Protein AF-T0M405-F1 (afdb_monomer_lite)

Sequence (440 aa):
MMEAFSRPRRKHGRVAVVSVAGLFALLVAILLIPVSLVGAVITSWIIFCIVLSILWRAQFVSPQKIQNEILAIADVKLTWHEDESGRGWQKDRETIYEGKMDINEYLERKGHNRIIAVMGASRSGKSQLVYKLIQSLSEEKKIIFMFKATDDYTRLGYPTLYIHKAVPNVFISPEAVARAFITAFPISASMQGITASTVRGQVKQIAEKSKNWQDFKKILEDMLKSESESITKGALKFIQNNLPIIYRENVLNYELPNTCVVDFEGSENTEVDMQFFKFYAEFLLNQLSKEVWNKRQNTLFVIDEAHLLTKSGFSIIPEMSALIGAKGSMILASQRIADLRGQALDNCKTQFSFKQSGKENLDEVSAISDLFHQVVAQMLSTYEFTDIGQDRPDQYVIIYRLQNPKPKLYSVKEITINNNDSKGKGSSEEERKEDIDYQK

Secondary structure (DSSP, 8-state):
-GGGEEPPP-PPPHHHHHHHHHHHHHHHHHHHTTT-HHHHHHHHHHHHHHHHHHHHIIIII------SEEEEEEEEEEEEEEETTEEEEEEEEE----EEEPHHHHHHHTTT--EEEEE--TTSSHHHHHHHHHHH-TTSEEEEEE--TTSGGGGSSS-EEETTTS-B-GGG-HHHHHHHHHHHSPPPTTSTT--HHHHHHHHHHHHHT-SSHHHHHHHHHHHHHH---HHHHHHHHHHHHHHHHH--S--B--PPPSSEEEESS-STT----HHHHHHHHHHHHHHHHHHTTTT-TTEEEEETTTHHHHTTS--SHHHHHHHHTTT-EEEEEES-GGGGTTHHHHT-SEEEEE---SHHHHHHHHHH-HHHHHIIIII--TTEEEETT-S-TTT-EEEEEEES---------EEE----TTS-----SS------EEE-

Structure (mmCIF, N/CA/C/O backbone):
data_AF-T0M405-F1
#
_entry.id   AF-T0M405-F1
#
loop_
_atom_site.group_PDB
_atom_site.id
_atom_site.type_symbol
_atom_site.label_atom_id
_atom_site.label_alt_id
_atom_site.label_comp_id
_atom_site.label_asym_id
_atom_site.label_entity_id
_atom_site.label_seq_id
_atom_site.pdbx_PDB_ins_code
_atom_site.Cartn_x
_atom_site.Cartn_y
_atom_site.Cartn_z
_atom_site.occupancy
_atom_site.B_iso_or_equiv
_atom_site.auth_seq_id
_atom_site.auth_comp_id
_atom_site.auth_asym_id
_atom_site.auth_atom_id
_atom_site.pdbx_PDB_model_num
ATOM 1 N N . MET A 1 1 ? 22.327 -10.536 -13.601 1.00 49.16 1 MET A N 1
ATOM 2 C CA . MET A 1 1 ? 21.475 -9.339 -13.805 1.00 49.16 1 MET A CA 1
ATOM 3 C C . MET A 1 1 ? 21.340 -8.977 -15.287 1.00 49.16 1 MET A C 1
ATOM 5 O O . MET A 1 1 ? 20.212 -8.878 -15.746 1.00 49.16 1 MET A O 1
ATOM 9 N N . MET A 1 2 ? 22.438 -8.891 -16.060 1.00 40.75 2 MET A N 1
ATOM 10 C CA . MET A 1 2 ? 22.402 -8.534 -17.497 1.00 40.75 2 MET A CA 1
ATOM 11 C C . MET A 1 2 ? 21.569 -9.454 -18.420 1.00 40.75 2 MET A C 1
ATOM 13 O O . MET A 1 2 ? 21.200 -9.024 -19.508 1.00 40.75 2 MET A O 1
ATOM 17 N N . GLU A 1 3 ? 21.249 -10.683 -18.008 1.00 45.03 3 GLU A N 1
ATOM 18 C CA . GLU A 1 3 ? 20.484 -11.648 -18.819 1.00 45.03 3 GLU A CA 1
ATOM 19 C C . GLU A 1 3 ? 18.961 -11.403 -18.848 1.00 45.03 3 GLU A C 1
ATOM 21 O O . GLU A 1 3 ? 18.311 -11.913 -19.749 1.00 45.03 3 GLU A O 1
ATOM 26 N N . ALA A 1 4 ? 18.396 -10.580 -17.944 1.00 45.31 4 ALA A N 1
ATOM 27 C CA . ALA A 1 4 ? 16.950 -10.243 -17.955 1.00 45.31 4 ALA A CA 1
ATOM 28 C C . ALA A 1 4 ? 16.599 -9.121 -18.941 1.00 45.31 4 ALA A C 1
ATOM 30 O O . ALA A 1 4 ? 15.447 -8.708 -19.056 1.00 45.31 4 ALA A O 1
ATOM 31 N N . PHE A 1 5 ? 17.605 -8.562 -19.611 1.00 49.25 5 PHE A N 1
ATOM 32 C CA . PHE A 1 5 ? 17.414 -7.435 -20.503 1.00 49.25 5 PHE A CA 1
ATOM 33 C C . PHE A 1 5 ? 17.483 -7.924 -21.940 1.00 49.25 5 PHE A C 1
ATOM 35 O O . PHE A 1 5 ? 18.549 -8.294 -22.443 1.00 49.25 5 PHE A O 1
ATOM 42 N N . SER A 1 6 ? 16.355 -7.872 -22.647 1.00 48.09 6 SER A N 1
ATOM 43 C CA . SER A 1 6 ? 16.379 -8.049 -24.095 1.00 48.09 6 SER A CA 1
ATOM 44 C C . SER A 1 6 ? 17.128 -6.860 -24.702 1.00 48.09 6 SER A C 1
ATOM 46 O O . SER A 1 6 ? 16.621 -5.734 -24.696 1.00 48.09 6 SER A O 1
ATOM 48 N N . ARG A 1 7 ? 18.351 -7.085 -25.199 1.00 37.53 7 ARG A N 1
ATOM 49 C CA . ARG A 1 7 ? 19.135 -6.032 -25.855 1.00 37.53 7 ARG A CA 1
ATOM 50 C C . ARG A 1 7 ? 18.407 -5.581 -27.127 1.00 37.53 7 ARG A C 1
ATOM 52 O O . ARG A 1 7 ? 18.193 -6.415 -28.013 1.00 37.53 7 ARG A O 1
ATOM 59 N N . PRO A 1 8 ? 18.062 -4.293 -27.289 1.00 40.50 8 PRO A N 1
ATOM 60 C CA . PRO A 1 8 ? 17.610 -3.806 -28.582 1.00 40.50 8 PRO A CA 1
ATOM 61 C C . PRO A 1 8 ? 18.741 -3.986 -29.603 1.00 40.50 8 PRO A C 1
ATOM 63 O O . PRO A 1 8 ? 19.924 -3.810 -29.294 1.00 40.50 8 PRO A O 1
ATOM 66 N N . ARG A 1 9 ? 18.387 -4.355 -30.840 1.00 43.97 9 ARG A N 1
ATOM 67 C CA . ARG A 1 9 ? 19.353 -4.461 -31.944 1.00 43.97 9 ARG A CA 1
ATOM 68 C C . ARG A 1 9 ? 20.124 -3.139 -32.056 1.00 43.97 9 ARG A C 1
ATOM 70 O O . ARG A 1 9 ? 19.505 -2.080 -32.143 1.00 43.97 9 ARG A O 1
ATOM 77 N N . ARG A 1 10 ? 21.464 -3.199 -32.051 1.00 44.97 10 ARG A N 1
ATOM 78 C CA . ARG A 1 10 ? 22.343 -2.021 -32.183 1.00 44.97 10 ARG A CA 1
ATOM 79 C C . ARG A 1 10 ? 21.906 -1.176 -33.383 1.00 44.97 10 ARG A C 1
ATOM 81 O O . ARG A 1 10 ? 22.031 -1.625 -34.523 1.00 44.97 10 ARG A O 1
ATOM 88 N N . LYS A 1 11 ? 21.445 0.052 -33.136 1.00 49.41 11 LYS A N 1
ATOM 89 C CA . LYS A 1 11 ? 21.196 1.029 -34.202 1.00 49.41 11 LYS A CA 1
ATOM 90 C C . LYS A 1 11 ? 22.531 1.410 -34.833 1.00 49.41 11 LYS A C 1
ATOM 92 O O . LYS A 1 11 ? 23.466 1.779 -34.127 1.00 49.41 11 LYS A O 1
ATOM 97 N N . HIS A 1 12 ? 22.646 1.257 -36.145 1.00 61.47 12 HIS A N 1
ATOM 98 C CA . HIS A 1 12 ? 23.846 1.662 -36.873 1.00 61.47 12 HIS A CA 1
ATOM 99 C C . HIS A 1 12 ? 23.786 3.173 -37.141 1.00 61.47 12 HIS A C 1
ATOM 101 O O . HIS A 1 12 ? 22.707 3.734 -37.339 1.00 61.47 12 HIS A O 1
ATOM 107 N N . GLY A 1 13 ? 24.936 3.853 -37.122 1.00 64.19 13 GLY A N 1
ATOM 108 C CA . GLY A 1 13 ? 24.998 5.288 -37.413 1.00 64.19 13 GLY A CA 1
ATOM 109 C C . GLY A 1 13 ? 24.473 5.607 -38.818 1.00 64.19 13 GLY A C 1
ATOM 110 O O . GLY A 1 13 ? 24.566 4.779 -39.723 1.00 64.19 13 GLY A O 1
ATOM 111 N N . ARG A 1 14 ? 23.948 6.824 -39.028 1.00 72.25 14 ARG A N 1
ATOM 112 C CA . ARG A 1 14 ? 23.395 7.267 -40.330 1.00 72.25 14 ARG A CA 1
ATOM 113 C C . ARG A 1 14 ? 24.375 7.051 -41.488 1.00 72.25 14 ARG A C 1
ATOM 115 O O . ARG A 1 14 ? 23.964 6.620 -42.558 1.00 72.25 14 ARG A O 1
ATOM 122 N N . VAL A 1 15 ? 25.666 7.279 -41.238 1.00 73.88 15 VAL A N 1
ATOM 123 C CA . VAL A 1 15 ? 26.752 7.052 -42.204 1.00 73.88 15 VAL A CA 1
ATOM 124 C C . VAL A 1 15 ? 26.840 5.579 -42.603 1.00 73.88 15 VAL A C 1
ATOM 126 O O . VAL A 1 15 ? 26.885 5.275 -43.785 1.00 73.88 15 VAL A O 1
ATOM 129 N N . ALA A 1 16 ? 26.768 4.655 -41.643 1.00 76.38 16 ALA A N 1
ATOM 130 C CA . ALA A 1 16 ? 26.829 3.223 -41.925 1.00 76.38 16 ALA A CA 1
ATOM 131 C C . ALA A 1 16 ? 25.635 2.749 -42.772 1.00 76.38 16 ALA A C 1
ATOM 133 O O . ALA A 1 16 ? 25.810 1.948 -43.684 1.00 76.38 16 ALA A O 1
ATOM 134 N N . VAL A 1 17 ? 24.433 3.279 -42.522 1.00 80.12 17 VAL A N 1
ATOM 135 C CA . VAL A 1 17 ? 23.232 2.951 -43.311 1.00 80.12 17 VAL A CA 1
ATOM 136 C C . VAL A 1 17 ? 23.362 3.426 -44.762 1.00 80.12 17 VAL A C 1
ATOM 138 O O . VAL A 1 17 ? 23.040 2.676 -45.684 1.00 80.12 17 VAL A O 1
ATOM 141 N N . VAL A 1 18 ? 23.880 4.639 -44.973 1.00 84.06 18 VAL A N 1
ATOM 142 C CA . VAL A 1 18 ? 24.136 5.185 -46.316 1.00 84.06 18 VAL A CA 1
ATOM 143 C C . VAL A 1 18 ? 25.236 4.396 -47.031 1.00 84.06 18 VAL A C 1
ATOM 145 O O . VAL A 1 18 ? 25.067 4.048 -48.198 1.00 84.06 18 VAL A O 1
ATOM 148 N N . SER A 1 19 ? 26.319 4.041 -46.334 1.00 83.62 19 SER A N 1
ATOM 149 C CA . SER A 1 19 ? 27.417 3.249 -46.903 1.00 83.62 19 SER A CA 1
ATOM 150 C C . SER A 1 19 ? 26.969 1.853 -47.339 1.00 83.62 19 SER A C 1
ATOM 152 O O . SER A 1 19 ? 27.353 1.398 -48.413 1.00 83.62 19 SER A O 1
ATOM 154 N N . VAL A 1 20 ? 26.121 1.182 -46.550 1.00 85.44 20 VAL A N 1
ATOM 155 C CA . VAL A 1 20 ? 25.573 -0.135 -46.914 1.00 85.44 20 VAL A CA 1
ATOM 156 C C . VAL A 1 20 ? 24.664 -0.026 -48.139 1.00 85.44 20 VAL A C 1
ATOM 158 O O . VAL A 1 20 ? 24.808 -0.817 -49.067 1.00 85.44 20 VAL A O 1
ATOM 161 N N . ALA A 1 21 ? 23.777 0.974 -48.198 1.00 86.75 21 ALA A N 1
ATOM 162 C CA . ALA A 1 21 ? 22.947 1.203 -49.382 1.00 86.75 21 ALA A CA 1
ATOM 163 C C . ALA A 1 21 ? 23.796 1.498 -50.636 1.00 86.75 21 ALA A C 1
ATOM 165 O O . ALA A 1 21 ? 23.503 0.980 -51.715 1.00 86.75 21 ALA A O 1
ATOM 166 N N . GLY A 1 22 ? 24.878 2.271 -50.489 1.00 86.62 22 GLY A N 1
ATOM 167 C CA . GLY A 1 22 ? 25.833 2.558 -51.562 1.00 86.62 22 GLY A CA 1
ATOM 168 C C . GLY A 1 22 ? 26.571 1.313 -52.066 1.00 86.62 22 GLY A C 1
ATOM 169 O O . GLY A 1 22 ? 26.745 1.153 -53.269 1.00 86.62 22 GLY A O 1
ATOM 170 N N . LEU A 1 23 ? 26.933 0.391 -51.170 1.00 89.44 23 LEU A N 1
ATOM 171 C CA . LEU A 1 23 ? 27.553 -0.894 -51.517 1.00 89.44 23 LEU A CA 1
ATOM 172 C C . LEU A 1 23 ? 26.640 -1.766 -52.391 1.00 89.44 23 LEU A C 1
ATOM 174 O O . LEU A 1 23 ? 27.094 -2.324 -53.390 1.00 89.44 23 LEU A O 1
ATOM 178 N N . PHE A 1 24 ? 25.347 -1.839 -52.058 1.00 86.38 24 PHE A N 1
ATOM 179 C CA . PHE A 1 24 ? 24.357 -2.542 -52.882 1.00 86.38 24 PHE A CA 1
ATOM 180 C C . PHE A 1 24 ? 24.207 -1.903 -54.267 1.00 86.38 24 PHE A C 1
ATOM 182 O O . PHE A 1 24 ? 24.166 -2.610 -55.274 1.00 86.38 24 PHE A O 1
ATOM 189 N N . ALA A 1 25 ? 24.169 -0.572 -54.330 1.00 87.88 25 ALA A N 1
ATOM 190 C CA . ALA A 1 25 ? 24.078 0.162 -55.587 1.00 87.88 25 ALA A CA 1
ATOM 191 C C . ALA A 1 25 ? 25.309 -0.065 -56.482 1.00 87.88 25 ALA A C 1
ATOM 193 O O . ALA A 1 25 ? 25.169 -0.277 -57.689 1.00 87.88 25 ALA A O 1
ATOM 194 N N . LEU A 1 26 ? 26.507 -0.071 -55.888 1.00 88.38 26 LEU A N 1
ATOM 195 C CA . LEU A 1 26 ? 27.774 -0.302 -56.581 1.00 88.38 26 LEU A CA 1
ATOM 196 C C . LEU A 1 26 ? 27.855 -1.722 -57.161 1.00 88.38 26 LEU A C 1
ATOM 198 O O . LEU A 1 26 ? 28.232 -1.888 -58.318 1.00 88.38 26 LEU A O 1
ATOM 202 N N . LEU A 1 27 ? 27.439 -2.735 -56.394 1.00 89.25 27 LEU A N 1
ATOM 203 C CA . LEU A 1 27 ? 27.365 -4.125 -56.860 1.00 89.25 27 LEU A CA 1
ATOM 204 C C . LEU A 1 27 ? 26.481 -4.266 -58.104 1.00 89.25 27 LEU A C 1
ATOM 206 O O . LEU A 1 27 ? 26.865 -4.924 -59.069 1.00 89.25 27 LEU A O 1
ATOM 210 N N . VAL A 1 28 ? 25.320 -3.610 -58.111 1.00 85.56 28 VAL A N 1
ATOM 211 C CA . VAL A 1 28 ? 24.400 -3.659 -59.255 1.00 85.56 28 VAL A CA 1
ATOM 212 C C . VAL A 1 28 ? 24.945 -2.883 -60.454 1.00 85.56 28 VAL A C 1
ATOM 214 O O . VAL A 1 28 ? 24.816 -3.345 -61.586 1.00 85.56 28 VAL A O 1
ATOM 217 N N . ALA A 1 29 ? 25.611 -1.749 -60.228 1.00 84.38 29 ALA A N 1
ATOM 218 C CA . ALA A 1 29 ? 26.269 -1.011 -61.303 1.00 84.38 29 ALA A CA 1
ATOM 219 C C . ALA A 1 29 ? 27.337 -1.873 -61.995 1.00 84.38 29 ALA A C 1
ATOM 221 O O . ALA A 1 29 ? 27.320 -1.990 -63.217 1.00 84.38 29 ALA A O 1
ATOM 222 N N . ILE A 1 30 ? 28.205 -2.543 -61.227 1.00 88.31 30 ILE A N 1
ATOM 223 C CA . ILE A 1 30 ? 29.269 -3.415 -61.758 1.00 88.31 30 ILE A CA 1
ATOM 224 C C . ILE A 1 30 ? 28.695 -4.535 -62.637 1.00 88.31 30 ILE A C 1
ATOM 226 O O . ILE A 1 30 ? 29.243 -4.822 -63.699 1.00 88.31 30 ILE A O 1
ATOM 230 N N . LEU A 1 31 ? 27.570 -5.129 -62.233 1.00 86.69 31 LEU A N 1
ATOM 231 C CA . LEU A 1 31 ? 26.915 -6.202 -62.986 1.00 86.69 31 LEU A CA 1
ATOM 232 C C . LEU A 1 31 ? 26.251 -5.724 -64.287 1.00 86.69 31 LEU A C 1
ATOM 234 O O . LEU A 1 31 ? 26.144 -6.500 -65.233 1.00 86.69 31 LEU A O 1
ATOM 238 N N . LEU A 1 32 ? 25.800 -4.467 -64.346 1.00 85.31 32 LEU A N 1
ATOM 239 C CA . LEU A 1 32 ? 25.033 -3.927 -65.476 1.00 85.31 32 LEU A CA 1
ATOM 240 C C . LEU A 1 32 ? 25.869 -3.104 -66.467 1.00 85.31 32 LEU A C 1
ATOM 242 O O . LEU A 1 32 ? 25.433 -2.915 -67.604 1.00 85.31 32 LEU A O 1
ATOM 246 N N . ILE A 1 33 ? 27.069 -2.652 -66.080 1.00 84.12 33 ILE A N 1
ATOM 247 C CA . ILE A 1 33 ? 28.012 -1.933 -66.960 1.00 84.12 33 ILE A CA 1
ATOM 248 C C . ILE A 1 33 ? 28.264 -2.662 -68.296 1.00 84.12 33 ILE A C 1
ATOM 250 O O . ILE A 1 33 ? 28.244 -1.982 -69.323 1.00 84.12 33 ILE A O 1
ATOM 254 N N . PRO A 1 34 ? 28.442 -4.001 -68.343 1.00 84.56 34 PRO A N 1
ATOM 255 C CA . PRO A 1 34 ? 28.659 -4.722 -69.602 1.00 84.56 34 PRO A CA 1
ATOM 256 C C . PRO A 1 34 ? 27.462 -4.688 -70.563 1.00 84.56 34 PRO A C 1
ATOM 258 O O . PRO A 1 34 ? 27.628 -4.952 -71.749 1.00 84.56 34 PRO A O 1
ATOM 261 N N . VAL A 1 35 ? 26.259 -4.396 -70.058 1.00 83.81 35 VAL A N 1
ATOM 262 C CA . VAL A 1 35 ? 25.008 -4.404 -70.832 1.00 83.81 35 VAL A CA 1
ATOM 263 C C . VAL A 1 35 ? 24.657 -2.998 -71.313 1.00 83.81 35 VAL A C 1
ATOM 265 O O . VAL A 1 35 ? 24.308 -2.798 -72.474 1.00 83.81 35 VAL A O 1
ATOM 268 N N . SER A 1 36 ? 24.723 -2.008 -70.422 1.00 87.94 36 SER A N 1
ATOM 269 C CA . SER A 1 36 ? 24.457 -0.608 -70.750 1.00 87.94 36 SER A CA 1
ATOM 270 C C . SER A 1 36 ? 24.978 0.300 -69.647 1.00 87.94 36 SER A C 1
ATOM 272 O O . SER A 1 36 ? 24.526 0.214 -68.507 1.00 87.94 36 SER A O 1
ATOM 274 N N . LEU A 1 37 ? 25.859 1.239 -69.997 1.00 82.31 37 LEU A N 1
ATOM 275 C CA . LEU A 1 37 ? 26.374 2.228 -69.049 1.00 82.31 37 LEU A CA 1
ATOM 276 C C . LEU A 1 37 ? 25.242 3.096 -68.467 1.00 82.31 37 LEU A C 1
ATOM 278 O O . LEU A 1 37 ? 25.159 3.292 -67.258 1.00 82.31 37 LEU A O 1
ATOM 282 N N . VAL A 1 38 ? 24.334 3.577 -69.323 1.00 84.25 38 VAL A N 1
ATOM 283 C CA . VAL A 1 38 ? 23.208 4.434 -68.909 1.00 84.25 38 VAL A CA 1
ATOM 284 C C . VAL A 1 38 ? 22.194 3.634 -68.088 1.00 84.25 38 VAL A C 1
ATOM 286 O O . VAL A 1 38 ? 21.742 4.098 -67.040 1.00 84.25 38 VAL A O 1
ATOM 289 N N . GLY A 1 39 ? 21.886 2.404 -68.514 1.00 81.31 39 GLY A N 1
ATOM 290 C CA . GLY A 1 39 ? 21.001 1.503 -67.775 1.00 81.31 39 GLY A CA 1
ATOM 291 C C . GLY A 1 39 ? 21.557 1.132 -66.398 1.00 81.31 39 GLY A C 1
ATOM 292 O O . GLY A 1 39 ? 20.804 1.111 -65.422 1.00 81.31 39 GLY A O 1
ATOM 293 N N . ALA A 1 40 ? 22.870 0.913 -66.291 1.00 84.75 40 ALA A N 1
ATOM 294 C CA . ALA A 1 40 ? 23.546 0.612 -65.033 1.00 84.75 40 ALA A CA 1
ATOM 295 C C . ALA A 1 40 ? 23.430 1.763 -64.027 1.00 84.75 40 ALA A C 1
ATOM 297 O O . A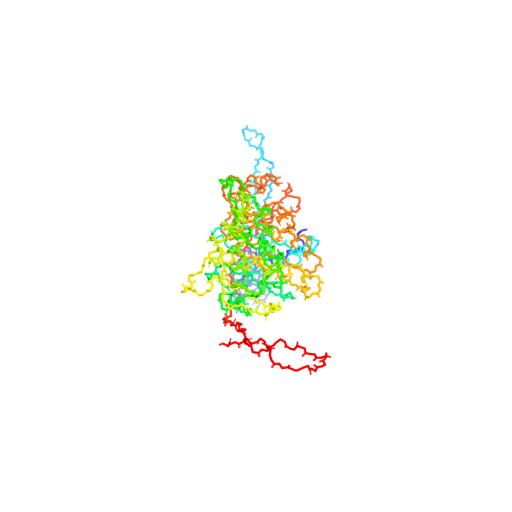LA A 1 40 ? 23.099 1.521 -62.867 1.00 84.75 40 ALA A O 1
ATOM 298 N N . VAL A 1 41 ? 23.633 3.010 -64.467 1.00 83.94 41 VAL A N 1
ATOM 299 C CA . VAL A 1 41 ? 23.537 4.197 -63.599 1.00 83.94 41 VAL A CA 1
ATOM 300 C C . VAL A 1 41 ? 22.109 4.399 -63.089 1.00 83.94 41 VAL A C 1
ATOM 302 O O . VAL A 1 41 ? 21.906 4.555 -61.885 1.00 83.94 41 VAL A O 1
ATOM 305 N N . ILE A 1 42 ? 21.109 4.341 -63.976 1.00 85.88 42 ILE A N 1
ATOM 306 C CA . ILE A 1 42 ? 19.700 4.541 -63.597 1.00 85.88 42 ILE A CA 1
ATOM 307 C C . ILE A 1 42 ? 19.238 3.439 -62.635 1.00 85.88 42 ILE A C 1
ATOM 309 O O . ILE A 1 42 ? 18.654 3.726 -61.590 1.00 85.88 42 ILE A O 1
ATOM 313 N N . THR A 1 43 ? 19.539 2.178 -62.950 1.00 86.44 43 THR A N 1
ATOM 314 C CA . THR A 1 43 ? 19.105 1.031 -62.137 1.00 86.44 43 THR A CA 1
ATOM 315 C C . THR A 1 43 ? 19.808 1.009 -60.778 1.00 86.44 43 THR A C 1
ATOM 317 O O . THR A 1 43 ? 19.167 0.766 -59.756 1.00 86.44 43 THR A O 1
ATOM 320 N N . SER A 1 44 ? 21.106 1.333 -60.740 1.00 86.62 44 SER A N 1
ATOM 321 C CA . SER A 1 44 ? 21.880 1.473 -59.501 1.00 86.62 44 SER A CA 1
ATOM 322 C C . SER A 1 44 ? 21.313 2.570 -58.595 1.00 86.62 44 SER A C 1
ATOM 324 O O . SER A 1 44 ? 21.141 2.345 -57.397 1.00 86.62 44 SER A O 1
ATOM 326 N N . TRP A 1 45 ? 20.927 3.720 -59.161 1.00 87.50 45 TRP A N 1
ATOM 327 C CA . TRP A 1 45 ? 20.316 4.813 -58.403 1.00 87.50 45 TRP A CA 1
ATOM 328 C C . TRP A 1 45 ? 18.943 4.441 -57.828 1.00 87.50 45 TRP A C 1
ATOM 330 O O . TRP A 1 45 ? 18.661 4.709 -56.660 1.00 87.50 45 TRP A O 1
ATOM 340 N N . ILE A 1 46 ? 18.102 3.757 -58.609 1.00 89.25 46 ILE A N 1
ATOM 341 C CA . ILE A 1 46 ? 16.797 3.270 -58.137 1.00 89.25 46 ILE A CA 1
ATOM 342 C C . ILE A 1 46 ? 16.981 2.291 -56.969 1.00 89.25 46 ILE A C 1
ATOM 344 O O . ILE A 1 46 ? 16.319 2.421 -55.938 1.00 89.25 46 ILE A O 1
ATOM 348 N N . ILE A 1 47 ? 17.913 1.343 -57.094 1.00 89.69 47 ILE A N 1
ATOM 349 C CA . ILE A 1 47 ? 18.195 0.358 -56.042 1.00 89.69 47 ILE A CA 1
ATOM 350 C C . ILE A 1 47 ? 18.784 1.028 -54.804 1.00 89.69 47 ILE A C 1
ATOM 352 O O . ILE A 1 47 ? 18.365 0.699 -53.695 1.00 89.69 47 ILE A O 1
ATOM 356 N N . PHE A 1 48 ? 19.676 2.008 -54.972 1.00 91.38 48 PHE A N 1
ATOM 357 C CA . PHE A 1 48 ? 20.171 2.827 -53.870 1.00 91.38 48 PHE A CA 1
ATOM 358 C C . PHE A 1 48 ? 19.013 3.457 -53.091 1.00 91.38 48 PHE A C 1
ATOM 360 O O . PHE A 1 48 ? 18.929 3.283 -51.878 1.00 91.38 48 PHE A O 1
ATOM 367 N N . CYS A 1 49 ? 18.082 4.129 -53.775 1.00 90.31 49 CYS A N 1
ATOM 368 C CA . CYS A 1 49 ? 16.935 4.768 -53.134 1.00 90.31 49 CYS A CA 1
ATOM 369 C C . CYS A 1 49 ? 16.013 3.760 -52.428 1.00 90.31 49 CYS A C 1
ATOM 371 O O . CYS A 1 49 ? 15.548 4.037 -51.320 1.00 90.31 49 CYS A O 1
ATOM 373 N N . ILE A 1 50 ? 15.764 2.590 -53.026 1.00 88.81 50 ILE A N 1
ATOM 374 C CA . ILE A 1 50 ? 14.923 1.540 -52.432 1.00 88.81 50 ILE A CA 1
ATOM 375 C C . ILE A 1 50 ? 15.591 0.952 -51.184 1.00 88.81 50 ILE A C 1
ATOM 377 O O . ILE A 1 50 ? 14.977 0.924 -50.117 1.00 88.81 50 ILE A O 1
ATOM 381 N N . VAL A 1 51 ? 16.850 0.520 -51.289 1.00 87.88 51 VAL A N 1
ATOM 382 C CA . VAL A 1 51 ? 17.602 -0.074 -50.174 1.00 87.88 51 VAL A CA 1
ATOM 383 C C . VAL A 1 51 ? 17.796 0.949 -49.062 1.00 87.88 51 VAL A C 1
ATOM 385 O O . VAL A 1 51 ? 17.564 0.628 -47.896 1.00 87.88 51 VAL A O 1
ATOM 388 N N . LEU A 1 52 ? 18.133 2.196 -49.404 1.00 88.88 52 LEU A N 1
ATOM 389 C CA . LEU A 1 52 ? 18.230 3.279 -48.435 1.00 88.88 52 LEU A CA 1
ATOM 390 C C . LEU A 1 52 ? 16.888 3.500 -47.740 1.00 88.88 52 LEU A C 1
ATOM 392 O O . LEU A 1 52 ? 16.863 3.549 -46.521 1.00 88.88 52 LEU A O 1
ATOM 396 N N . SER A 1 53 ? 15.772 3.566 -48.468 1.00 83.75 53 SER A N 1
ATOM 397 C CA . SER A 1 53 ? 14.438 3.742 -47.877 1.00 83.75 53 SER A CA 1
ATOM 398 C C . SER A 1 53 ? 14.064 2.595 -46.930 1.00 83.75 53 SER A C 1
ATOM 400 O O . SER A 1 53 ? 13.582 2.845 -45.824 1.00 83.75 53 SER A O 1
ATOM 402 N N . ILE A 1 54 ? 14.341 1.341 -47.305 1.00 83.06 54 ILE A N 1
ATOM 403 C CA . ILE A 1 54 ? 14.071 0.161 -46.469 1.00 83.06 54 ILE A CA 1
ATOM 404 C C . ILE A 1 54 ? 14.945 0.171 -45.212 1.00 83.06 54 ILE A C 1
ATOM 406 O O . ILE A 1 54 ? 14.420 0.054 -44.103 1.00 83.06 54 ILE A O 1
ATOM 410 N N . LEU A 1 55 ? 16.262 0.349 -45.357 1.00 81.62 55 LEU A N 1
ATOM 411 C CA . LEU A 1 55 ? 17.195 0.380 -44.228 1.00 81.62 55 LEU A CA 1
ATOM 412 C C . LEU A 1 55 ? 16.930 1.580 -43.320 1.00 81.62 55 LEU A C 1
ATOM 414 O O . LEU A 1 55 ? 16.950 1.445 -42.098 1.00 81.62 55 LEU A O 1
ATOM 418 N N . TRP A 1 56 ? 16.621 2.739 -43.901 1.00 80.31 56 TRP A N 1
ATOM 419 C CA . TRP A 1 56 ? 16.263 3.941 -43.162 1.00 80.31 56 TRP A CA 1
ATOM 420 C C . TRP A 1 56 ? 14.962 3.741 -42.399 1.00 80.31 56 TRP A C 1
ATOM 422 O O . TRP A 1 56 ? 14.874 4.097 -41.225 1.00 80.31 56 TRP A O 1
ATOM 432 N N . ARG A 1 57 ? 13.959 3.104 -43.016 1.00 72.38 57 ARG A N 1
ATOM 433 C CA . ARG A 1 57 ? 12.715 2.779 -42.322 1.00 72.38 57 ARG A CA 1
ATOM 434 C C . ARG A 1 57 ? 12.922 1.778 -41.191 1.00 72.38 57 ARG A C 1
ATOM 436 O O . ARG A 1 57 ? 12.413 2.006 -40.097 1.00 72.38 57 ARG A O 1
ATOM 443 N N . ALA A 1 58 ? 13.709 0.733 -41.421 1.00 67.75 58 ALA A N 1
ATOM 444 C CA . ALA A 1 58 ? 14.014 -0.287 -40.423 1.00 67.75 58 ALA A CA 1
ATOM 445 C C . ALA A 1 58 ? 14.846 0.249 -39.242 1.00 67.75 58 ALA A C 1
ATOM 447 O O . ALA A 1 58 ? 14.625 -0.162 -38.108 1.00 67.75 58 ALA A O 1
ATOM 448 N N . GLN A 1 59 ? 15.790 1.164 -39.489 1.00 66.75 59 GLN A N 1
ATOM 449 C CA . GLN A 1 59 ? 16.691 1.705 -38.460 1.00 66.75 59 GLN A CA 1
ATOM 450 C C . GLN A 1 59 ? 16.139 2.959 -37.765 1.00 66.75 59 GLN A C 1
ATOM 452 O O . GLN A 1 59 ? 16.392 3.164 -36.575 1.00 66.75 59 GLN A O 1
ATOM 457 N N . PHE A 1 60 ? 15.394 3.803 -38.489 1.00 64.50 60 PHE A N 1
ATOM 458 C CA . PHE A 1 60 ? 15.008 5.143 -38.027 1.00 64.50 60 PHE A CA 1
ATOM 459 C C . PHE A 1 60 ? 13.499 5.423 -38.032 1.00 64.50 60 PHE A C 1
ATOM 461 O O . PHE A 1 60 ? 13.070 6.288 -37.272 1.00 64.50 60 PHE A O 1
ATOM 468 N N . VAL A 1 61 ? 12.683 4.731 -38.843 1.00 58.19 61 VAL A N 1
ATOM 469 C CA . 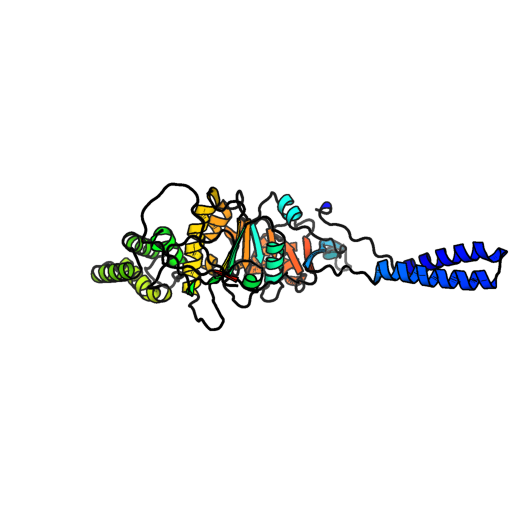VAL A 1 61 ? 11.234 5.034 -38.975 1.00 58.19 61 VAL A CA 1
ATOM 470 C C . VAL A 1 61 ? 10.339 4.040 -38.232 1.00 58.19 61 VAL A C 1
ATOM 472 O O . VAL A 1 61 ? 9.185 4.360 -37.964 1.00 58.19 61 VAL A O 1
ATOM 475 N N . SER A 1 62 ? 10.851 2.886 -37.799 1.00 46.59 62 SER A N 1
ATOM 476 C CA . SER A 1 62 ? 10.153 2.042 -36.827 1.00 46.59 62 SER A CA 1
ATOM 477 C C . SER A 1 62 ? 10.818 2.124 -35.457 1.00 46.59 62 SER A C 1
ATOM 479 O O . SER A 1 62 ? 11.638 1.280 -35.097 1.00 46.59 62 SER A O 1
ATOM 481 N N . PRO A 1 63 ? 10.433 3.084 -34.606 1.00 50.19 63 PRO A N 1
ATOM 482 C CA . PRO A 1 63 ? 10.162 2.673 -33.258 1.00 50.19 63 PRO A CA 1
ATOM 483 C C . PRO A 1 63 ? 8.859 1.867 -33.355 1.00 50.19 63 PRO A C 1
ATOM 485 O O . PRO A 1 63 ? 7.788 2.435 -33.577 1.00 50.19 63 PRO A O 1
ATOM 488 N N . GLN A 1 64 ? 8.887 0.565 -33.068 1.00 48.19 64 GLN A N 1
ATOM 489 C CA . GLN A 1 64 ? 7.877 0.130 -32.106 1.00 48.19 64 GLN A CA 1
ATOM 490 C C . GLN A 1 64 ? 8.026 1.141 -30.972 1.00 48.19 64 GLN A C 1
ATOM 492 O O . GLN A 1 64 ? 9.064 1.159 -30.313 1.00 48.19 64 GLN A O 1
ATOM 497 N N . LYS A 1 65 ? 7.127 2.132 -30.886 1.00 56.53 65 LYS A N 1
ATOM 498 C CA . LYS A 1 65 ? 7.168 3.101 -29.796 1.00 56.53 65 LYS A CA 1
ATOM 499 C C . LYS A 1 65 ? 6.967 2.232 -28.576 1.00 56.53 65 LYS A C 1
ATOM 501 O O . LYS A 1 65 ? 5.838 1.823 -28.330 1.00 56.53 65 LYS A O 1
ATOM 506 N N . ILE A 1 66 ? 8.062 1.881 -27.908 1.00 61.19 66 ILE A N 1
ATOM 507 C CA . ILE A 1 66 ? 8.021 1.135 -26.670 1.00 61.19 66 ILE A CA 1
ATOM 508 C C . ILE A 1 66 ? 7.150 1.996 -25.754 1.00 61.19 66 ILE A C 1
ATOM 510 O O . ILE A 1 66 ? 7.464 3.158 -25.470 1.00 61.19 66 ILE A O 1
ATOM 514 N N . GLN A 1 67 ? 5.955 1.487 -25.486 1.00 72.38 67 GLN A N 1
ATOM 515 C CA . GLN A 1 67 ? 4.891 2.176 -24.779 1.00 72.38 67 GLN A CA 1
ATOM 516 C C . GLN A 1 67 ? 4.558 1.333 -23.574 1.00 72.38 67 GLN A C 1
ATOM 518 O O . GLN A 1 67 ? 4.344 0.130 -23.706 1.00 72.38 67 GLN A O 1
ATOM 523 N N . ASN A 1 68 ? 4.491 1.992 -22.423 1.00 81.06 68 ASN A N 1
ATOM 524 C CA . ASN A 1 68 ? 4.160 1.356 -21.165 1.00 81.06 68 ASN A CA 1
ATOM 525 C C . ASN A 1 68 ? 5.097 0.179 -20.830 1.00 81.06 68 ASN A C 1
ATOM 527 O O . ASN A 1 68 ? 4.635 -0.892 -20.442 1.00 81.06 68 ASN A O 1
ATOM 531 N N . GLU A 1 69 ? 6.410 0.360 -21.002 1.00 86.31 69 GLU A N 1
ATOM 532 C CA . GLU A 1 69 ? 7.428 -0.621 -20.602 1.00 86.31 69 GLU A CA 1
ATOM 533 C C . GLU A 1 69 ? 8.446 0.005 -19.654 1.00 86.31 69 GLU A C 1
ATOM 535 O O . GLU A 1 69 ? 8.746 1.199 -19.742 1.00 86.31 69 GLU A O 1
ATOM 540 N N . ILE A 1 70 ? 8.982 -0.826 -18.763 1.00 90.31 70 ILE A N 1
ATOM 541 C CA . ILE A 1 70 ? 10.078 -0.452 -17.875 1.00 90.31 70 ILE A CA 1
ATOM 542 C C . ILE A 1 70 ? 11.385 -0.733 -18.615 1.00 90.31 70 ILE A C 1
ATOM 544 O O . ILE A 1 70 ? 11.619 -1.854 -19.071 1.00 90.31 70 ILE A O 1
ATOM 548 N N . LEU A 1 71 ? 12.219 0.291 -18.758 1.00 89.12 71 LEU A N 1
ATOM 549 C CA . LEU A 1 71 ? 13.514 0.208 -19.425 1.00 89.12 71 LEU A CA 1
ATOM 550 C C . LEU A 1 71 ? 14.623 0.487 -18.416 1.00 89.12 71 LEU A C 1
ATOM 552 O O . LEU A 1 71 ? 14.560 1.501 -17.728 1.00 89.12 71 LEU A O 1
ATOM 556 N N . ALA A 1 72 ? 15.645 -0.361 -18.358 1.00 88.69 72 ALA A N 1
ATOM 557 C CA . ALA A 1 72 ? 16.932 0.002 -17.776 1.00 88.69 72 ALA A CA 1
ATOM 558 C C . ALA A 1 72 ? 17.648 0.954 -18.744 1.00 88.69 72 ALA A C 1
ATOM 560 O O . ALA A 1 72 ? 17.747 0.659 -19.938 1.00 88.69 72 ALA A O 1
ATOM 561 N N . ILE A 1 73 ? 18.085 2.112 -18.247 1.00 86.06 73 ILE A N 1
ATOM 562 C CA . ILE A 1 73 ? 18.610 3.208 -19.080 1.00 86.06 73 ILE A CA 1
ATOM 563 C C . ILE A 1 73 ? 20.024 3.658 -18.703 1.00 86.06 73 ILE A C 1
ATOM 565 O O . ILE A 1 73 ? 20.652 4.390 -19.466 1.00 86.06 73 ILE A O 1
ATOM 569 N N . ALA A 1 74 ? 20.508 3.299 -17.516 1.00 84.75 74 ALA A N 1
ATOM 570 C CA . ALA A 1 74 ? 21.860 3.610 -17.076 1.00 84.75 74 ALA A CA 1
ATOM 571 C C . ALA A 1 74 ? 22.278 2.689 -15.930 1.00 84.75 74 ALA A C 1
ATOM 573 O O . ALA A 1 74 ? 21.440 2.340 -15.099 1.00 84.75 74 ALA A O 1
ATOM 574 N N . ASP A 1 75 ? 23.576 2.411 -15.856 1.00 85.38 75 ASP A N 1
ATOM 575 C CA . ASP A 1 75 ? 24.213 1.932 -14.635 1.00 85.38 75 ASP A CA 1
ATOM 576 C C . ASP A 1 75 ? 25.007 3.096 -14.051 1.00 85.38 75 ASP A C 1
ATOM 578 O O . ASP A 1 75 ? 25.718 3.819 -14.753 1.00 85.38 75 ASP A O 1
ATOM 582 N N . VAL A 1 76 ? 24.886 3.282 -12.748 1.00 84.69 76 VAL A N 1
ATOM 583 C CA . VAL A 1 76 ? 25.678 4.248 -11.999 1.00 84.69 76 VAL A CA 1
ATOM 584 C C . VAL A 1 76 ? 26.703 3.473 -11.200 1.00 84.69 76 VAL A C 1
ATOM 586 O O . VAL A 1 76 ? 26.346 2.525 -10.502 1.00 84.69 76 VAL A O 1
ATOM 589 N N . LYS A 1 77 ? 27.969 3.871 -11.302 1.00 82.50 77 LYS A N 1
ATOM 590 C CA . LYS A 1 77 ? 29.072 3.273 -10.549 1.00 82.50 77 LYS A CA 1
ATOM 591 C C . LYS A 1 77 ? 29.900 4.358 -9.882 1.00 82.50 77 LYS A C 1
ATOM 593 O O . LYS A 1 77 ? 29.932 5.505 -10.328 1.00 82.50 77 LYS A O 1
ATOM 598 N N . LEU A 1 78 ? 30.574 3.974 -8.807 1.00 69.44 78 LEU A N 1
ATOM 599 C CA . LEU A 1 78 ? 31.651 4.770 -8.239 1.00 69.44 78 LEU A CA 1
ATOM 600 C C . LEU A 1 78 ? 32.932 4.408 -8.985 1.00 69.44 78 LEU A C 1
ATOM 602 O O . LEU A 1 78 ? 33.415 3.280 -8.887 1.00 69.44 78 LEU A O 1
ATOM 606 N N . THR A 1 79 ? 33.459 5.352 -9.751 1.00 65.38 79 THR A N 1
ATOM 607 C CA . THR A 1 79 ? 34.667 5.178 -10.553 1.00 65.38 79 THR A CA 1
ATOM 608 C C . THR A 1 79 ? 35.780 6.043 -9.982 1.00 65.38 79 THR A C 1
ATOM 610 O O . THR A 1 79 ? 35.609 7.200 -9.600 1.00 65.38 79 THR A O 1
ATOM 613 N N . TRP A 1 80 ? 36.960 5.453 -9.856 1.00 56.00 80 TRP A N 1
ATOM 614 C CA . TRP A 1 80 ? 38.136 6.184 -9.411 1.00 56.00 80 TRP A CA 1
ATOM 615 C C . TRP A 1 80 ? 38.664 7.032 -10.560 1.00 56.00 80 TRP A C 1
ATOM 617 O O . TRP A 1 80 ? 38.973 6.485 -11.618 1.00 56.00 80 TRP A O 1
ATOM 627 N N . HIS A 1 81 ? 38.800 8.336 -10.336 1.00 57.88 81 HIS A N 1
ATOM 628 C CA . HIS A 1 81 ? 39.479 9.232 -11.266 1.00 57.88 81 HIS A CA 1
ATOM 629 C C . HIS A 1 81 ? 40.561 10.002 -10.509 1.00 57.88 81 HIS A C 1
ATOM 631 O O . HIS A 1 81 ? 40.327 10.541 -9.428 1.00 57.88 81 HIS A O 1
ATOM 637 N N . GLU A 1 82 ? 41.775 10.010 -11.052 1.00 50.28 82 GLU A N 1
ATOM 638 C CA . GLU A 1 82 ? 42.835 10.910 -10.598 1.00 50.28 82 GLU A CA 1
ATOM 639 C C . GLU A 1 82 ? 42.687 12.228 -11.355 1.00 50.28 82 GLU A C 1
ATOM 641 O O . GLU A 1 82 ? 42.804 12.244 -12.580 1.00 50.28 82 GLU A O 1
ATOM 646 N N . ASP A 1 83 ? 42.409 13.319 -10.639 1.00 58.06 83 ASP A N 1
ATOM 647 C CA . ASP A 1 83 ? 42.452 14.667 -11.203 1.00 58.06 83 ASP A CA 1
ATOM 648 C C . ASP A 1 83 ? 43.726 15.414 -10.765 1.00 58.06 83 ASP A C 1
ATOM 650 O O . ASP A 1 83 ? 44.491 14.954 -9.911 1.00 58.06 83 ASP A O 1
ATOM 654 N N . GLU A 1 84 ? 43.977 16.578 -11.376 1.00 53.34 84 GLU A N 1
ATOM 655 C CA . GLU A 1 84 ? 45.167 17.409 -11.124 1.00 53.34 84 GLU A CA 1
ATOM 656 C C . GLU A 1 84 ? 45.265 17.929 -9.672 1.00 53.34 84 GLU A C 1
ATOM 658 O O . GLU A 1 84 ? 46.322 18.414 -9.265 1.00 53.34 84 GLU A O 1
ATOM 663 N N . SER A 1 85 ? 44.198 17.816 -8.871 1.00 54.44 85 SER A N 1
ATOM 664 C CA . SER A 1 85 ? 44.141 18.247 -7.468 1.00 54.44 85 SER A CA 1
ATOM 665 C C . SER A 1 85 ? 44.333 17.110 -6.454 1.00 54.44 85 SER A C 1
ATOM 667 O O . SER A 1 85 ? 44.449 17.365 -5.251 1.00 54.44 85 SER A O 1
ATOM 669 N N . GLY A 1 86 ? 44.441 15.864 -6.926 1.00 50.50 86 GLY A N 1
ATOM 670 C CA . GLY A 1 86 ? 44.688 14.673 -6.120 1.00 50.50 86 GLY A CA 1
ATOM 671 C C . GLY A 1 86 ? 43.695 13.542 -6.393 1.00 50.50 86 GLY A C 1
ATOM 672 O O . GLY A 1 86 ? 42.815 13.617 -7.244 1.00 50.50 86 GLY A O 1
ATOM 673 N N . ARG A 1 87 ? 43.850 12.436 -5.655 1.00 44.03 87 ARG A N 1
ATOM 674 C CA . ARG A 1 87 ? 42.991 11.247 -5.783 1.00 44.03 87 ARG A CA 1
ATOM 675 C C . ARG A 1 87 ? 41.585 11.529 -5.244 1.00 44.03 87 ARG A C 1
ATOM 677 O O . ARG A 1 87 ? 41.446 11.831 -4.059 1.00 44.03 87 ARG A O 1
ATOM 684 N N . GLY A 1 88 ? 40.558 11.349 -6.076 1.00 50.12 88 GLY A N 1
ATOM 685 C CA . GLY A 1 88 ? 39.156 11.532 -5.701 1.00 50.12 88 GLY A CA 1
ATOM 686 C C . GLY A 1 88 ? 38.231 10.460 -6.284 1.00 50.12 88 GLY A C 1
ATOM 687 O O . GLY A 1 88 ? 38.531 9.802 -7.277 1.00 50.12 88 GLY A O 1
ATOM 688 N N . TRP A 1 89 ? 37.079 10.260 -5.648 1.00 47.19 89 TRP A N 1
ATOM 689 C CA . TRP A 1 89 ? 36.001 9.464 -6.234 1.00 47.19 89 TRP A CA 1
ATOM 690 C C . TRP A 1 89 ? 35.195 10.343 -7.188 1.00 47.19 89 TRP A C 1
ATOM 692 O O . TRP A 1 89 ? 34.608 11.335 -6.746 1.00 47.19 89 TRP A O 1
ATOM 702 N N . GLN A 1 90 ? 35.094 9.955 -8.457 1.00 54.84 90 GLN A N 1
ATOM 703 C CA . GLN A 1 90 ? 34.174 10.580 -9.404 1.00 54.84 90 GLN A CA 1
ATOM 704 C C . GLN A 1 90 ? 33.036 9.597 -9.710 1.00 54.84 90 GLN A C 1
ATOM 706 O O . GLN A 1 90 ? 33.180 8.379 -9.651 1.00 54.84 90 GLN A O 1
ATOM 711 N N . LYS A 1 91 ? 31.831 10.120 -9.905 1.00 61.09 91 LYS A N 1
ATOM 712 C CA . LYS A 1 91 ? 30.634 9.290 -10.066 1.00 61.09 91 LYS A CA 1
ATOM 713 C C . LYS A 1 91 ? 30.209 9.347 -11.514 1.00 61.09 91 LYS A C 1
ATOM 715 O O . LYS A 1 91 ? 29.741 10.395 -11.959 1.00 61.09 91 LYS A O 1
ATOM 720 N N . ASP A 1 92 ? 30.324 8.229 -12.214 1.00 61.53 92 ASP A N 1
ATOM 721 C CA . ASP A 1 92 ? 29.953 8.168 -13.619 1.00 61.53 92 ASP A CA 1
ATOM 722 C C . ASP A 1 92 ? 28.582 7.517 -13.785 1.00 61.53 92 ASP A C 1
ATOM 724 O O . ASP A 1 92 ? 28.322 6.386 -13.362 1.00 61.53 92 ASP A O 1
ATOM 728 N N . ARG A 1 93 ? 27.679 8.258 -14.433 1.00 68.25 93 ARG A N 1
ATOM 729 C CA . ARG A 1 93 ? 26.451 7.707 -15.005 1.00 68.25 93 ARG A CA 1
ATOM 730 C C . ARG A 1 93 ? 26.797 7.153 -16.383 1.00 68.25 93 ARG A C 1
ATOM 732 O O . ARG A 1 93 ? 26.748 7.876 -17.380 1.00 68.25 93 ARG A O 1
ATOM 739 N N . GLU A 1 94 ? 27.119 5.868 -16.450 1.00 63.81 94 GLU A N 1
ATOM 740 C CA . GLU A 1 94 ? 27.323 5.189 -17.723 1.00 63.81 94 GLU A CA 1
ATOM 741 C C . GLU A 1 94 ? 25.957 4.854 -18.330 1.00 63.81 94 GLU A C 1
ATOM 743 O O . GLU A 1 94 ? 25.195 4.020 -17.838 1.00 63.81 94 GLU A O 1
ATOM 748 N N . THR A 1 95 ? 25.605 5.546 -19.416 1.00 59.09 95 THR A N 1
ATOM 749 C CA . THR A 1 95 ? 24.355 5.271 -20.135 1.00 59.09 95 THR A CA 1
ATOM 750 C C . THR A 1 95 ? 24.490 3.940 -20.863 1.00 59.09 95 THR A C 1
ATOM 752 O O . THR A 1 95 ? 25.075 3.854 -21.944 1.00 59.09 95 THR A O 1
ATOM 755 N N . ILE A 1 96 ? 23.942 2.890 -20.261 1.00 57.19 96 ILE A N 1
ATOM 756 C CA . ILE A 1 96 ? 23.812 1.579 -20.879 1.00 57.19 96 ILE A CA 1
ATOM 757 C C . ILE A 1 96 ? 22.484 1.580 -21.626 1.00 57.19 96 ILE A C 1
ATOM 759 O O . ILE A 1 96 ? 21.436 1.821 -21.048 1.00 57.19 96 ILE A O 1
ATOM 763 N N . TYR A 1 97 ? 22.551 1.386 -22.936 1.00 56.97 97 TYR A N 1
ATOM 764 C CA . TYR A 1 97 ? 21.439 1.187 -23.869 1.00 56.97 97 TYR A CA 1
ATOM 765 C C . TYR A 1 97 ? 20.111 0.684 -23.252 1.00 56.97 97 TYR A C 1
ATOM 767 O O . TYR A 1 97 ? 20.120 -0.234 -22.442 1.00 56.97 97 TYR A O 1
ATOM 775 N N . GLU A 1 98 ? 18.976 1.209 -23.740 1.00 64.69 98 GLU A N 1
ATOM 776 C CA . GLU A 1 98 ? 17.598 0.879 -23.319 1.00 64.69 98 GLU A CA 1
ATOM 777 C C . GLU A 1 98 ? 17.298 -0.638 -23.316 1.00 64.69 98 GLU A C 1
ATOM 779 O O . GLU A 1 98 ? 16.875 -1.203 -24.325 1.00 64.69 98 GLU A O 1
ATOM 784 N N . GLY A 1 99 ? 17.499 -1.317 -22.186 1.00 74.00 99 GLY A N 1
ATOM 785 C CA . GLY A 1 99 ? 17.159 -2.729 -22.009 1.00 74.00 99 GLY A CA 1
ATOM 786 C C . GLY A 1 99 ? 15.760 -2.872 -21.423 1.00 74.00 99 GLY A C 1
ATOM 787 O O . GLY A 1 99 ? 15.504 -2.361 -20.335 1.00 74.00 99 GLY A O 1
ATOM 788 N N . LYS A 1 100 ? 14.841 -3.567 -22.104 1.00 84.00 100 LYS A N 1
ATOM 789 C CA . LYS A 1 100 ? 13.517 -3.846 -21.524 1.00 84.00 100 LYS A CA 1
ATOM 790 C C . LYS A 1 100 ? 13.676 -4.756 -20.307 1.00 84.00 100 LYS A C 1
ATOM 792 O O . LYS A 1 100 ? 14.300 -5.806 -20.415 1.00 84.00 100 LYS A O 1
ATOM 797 N N . MET A 1 101 ? 13.102 -4.338 -19.185 1.00 85.88 101 MET A N 1
ATOM 798 C CA . MET A 1 101 ? 13.004 -5.118 -17.957 1.00 85.88 101 MET A CA 1
ATOM 799 C C . MET A 1 101 ? 11.671 -5.867 -17.951 1.00 85.88 101 MET A C 1
ATOM 801 O O . MET A 1 101 ? 10.607 -5.243 -17.992 1.00 85.88 101 MET A O 1
ATOM 805 N N . ASP A 1 102 ? 11.721 -7.195 -17.875 1.00 87.00 102 ASP A N 1
ATOM 806 C CA . ASP A 1 102 ? 10.550 -7.997 -17.529 1.00 87.00 102 ASP A CA 1
ATOM 807 C C . ASP A 1 102 ? 10.372 -8.006 -16.004 1.00 87.00 102 ASP A C 1
ATOM 809 O O . ASP A 1 102 ? 11.275 -8.395 -15.261 1.00 87.00 102 ASP A O 1
ATOM 813 N N . ILE A 1 103 ? 9.220 -7.531 -15.522 1.00 87.44 103 ILE A N 1
ATOM 814 C CA . ILE A 1 103 ? 8.968 -7.428 -14.082 1.00 87.44 103 ILE A CA 1
ATOM 815 C C . ILE A 1 103 ? 8.806 -8.798 -13.422 1.00 87.44 103 ILE A C 1
ATOM 817 O O . ILE A 1 103 ? 9.247 -8.963 -12.289 1.00 87.44 103 ILE A O 1
ATOM 821 N N . ASN A 1 104 ? 8.215 -9.782 -14.105 1.00 86.00 104 ASN A N 1
ATOM 822 C CA . ASN A 1 104 ? 8.023 -11.110 -13.531 1.00 86.00 104 ASN A CA 1
ATOM 823 C C . ASN A 1 104 ? 9.381 -11.784 -13.352 1.00 86.00 104 ASN A C 1
ATOM 825 O O . ASN A 1 104 ? 9.708 -12.205 -12.245 1.00 86.00 104 ASN A O 1
ATOM 829 N N . GLU A 1 105 ? 10.215 -11.763 -14.394 1.00 87.25 105 GLU A N 1
ATOM 830 C CA . GLU A 1 105 ? 11.577 -12.302 -14.321 1.00 87.25 105 GLU A CA 1
ATOM 831 C C . GLU A 1 105 ? 12.416 -11.584 -13.249 1.00 87.25 105 GLU A C 1
ATOM 833 O O . GLU A 1 105 ? 13.179 -12.210 -12.507 1.00 87.25 105 GLU A O 1
ATOM 838 N N . TYR A 1 106 ? 12.259 -10.261 -13.125 1.00 88.38 106 TYR A N 1
ATOM 839 C CA . TYR A 1 106 ? 12.946 -9.485 -12.097 1.00 88.38 106 TYR A CA 1
ATOM 840 C C . TYR A 1 106 ? 12.556 -9.923 -10.679 1.00 88.38 106 TYR A C 1
ATOM 842 O O . TYR A 1 106 ? 13.431 -10.161 -9.849 1.00 88.38 106 TYR A O 1
ATOM 850 N N . LEU A 1 107 ? 11.257 -10.069 -10.403 1.00 86.94 107 LEU A N 1
ATOM 851 C CA . LEU A 1 107 ? 10.752 -10.476 -9.088 1.00 86.94 107 LEU A CA 1
ATOM 852 C C . LEU A 1 107 ? 11.122 -11.927 -8.743 1.00 86.94 107 LEU A C 1
ATOM 854 O O . LEU A 1 107 ? 11.446 -12.221 -7.591 1.00 86.94 107 LEU A O 1
ATOM 858 N N . GLU A 1 108 ? 11.118 -12.835 -9.722 1.00 84.94 108 GLU A N 1
ATOM 859 C CA . GLU A 1 108 ? 11.544 -14.228 -9.531 1.00 84.94 108 GLU A CA 1
ATOM 860 C C . GLU A 1 108 ? 13.000 -14.310 -9.068 1.00 84.94 108 GLU A C 1
ATOM 862 O O . GLU A 1 108 ? 13.308 -14.986 -8.083 1.00 84.94 108 GLU A O 1
ATOM 867 N N . ARG A 1 109 ? 13.889 -13.527 -9.691 1.00 83.62 109 ARG A N 1
ATOM 868 C CA . ARG A 1 109 ? 15.309 -13.458 -9.314 1.00 83.62 109 ARG A CA 1
ATOM 869 C C . ARG A 1 109 ? 15.540 -12.934 -7.899 1.00 83.62 109 ARG A C 1
ATOM 871 O O . ARG A 1 109 ? 16.533 -13.306 -7.282 1.00 83.62 109 ARG A O 1
ATOM 878 N N . LYS A 1 110 ? 14.616 -12.139 -7.350 1.00 83.94 110 LYS A N 1
ATOM 879 C CA . LYS A 1 110 ? 14.655 -11.681 -5.947 1.00 83.94 110 LYS A CA 1
ATOM 880 C C . LYS A 1 110 ? 14.074 -12.706 -4.959 1.00 83.94 110 LYS A C 1
ATOM 882 O O . LYS A 1 110 ? 13.744 -12.382 -3.812 1.00 83.94 110 LYS A O 1
ATOM 887 N N . GLY A 1 111 ? 13.974 -13.969 -5.375 1.00 75.00 111 GLY A N 1
ATOM 888 C CA . GLY A 1 111 ? 13.547 -15.090 -4.542 1.00 75.00 111 GLY A CA 1
ATOM 889 C C . GLY A 1 111 ? 12.040 -15.112 -4.314 1.00 75.00 111 GLY A C 1
ATOM 890 O O . GLY A 1 111 ? 11.610 -15.383 -3.196 1.00 75.00 111 GLY A O 1
ATOM 891 N N . HIS A 1 112 ? 11.263 -14.765 -5.345 1.00 70.12 112 HIS A N 1
ATOM 892 C CA . HIS A 1 112 ? 9.794 -14.769 -5.352 1.00 70.12 112 HIS A CA 1
ATOM 893 C C . HIS A 1 112 ? 9.113 -13.920 -4.260 1.00 70.12 112 HIS A C 1
ATOM 895 O O . HIS A 1 112 ? 7.911 -14.059 -4.047 1.00 70.12 112 HIS A O 1
ATOM 901 N N . ASN A 1 113 ? 9.826 -13.007 -3.586 1.00 69.94 113 ASN A N 1
ATOM 902 C CA . ASN A 1 113 ? 9.173 -12.021 -2.725 1.00 69.94 113 ASN A CA 1
ATOM 903 C C . ASN A 1 113 ? 8.471 -10.994 -3.625 1.00 69.94 113 ASN A C 1
ATOM 905 O O . ASN A 1 113 ? 9.118 -10.190 -4.299 1.00 69.94 113 ASN A O 1
ATOM 909 N N . ARG A 1 114 ? 7.138 -11.045 -3.630 1.00 82.19 114 ARG A N 1
ATOM 910 C CA . ARG A 1 114 ? 6.269 -10.167 -4.424 1.00 82.19 114 ARG A CA 1
ATOM 911 C C . ARG A 1 114 ? 5.669 -9.031 -3.593 1.00 82.19 114 ARG A C 1
ATOM 913 O O . ARG A 1 114 ? 4.563 -8.571 -3.868 1.00 82.19 114 ARG A O 1
ATOM 920 N N . ILE A 1 115 ? 6.392 -8.595 -2.565 1.00 91.12 115 ILE A N 1
ATOM 921 C CA . ILE A 1 115 ? 6.074 -7.415 -1.766 1.00 91.12 115 ILE A CA 1
ATOM 922 C C . ILE A 1 115 ? 6.940 -6.273 -2.293 1.00 91.12 115 ILE A C 1
ATOM 924 O O . ILE A 1 115 ? 8.172 -6.299 -2.209 1.00 91.12 115 ILE A O 1
ATOM 928 N N . ILE A 1 116 ? 6.276 -5.298 -2.901 1.00 93.94 116 ILE A N 1
ATOM 929 C CA . ILE A 1 116 ? 6.895 -4.221 -3.662 1.00 93.94 116 ILE A CA 1
ATOM 930 C C . ILE A 1 116 ? 6.531 -2.897 -2.999 1.00 93.94 116 ILE A C 1
ATOM 932 O O . ILE A 1 116 ? 5.359 -2.529 -2.938 1.00 93.94 116 ILE A O 1
ATOM 936 N N . ALA A 1 117 ? 7.532 -2.145 -2.557 1.00 95.12 117 ALA A N 1
ATOM 937 C CA . ALA A 1 117 ? 7.349 -0.753 -2.173 1.00 95.12 117 ALA A CA 1
ATOM 938 C C . ALA A 1 117 ? 7.580 0.148 -3.392 1.00 95.12 117 ALA A C 1
ATOM 940 O O . ALA A 1 117 ? 8.567 -0.013 -4.110 1.00 95.12 117 ALA A O 1
ATOM 941 N N . VAL A 1 118 ? 6.689 1.114 -3.619 1.00 95.62 118 VAL A N 1
ATOM 942 C CA . VAL A 1 118 ? 6.858 2.156 -4.638 1.00 95.62 118 VAL A CA 1
ATOM 943 C C . VAL A 1 118 ? 6.790 3.525 -3.975 1.00 95.62 118 VAL A C 1
ATOM 945 O O . VAL A 1 118 ? 5.764 3.933 -3.432 1.00 95.62 118 VAL A O 1
ATOM 948 N N . MET A 1 119 ? 7.898 4.256 -4.015 1.00 94.31 119 MET A N 1
ATOM 949 C CA . MET A 1 119 ? 8.096 5.473 -3.233 1.00 94.31 119 MET A CA 1
ATOM 950 C C . MET A 1 119 ? 8.535 6.617 -4.135 1.00 94.31 119 MET A C 1
ATOM 952 O O . MET A 1 119 ? 9.402 6.460 -4.989 1.00 94.31 119 MET A O 1
ATOM 956 N N . GLY A 1 120 ? 7.950 7.797 -3.959 1.00 90.75 120 GLY A N 1
ATOM 957 C CA . GLY A 1 120 ? 8.277 8.940 -4.806 1.00 90.75 120 GLY A CA 1
ATOM 958 C C . GLY A 1 120 ? 7.410 10.152 -4.536 1.00 90.75 120 GLY A C 1
ATOM 959 O O . GLY A 1 120 ? 6.206 10.008 -4.299 1.00 90.75 120 GLY A O 1
ATOM 960 N N . ALA A 1 121 ? 8.011 11.338 -4.640 1.00 85.12 121 ALA A N 1
ATOM 961 C CA . ALA A 1 121 ? 7.299 12.605 -4.528 1.00 85.12 121 ALA A CA 1
ATOM 962 C C . ALA A 1 121 ? 6.098 12.690 -5.492 1.00 85.12 121 ALA A C 1
ATOM 964 O O . ALA A 1 121 ? 6.011 11.975 -6.494 1.00 85.12 121 ALA A O 1
ATOM 965 N N . SER A 1 122 ? 5.157 13.589 -5.196 1.00 82.44 122 SER A N 1
ATOM 966 C CA . SER A 1 122 ? 4.011 13.829 -6.077 1.00 82.44 122 SER A CA 1
ATOM 967 C C . SER A 1 122 ? 4.466 14.146 -7.510 1.00 82.44 122 SER A C 1
ATOM 969 O O . SER A 1 122 ? 5.463 14.839 -7.714 1.00 82.44 122 SER A O 1
ATOM 971 N N . ARG A 1 123 ? 3.732 13.630 -8.505 1.00 81.00 123 ARG A N 1
ATOM 972 C CA . ARG A 1 123 ? 4.014 13.783 -9.949 1.00 81.00 123 ARG A CA 1
ATOM 973 C C . ARG A 1 123 ? 5.335 13.165 -10.441 1.00 81.00 123 ARG A C 1
ATOM 975 O O . ARG A 1 123 ? 5.745 13.441 -11.564 1.00 81.00 123 ARG A O 1
ATOM 982 N N . SER A 1 124 ? 5.982 12.292 -9.663 1.00 86.50 124 SER A N 1
ATOM 983 C CA . SER A 1 124 ? 7.205 11.592 -10.095 1.00 86.50 124 SER A CA 1
ATOM 984 C C . SER A 1 124 ? 6.975 10.515 -11.163 1.00 86.50 124 SER A C 1
ATOM 986 O O . SER A 1 124 ? 7.922 10.127 -11.843 1.00 86.50 124 SER A O 1
ATOM 988 N N . GLY A 1 125 ? 5.737 10.023 -11.294 1.00 88.00 125 GLY A N 1
ATOM 989 C CA . GLY A 1 125 ? 5.391 8.852 -12.106 1.00 88.00 125 GLY A CA 1
ATOM 990 C C . GLY A 1 125 ? 4.986 7.609 -11.309 1.00 88.00 125 GLY A C 1
ATOM 991 O O . GLY A 1 125 ? 4.711 6.580 -11.921 1.00 88.00 125 GLY A O 1
ATOM 992 N N . LYS A 1 126 ? 4.900 7.696 -9.972 1.00 91.81 126 LYS A N 1
ATOM 993 C CA . LYS A 1 126 ? 4.529 6.580 -9.083 1.00 91.81 126 LYS A CA 1
ATOM 994 C C . LYS A 1 126 ? 3.245 5.856 -9.497 1.00 91.81 126 LYS A C 1
ATOM 996 O O . LYS A 1 126 ? 3.319 4.659 -9.752 1.00 91.81 126 LYS A O 1
ATOM 1001 N N . SER A 1 127 ? 2.110 6.555 -9.615 1.00 91.94 127 SER A N 1
ATOM 1002 C CA . SER A 1 127 ? 0.828 5.914 -9.961 1.00 91.94 127 SER A CA 1
ATOM 1003 C C . SER A 1 127 ? 0.921 5.174 -11.300 1.00 91.94 127 SER A C 1
ATOM 1005 O O . SER A 1 127 ? 0.455 4.050 -11.426 1.00 91.94 127 SER A O 1
ATOM 1007 N N . GLN A 1 128 ? 1.637 5.740 -12.280 1.00 91.81 128 GLN A N 1
ATOM 1008 C CA . GLN A 1 128 ? 1.849 5.101 -13.583 1.00 91.81 128 GLN A CA 1
ATOM 1009 C C . GLN A 1 128 ? 2.669 3.808 -13.479 1.00 91.81 128 GLN A C 1
ATOM 1011 O O . GLN A 1 128 ? 2.344 2.820 -14.141 1.00 91.81 128 GLN A O 1
ATOM 1016 N N . LEU A 1 129 ? 3.708 3.785 -12.635 1.00 94.06 129 LEU A N 1
ATOM 1017 C CA . LEU A 1 129 ? 4.453 2.557 -12.359 1.00 94.06 129 LEU A CA 1
ATOM 1018 C C . LEU A 1 129 ? 3.568 1.533 -11.648 1.00 94.06 129 LEU A C 1
ATOM 1020 O O . LEU A 1 129 ? 3.550 0.379 -12.061 1.00 94.06 129 LEU A O 1
ATOM 1024 N N . VAL A 1 130 ? 2.782 1.946 -10.651 1.00 95.31 130 VAL A N 1
ATOM 1025 C CA . VAL A 1 130 ? 1.836 1.058 -9.961 1.00 95.31 130 VAL A CA 1
ATOM 1026 C C . VAL A 1 130 ? 0.835 0.450 -10.951 1.00 95.31 130 VAL A C 1
ATOM 1028 O O . VAL A 1 130 ? 0.662 -0.767 -10.957 1.00 95.31 130 VAL A O 1
ATOM 1031 N N . TYR A 1 131 ? 0.254 1.236 -11.865 1.00 94.81 131 TYR A N 1
ATOM 1032 C CA . TYR A 1 131 ? -0.637 0.718 -12.913 1.00 94.81 131 TYR A CA 1
ATOM 1033 C C . TYR A 1 131 ? 0.060 -0.316 -13.798 1.00 94.81 131 TYR A C 1
ATOM 1035 O O . TYR A 1 131 ? -0.503 -1.377 -14.073 1.00 94.81 131 TYR A O 1
ATOM 1043 N N . LYS A 1 132 ? 1.303 -0.044 -14.215 1.00 92.88 132 LYS A N 1
ATOM 1044 C CA . LYS A 1 132 ? 2.106 -0.997 -14.989 1.00 92.88 132 LYS A CA 1
ATOM 1045 C C . LYS A 1 132 ? 2.351 -2.288 -14.207 1.00 92.88 132 LYS A C 1
ATOM 1047 O O . LYS A 1 132 ? 2.206 -3.361 -14.791 1.00 92.88 132 LYS A O 1
ATOM 1052 N N . LEU A 1 133 ? 2.688 -2.212 -12.920 1.00 94.19 133 LEU A N 1
ATOM 1053 C CA . LEU A 1 133 ? 2.900 -3.388 -12.069 1.00 94.19 133 LEU A CA 1
ATOM 1054 C C . LEU A 1 133 ? 1.616 -4.221 -11.951 1.00 94.19 133 LEU A C 1
ATOM 1056 O O . LEU A 1 133 ? 1.645 -5.423 -12.206 1.00 94.19 133 LEU A O 1
ATOM 1060 N N . ILE A 1 134 ? 0.477 -3.576 -11.673 1.00 94.44 134 ILE A N 1
ATOM 1061 C CA . ILE A 1 134 ? -0.837 -4.233 -11.597 1.00 94.44 134 ILE A CA 1
ATOM 1062 C C . ILE A 1 134 ? -1.159 -4.970 -12.900 1.00 94.44 134 ILE A C 1
ATOM 1064 O O . ILE A 1 134 ? -1.573 -6.125 -12.860 1.00 94.44 134 ILE A O 1
ATOM 1068 N N . GLN A 1 135 ? -0.957 -4.313 -14.047 1.00 91.31 135 GLN A N 1
ATOM 1069 C CA . GLN A 1 135 ? -1.258 -4.873 -15.370 1.00 91.31 135 GLN A CA 1
ATOM 1070 C C . GLN A 1 135 ? -0.282 -5.970 -15.807 1.00 91.31 135 GLN A C 1
ATOM 1072 O O . GLN A 1 135 ? -0.640 -6.796 -16.641 1.00 91.31 135 GLN A O 1
ATOM 1077 N N . SER A 1 136 ? 0.944 -5.971 -15.280 1.00 89.62 136 SER A N 1
ATOM 1078 C CA . SER A 1 136 ? 1.961 -6.971 -15.628 1.00 89.62 136 SER A CA 1
ATOM 1079 C C . SER A 1 136 ? 1.829 -8.258 -14.807 1.00 89.62 136 SER A C 1
ATOM 1081 O O . SER A 1 136 ? 2.258 -9.316 -15.257 1.00 89.62 136 SER A O 1
ATOM 1083 N N . LEU A 1 137 ? 1.206 -8.181 -13.628 1.00 89.25 137 LEU A N 1
ATOM 1084 C CA . LEU A 1 137 ? 0.890 -9.322 -12.767 1.00 89.25 137 LEU A CA 1
ATOM 1085 C C . LEU A 1 137 ? -0.515 -9.877 -13.088 1.00 89.25 137 LEU A C 1
ATOM 1087 O O . LEU A 1 137 ? -1.348 -9.987 -12.191 1.00 89.25 137 LEU A O 1
ATOM 1091 N N . SER A 1 138 ? -0.812 -10.173 -14.358 1.00 85.44 138 SER A N 1
ATOM 1092 C CA . SER A 1 138 ? -2.172 -10.508 -14.836 1.00 85.44 138 SER A CA 1
ATOM 1093 C C . SER A 1 138 ? -2.796 -11.750 -14.198 1.00 85.44 138 SER A C 1
ATOM 1095 O O . SER A 1 138 ? -4.014 -11.819 -14.075 1.00 85.44 138 SER A O 1
ATOM 1097 N N . GLU A 1 139 ? -1.970 -12.708 -13.779 1.00 87.81 139 GLU A N 1
ATOM 1098 C CA . GLU A 1 139 ? -2.425 -14.004 -13.258 1.00 87.81 139 GLU A CA 1
ATOM 1099 C C . GLU A 1 139 ? -2.916 -13.950 -11.804 1.00 87.81 139 GLU A C 1
ATOM 1101 O O . GLU A 1 139 ? -3.470 -14.926 -11.299 1.00 87.81 139 GLU A O 1
ATOM 1106 N N . GLU A 1 140 ? -2.697 -12.840 -11.093 1.00 91.00 140 GLU A N 1
ATOM 1107 C CA . GLU A 1 140 ? -3.099 -12.715 -9.689 1.00 91.00 140 GLU A CA 1
ATOM 1108 C C . GLU A 1 140 ? -4.427 -11.962 -9.568 1.00 91.00 140 GLU A C 1
ATOM 1110 O O . GLU A 1 140 ? -4.645 -10.929 -10.208 1.00 91.00 140 GLU A O 1
ATOM 1115 N N . LYS A 1 141 ? -5.281 -12.428 -8.658 1.00 94.31 141 LYS A N 1
ATOM 1116 C CA . LYS A 1 141 ? -6.494 -11.718 -8.224 1.00 94.31 141 LYS A CA 1
ATOM 1117 C C . LYS A 1 141 ? -6.123 -10.339 -7.664 1.00 94.31 141 LYS A C 1
ATOM 1119 O O . LYS A 1 141 ? -5.086 -10.231 -7.016 1.00 94.31 141 LYS A O 1
ATOM 1124 N N . LYS A 1 142 ? -6.925 -9.286 -7.875 1.00 95.06 142 LYS A N 1
ATOM 1125 C CA . LYS A 1 142 ? -6.555 -7.906 -7.476 1.00 95.06 142 LYS A CA 1
ATOM 1126 C C . LYS A 1 142 ? -7.507 -7.301 -6.456 1.00 95.06 142 LYS A C 1
ATOM 1128 O O . LYS A 1 142 ? -8.664 -7.067 -6.779 1.00 95.06 142 LYS A O 1
ATOM 1133 N N . ILE A 1 143 ? -7.010 -6.965 -5.271 1.00 96.88 143 ILE A N 1
ATOM 1134 C CA . ILE A 1 143 ? -7.742 -6.138 -4.305 1.00 96.88 143 ILE A CA 1
ATOM 1135 C C . ILE A 1 143 ? -6.979 -4.825 -4.144 1.00 96.88 143 ILE A C 1
ATOM 1137 O O . ILE A 1 143 ? -5.857 -4.809 -3.639 1.00 96.88 143 ILE A O 1
ATOM 1141 N N . ILE A 1 144 ? -7.569 -3.730 -4.618 1.00 97.12 144 ILE A N 1
ATOM 1142 C CA . ILE A 1 144 ? -6.910 -2.423 -4.708 1.00 97.12 144 ILE A CA 1
ATOM 1143 C C . ILE A 1 144 ? -7.590 -1.452 -3.748 1.00 97.12 144 ILE A C 1
ATOM 1145 O O . ILE A 1 144 ? -8.749 -1.119 -3.943 1.00 97.12 144 ILE A O 1
ATOM 1149 N N . PHE A 1 145 ? -6.875 -0.981 -2.734 1.00 96.56 145 PHE A N 1
ATOM 1150 C CA . PHE A 1 145 ? -7.332 0.043 -1.800 1.00 96.56 145 PHE A CA 1
ATOM 1151 C C . PHE A 1 145 ? -6.966 1.419 -2.357 1.00 96.56 145 PHE A C 1
ATOM 1153 O O . PHE A 1 145 ? -5.783 1.750 -2.470 1.00 96.56 145 PHE A O 1
ATOM 1160 N N . MET A 1 146 ? -7.984 2.206 -2.712 1.00 92.44 146 MET A N 1
ATOM 1161 C CA . MET A 1 146 ? -7.835 3.528 -3.317 1.00 92.44 146 MET A CA 1
ATOM 1162 C C . MET A 1 146 ? -8.334 4.623 -2.370 1.00 92.44 146 MET A C 1
ATOM 1164 O O . MET A 1 146 ? -9.495 4.629 -1.968 1.00 92.44 146 MET A O 1
ATOM 1168 N N . PHE A 1 147 ? -7.458 5.582 -2.067 1.00 89.12 147 PHE A N 1
ATOM 1169 C CA . PHE A 1 147 ? -7.749 6.732 -1.196 1.00 89.12 147 PHE A CA 1
ATOM 1170 C C . PHE A 1 147 ? -7.789 8.069 -1.950 1.00 89.12 147 PHE A C 1
ATOM 1172 O O . PHE A 1 147 ? -7.846 9.118 -1.314 1.00 89.12 147 PHE A O 1
ATOM 1179 N N . LYS A 1 148 ? -7.672 8.022 -3.283 1.00 86.19 148 LYS A N 1
ATOM 1180 C CA . LYS A 1 148 ? -7.617 9.178 -4.178 1.00 86.19 148 LYS A CA 1
ATOM 1181 C C . LYS A 1 148 ? -8.435 8.923 -5.445 1.00 86.19 148 LYS A C 1
ATOM 1183 O O . LYS A 1 148 ? -8.023 8.144 -6.294 1.00 86.19 148 LYS A O 1
ATOM 1188 N N . ALA A 1 149 ? -9.543 9.627 -5.610 1.00 78.88 149 ALA A N 1
ATOM 1189 C CA . ALA A 1 149 ? -10.461 9.591 -6.741 1.00 78.88 149 ALA A CA 1
ATOM 1190 C C . ALA A 1 149 ? -9.837 10.159 -8.022 1.00 78.88 149 ALA A C 1
ATOM 1192 O O . ALA A 1 149 ? -10.284 9.856 -9.124 1.00 78.88 149 ALA A O 1
ATOM 1193 N N . THR A 1 150 ? -8.777 10.965 -7.888 1.00 80.19 150 THR A N 1
ATOM 1194 C CA . THR A 1 150 ? -7.999 11.472 -9.032 1.00 80.19 150 THR A CA 1
ATOM 1195 C C . THR A 1 150 ? -7.104 10.406 -9.673 1.00 80.19 150 THR A C 1
ATOM 1197 O O . THR A 1 150 ? -6.587 10.635 -10.767 1.00 80.19 150 THR A O 1
ATOM 1200 N N . ASP A 1 151 ? -6.919 9.251 -9.026 1.00 85.19 151 ASP A N 1
ATOM 1201 C CA . ASP A 1 151 ? -6.213 8.112 -9.602 1.00 85.19 151 ASP A CA 1
ATOM 1202 C C . ASP A 1 151 ? -7.164 7.225 -10.435 1.00 85.19 151 ASP A C 1
ATOM 1204 O O . ASP A 1 151 ? -8.333 7.017 -10.121 1.00 85.19 151 ASP A O 1
ATOM 1208 N N . ASP A 1 152 ? -6.647 6.644 -11.517 1.00 89.56 152 ASP A N 1
ATOM 1209 C CA . ASP A 1 152 ? -7.409 5.878 -12.512 1.00 89.56 152 ASP A CA 1
ATOM 1210 C C . ASP A 1 152 ? -7.623 4.398 -12.109 1.00 89.56 152 ASP A C 1
ATOM 1212 O O . ASP A 1 152 ? -7.916 3.563 -12.970 1.00 89.56 152 ASP A O 1
ATOM 1216 N N . TYR A 1 153 ? -7.485 4.019 -10.828 1.00 93.31 153 TYR A N 1
ATOM 1217 C CA . TYR A 1 153 ? -7.603 2.608 -10.408 1.00 93.31 153 TYR A CA 1
ATOM 1218 C C . TYR A 1 153 ? -8.960 1.994 -10.780 1.00 93.31 153 TYR A C 1
ATOM 1220 O O . TYR A 1 153 ? -9.010 0.861 -11.263 1.00 93.31 153 TYR A O 1
ATOM 1228 N N . THR A 1 154 ? -10.046 2.761 -10.645 1.00 92.62 154 THR A N 1
ATOM 1229 C CA . THR A 1 154 ? -11.418 2.365 -11.027 1.00 92.62 154 THR A CA 1
ATOM 1230 C C . THR A 1 154 ? -11.576 2.096 -12.527 1.00 92.62 154 THR A C 1
ATOM 1232 O O . THR A 1 154 ? -12.507 1.417 -12.956 1.00 92.62 154 THR A O 1
ATOM 1235 N N . ARG A 1 155 ? -10.640 2.592 -13.343 1.00 92.75 155 ARG A N 1
ATOM 1236 C CA . ARG A 1 155 ? -10.603 2.428 -14.798 1.00 92.75 155 ARG A CA 1
ATOM 1237 C C . ARG A 1 155 ? -9.601 1.369 -15.241 1.00 92.75 155 ARG A C 1
ATOM 1239 O O . ARG A 1 155 ? -9.429 1.174 -16.438 1.00 92.75 155 ARG A O 1
ATOM 1246 N N . LEU A 1 156 ? -8.974 0.621 -14.331 1.00 93.31 156 LEU A N 1
ATOM 1247 C CA . LEU A 1 156 ? -8.065 -0.480 -14.689 1.00 93.31 156 LEU A CA 1
ATOM 1248 C C . LEU A 1 156 ? -8.786 -1.772 -15.115 1.00 93.31 156 LEU A C 1
ATOM 1250 O O . LEU A 1 156 ? -8.122 -2.753 -15.443 1.00 93.31 156 LEU A O 1
ATOM 1254 N N . GLY A 1 157 ? -10.124 -1.765 -15.166 1.00 91.88 157 GLY A N 1
ATOM 1255 C CA . GLY A 1 157 ? -10.943 -2.897 -15.618 1.00 91.88 157 GLY A CA 1
ATOM 1256 C C . GLY A 1 157 ? -11.435 -3.810 -14.493 1.00 91.88 157 GLY A C 1
ATOM 1257 O O . GLY A 1 157 ? -12.035 -4.848 -14.774 1.00 91.88 157 GLY A O 1
ATOM 1258 N N . TYR A 1 158 ? -11.211 -3.417 -13.238 1.00 94.44 158 TYR A N 1
ATOM 1259 C CA . TYR A 1 158 ? -11.694 -4.118 -12.051 1.00 94.44 158 TYR A CA 1
ATOM 1260 C C . TYR A 1 158 ? -12.965 -3.451 -11.515 1.00 94.44 158 TYR A C 1
ATOM 1262 O O . TYR A 1 158 ? -13.077 -2.228 -11.589 1.00 94.44 158 TYR A O 1
ATOM 1270 N N . PRO A 1 159 ? -13.923 -4.228 -10.988 1.00 95.00 159 PRO A N 1
ATOM 1271 C CA . PRO A 1 159 ? -15.162 -3.677 -10.457 1.00 95.00 159 PRO A CA 1
ATOM 1272 C C . PRO A 1 159 ? -14.909 -2.919 -9.142 1.00 95.00 159 PRO A C 1
ATOM 1274 O O . PRO A 1 159 ? -14.103 -3.349 -8.317 1.00 95.00 159 PRO A O 1
ATOM 1277 N N . THR A 1 160 ? -15.584 -1.791 -8.951 1.00 95.00 160 THR A N 1
ATOM 1278 C CA . THR A 1 160 ? -15.357 -0.844 -7.853 1.00 95.00 160 THR A CA 1
ATOM 1279 C C . THR A 1 160 ? -16.445 -0.963 -6.796 1.00 95.00 160 THR A C 1
ATOM 1281 O O . THR A 1 160 ? -17.627 -0.837 -7.103 1.00 95.00 160 THR A O 1
ATOM 1284 N N . LEU A 1 161 ? -16.045 -1.155 -5.542 1.00 94.12 161 LEU A N 1
ATOM 1285 C CA . LEU A 1 161 ? -16.904 -1.078 -4.371 1.00 94.12 161 LEU A CA 1
ATOM 1286 C C . LEU A 1 161 ? -16.680 0.261 -3.667 1.00 94.12 161 LEU A C 1
ATOM 1288 O O . LEU A 1 161 ? -15.594 0.518 -3.147 1.00 94.12 161 LEU A O 1
ATOM 1292 N N . TYR A 1 162 ? -17.726 1.077 -3.597 1.00 91.88 162 TYR A N 1
ATOM 1293 C CA . TYR A 1 162 ? -17.710 2.335 -2.859 1.00 91.88 162 TYR A CA 1
ATOM 1294 C C . TYR A 1 162 ? -18.051 2.101 -1.385 1.00 91.88 162 TYR A C 1
ATOM 1296 O O . TYR A 1 162 ? -19.205 1.839 -1.036 1.00 91.88 162 TYR A O 1
ATOM 1304 N N . ILE A 1 163 ? -17.065 2.239 -0.498 1.00 91.69 163 ILE A N 1
ATOM 1305 C CA . ILE A 1 163 ? -17.236 1.922 0.930 1.00 91.69 163 ILE A CA 1
ATOM 1306 C C . ILE A 1 163 ? -18.279 2.809 1.611 1.00 91.69 163 ILE A C 1
ATOM 1308 O O . ILE A 1 163 ? -19.008 2.341 2.482 1.00 91.69 163 ILE A O 1
ATOM 1312 N N . HIS A 1 164 ? -18.420 4.066 1.187 1.00 87.81 164 HIS A N 1
ATOM 1313 C CA . HIS A 1 164 ? -19.446 4.958 1.731 1.00 87.81 164 HIS A CA 1
ATOM 1314 C C . HIS A 1 164 ? -20.885 4.496 1.420 1.00 87.81 164 HIS A C 1
ATOM 1316 O O . HIS A 1 164 ? -21.795 4.844 2.171 1.00 87.81 164 HIS A O 1
ATOM 1322 N N . LYS A 1 165 ? -21.099 3.700 0.357 1.00 88.12 165 LYS A N 1
ATOM 1323 C CA . LYS A 1 165 ? -22.404 3.104 0.002 1.00 88.12 165 LYS A CA 1
ATOM 1324 C C . LYS A 1 165 ? -22.610 1.722 0.622 1.00 88.12 165 LYS A C 1
ATOM 1326 O O . LYS A 1 165 ? -23.744 1.329 0.874 1.00 88.12 165 LYS A O 1
ATOM 1331 N N . ALA A 1 166 ? -21.525 0.989 0.856 1.00 90.12 166 ALA A N 1
ATOM 1332 C CA . ALA A 1 166 ? -21.547 -0.389 1.329 1.00 90.12 166 ALA A CA 1
ATOM 1333 C C . ALA A 1 166 ? -20.639 -0.560 2.552 1.00 90.12 166 ALA A C 1
ATOM 1335 O O . ALA A 1 166 ? -19.571 -1.158 2.484 1.00 90.12 166 ALA A O 1
ATOM 1336 N N . VAL A 1 167 ? -21.059 -0.002 3.686 1.00 92.00 167 VAL A N 1
ATOM 1337 C CA . VAL A 1 167 ? -20.268 -0.018 4.922 1.00 92.00 167 VAL A CA 1
ATOM 1338 C C . VAL A 1 167 ? -20.275 -1.431 5.520 1.00 92.00 167 VAL A C 1
ATOM 1340 O O . VAL A 1 167 ? -21.359 -1.950 5.794 1.00 92.00 167 VAL A O 1
ATOM 1343 N N . PRO A 1 168 ? -19.119 -2.075 5.760 1.00 94.31 168 PRO A N 1
ATOM 1344 C CA . PRO A 1 168 ? -19.085 -3.438 6.283 1.00 94.31 168 PRO A CA 1
ATOM 1345 C C . PRO A 1 168 ? -19.515 -3.497 7.752 1.00 94.31 168 PRO A C 1
ATOM 1347 O O . PRO A 1 168 ? -19.252 -2.585 8.541 1.00 94.31 168 PRO A O 1
ATOM 1350 N N . ASN A 1 169 ? -20.134 -4.609 8.147 1.00 95.06 169 ASN A N 1
ATOM 1351 C CA . ASN A 1 169 ? -20.419 -4.901 9.544 1.00 95.06 169 ASN A CA 1
ATOM 1352 C C . ASN A 1 169 ? -19.124 -5.182 10.306 1.00 95.06 169 ASN A C 1
ATOM 1354 O O . ASN A 1 169 ? -18.549 -6.264 10.218 1.00 95.06 169 ASN A O 1
ATOM 1358 N N . VAL A 1 170 ? -18.693 -4.208 11.102 1.00 95.44 170 VAL A N 1
ATOM 1359 C CA . VAL A 1 170 ? -17.435 -4.300 11.844 1.00 95.44 170 VAL A CA 1
ATOM 1360 C C . VAL A 1 170 ? -17.517 -5.199 13.083 1.00 95.44 170 VAL A C 1
ATOM 1362 O O . VAL A 1 170 ? -16.507 -5.738 13.536 1.00 95.44 170 VAL A O 1
ATOM 1365 N N . PHE A 1 171 ? -18.723 -5.437 13.604 1.00 95.06 171 PHE A N 1
ATOM 1366 C CA . PHE A 1 171 ? -18.946 -6.187 14.847 1.00 95.06 171 PHE A CA 1
ATOM 1367 C C . PHE A 1 171 ? -18.693 -7.692 14.712 1.00 95.06 171 PHE A C 1
ATOM 1369 O O . PHE A 1 171 ? -18.599 -8.390 15.717 1.00 95.06 171 PHE A O 1
ATOM 1376 N N . ILE A 1 172 ? -18.484 -8.192 13.489 1.00 93.38 172 ILE A N 1
ATOM 1377 C CA . ILE A 1 172 ? -18.041 -9.573 13.241 1.00 93.38 172 ILE A CA 1
ATOM 1378 C C . ILE A 1 172 ? -16.644 -9.859 13.816 1.00 93.38 172 ILE A C 1
ATOM 1380 O O . ILE A 1 172 ? -16.273 -11.015 13.998 1.00 93.38 172 ILE A O 1
ATOM 1384 N N . SER A 1 173 ? -15.846 -8.819 14.087 1.00 95.25 173 SER A N 1
ATOM 1385 C CA . SER A 1 173 ? -14.481 -8.969 14.589 1.00 95.25 173 SER A CA 1
ATOM 1386 C C . SER A 1 173 ? -14.103 -7.812 15.524 1.00 95.25 173 SER A C 1
ATOM 1388 O O . SER A 1 173 ? -13.407 -6.885 15.092 1.00 95.25 173 SER A O 1
ATOM 1390 N N . PRO A 1 174 ? -14.467 -7.886 16.822 1.00 96.00 174 PRO A N 1
ATOM 1391 C CA . PRO A 1 174 ? -14.166 -6.852 17.821 1.00 96.00 174 PRO A CA 1
ATOM 1392 C C . PRO A 1 174 ? -12.685 -6.458 17.896 1.00 96.00 174 PRO A C 1
ATOM 1394 O O . PRO A 1 174 ? -12.350 -5.285 18.039 1.00 96.00 174 PRO A O 1
ATOM 1397 N N . GLU A 1 175 ? -11.779 -7.424 17.717 1.00 95.12 175 GLU A N 1
ATOM 1398 C CA . GLU A 1 175 ? -10.334 -7.172 17.666 1.00 95.12 175 GLU A CA 1
ATOM 1399 C C . GLU A 1 175 ? -9.937 -6.265 16.489 1.00 95.12 175 GLU A C 1
ATOM 1401 O O . GLU A 1 175 ? -9.105 -5.369 16.629 1.00 95.12 175 GLU A O 1
ATOM 1406 N N . ALA A 1 176 ? -10.562 -6.472 15.326 1.00 95.56 176 ALA A N 1
ATOM 1407 C CA . ALA A 1 176 ? -10.298 -5.661 14.141 1.00 95.56 176 ALA A CA 1
ATOM 1408 C C . ALA A 1 176 ? -10.873 -4.252 14.293 1.00 95.56 176 ALA A C 1
ATOM 1410 O O . ALA A 1 176 ? -10.205 -3.300 13.906 1.00 95.56 176 ALA A O 1
ATOM 1411 N N . VAL A 1 177 ? -12.050 -4.110 14.917 1.00 96.62 177 VAL A N 1
ATOM 1412 C CA . VAL A 1 177 ? -12.631 -2.800 15.270 1.00 96.62 177 VAL A CA 1
ATOM 1413 C C . VAL A 1 177 ? -11.685 -2.014 16.167 1.00 96.62 177 VAL A C 1
ATOM 1415 O O . VAL A 1 177 ? -11.404 -0.847 15.907 1.00 96.62 177 VAL A O 1
ATOM 1418 N N . ALA A 1 178 ? -11.158 -2.660 17.206 1.00 96.25 178 ALA A N 1
ATOM 1419 C CA . ALA A 1 178 ? -10.265 -2.022 18.160 1.00 96.25 178 ALA A CA 1
ATOM 1420 C C . ALA A 1 178 ? -8.954 -1.554 17.516 1.00 96.25 178 ALA A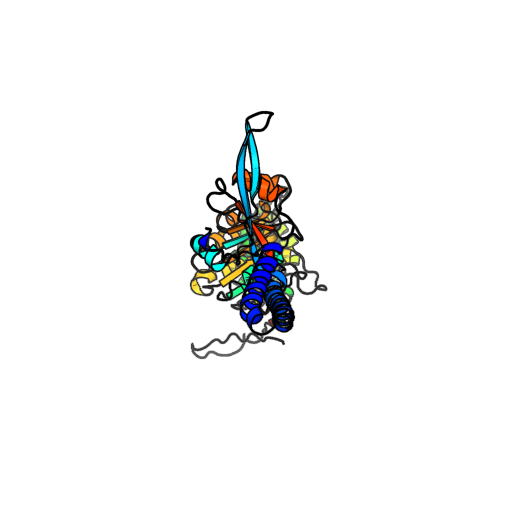 C 1
ATOM 1422 O O . ALA A 1 178 ? -8.514 -0.435 17.783 1.00 96.25 178 ALA A O 1
ATOM 1423 N N . ARG A 1 179 ? -8.352 -2.373 16.638 1.00 95.56 179 ARG A N 1
ATOM 1424 C CA . ARG A 1 179 ? -7.168 -1.977 15.857 1.00 95.56 179 ARG A CA 1
ATOM 1425 C C . ARG A 1 179 ? -7.486 -0.845 14.878 1.00 95.56 179 ARG A C 1
ATOM 1427 O O . ARG A 1 179 ? -6.775 0.153 14.853 1.00 95.56 179 ARG A O 1
ATOM 1434 N N . ALA A 1 180 ? -8.574 -0.968 14.121 1.00 97.00 180 ALA A N 1
ATOM 1435 C CA . ALA A 1 180 ? -9.019 0.057 13.183 1.00 97.00 180 ALA A CA 1
ATOM 1436 C C . ALA A 1 180 ? -9.226 1.416 13.863 1.00 97.00 180 ALA A C 1
ATOM 1438 O O . ALA A 1 180 ? -8.821 2.447 13.325 1.00 97.00 180 ALA A O 1
ATOM 1439 N N . PHE A 1 181 ? -9.789 1.417 15.074 1.00 96.88 181 PHE A N 1
ATOM 1440 C CA . PHE A 1 181 ? -10.030 2.632 15.844 1.00 96.88 181 PHE A CA 1
ATOM 1441 C C . PHE A 1 181 ? -8.735 3.374 16.187 1.00 96.88 181 PHE A C 1
ATOM 1443 O O . PHE A 1 181 ? -8.616 4.560 15.892 1.00 96.88 181 PHE A O 1
ATOM 1450 N N . ILE A 1 182 ? -7.741 2.688 16.759 1.00 94.81 182 ILE A N 1
ATOM 1451 C CA . ILE A 1 182 ? -6.464 3.322 17.135 1.00 94.81 182 ILE A CA 1
ATOM 1452 C C . ILE A 1 182 ? -5.599 3.696 15.922 1.00 94.81 182 ILE A C 1
ATOM 1454 O O . ILE A 1 182 ? -4.789 4.616 16.013 1.00 94.81 182 ILE A O 1
ATOM 1458 N N . THR A 1 183 ? -5.790 3.031 14.778 1.00 94.12 183 THR A N 1
ATOM 1459 C CA . THR A 1 183 ? -5.148 3.410 13.511 1.00 94.12 183 THR A CA 1
ATOM 1460 C C . THR A 1 183 ? -5.754 4.690 12.933 1.00 94.12 183 THR A C 1
ATOM 1462 O O . THR A 1 183 ? -5.022 5.559 12.455 1.00 94.12 183 THR A O 1
ATOM 1465 N N . ALA A 1 184 ? -7.081 4.835 12.988 1.00 94.75 184 ALA A N 1
ATOM 1466 C CA . ALA A 1 184 ? -7.784 6.021 12.500 1.00 94.75 184 ALA A CA 1
ATOM 1467 C C . ALA A 1 184 ? -7.624 7.235 13.426 1.00 94.75 184 ALA A C 1
ATOM 1469 O O . ALA A 1 184 ? -7.473 8.362 12.947 1.00 94.75 184 ALA A O 1
ATOM 1470 N N . PHE A 1 185 ? -7.613 6.994 14.739 1.00 93.44 185 PHE A N 1
ATOM 1471 C CA . PHE A 1 185 ? -7.540 8.007 15.790 1.00 93.44 185 PHE A CA 1
ATOM 1472 C C . PHE A 1 185 ? -6.288 7.796 16.655 1.00 93.44 185 PHE A C 1
ATOM 1474 O O . PHE A 1 185 ? -6.395 7.349 17.802 1.00 93.44 185 PHE A O 1
ATOM 1481 N N . PRO A 1 186 ? -5.088 8.089 16.120 1.00 87.44 186 PRO A N 1
ATOM 1482 C CA . PRO A 1 186 ? -3.850 7.919 16.865 1.00 87.44 186 PRO A CA 1
ATOM 1483 C C . PRO A 1 186 ? -3.823 8.859 18.074 1.00 87.44 186 PRO A C 1
ATOM 1485 O O . PRO A 1 186 ? -4.144 10.044 17.975 1.00 87.44 186 PRO A O 1
ATOM 1488 N N . ILE A 1 187 ? -3.416 8.323 19.222 1.00 85.38 187 ILE A N 1
ATOM 1489 C CA . ILE A 1 187 ? -3.316 9.088 20.466 1.00 85.38 187 ILE A CA 1
ATOM 1490 C C . ILE A 1 187 ? -2.041 9.924 20.424 1.00 85.38 187 ILE A C 1
ATOM 1492 O O . ILE A 1 187 ? -0.943 9.386 20.276 1.00 85.38 187 ILE A O 1
ATOM 1496 N N . SER A 1 188 ? -2.178 11.244 20.540 1.00 74.81 188 SER A N 1
ATOM 1497 C CA . SER A 1 188 ? -1.029 12.146 20.539 1.00 74.81 188 SER A CA 1
ATOM 1498 C C . SER A 1 188 ? -0.260 12.064 21.858 1.00 74.81 188 SER A C 1
ATOM 1500 O O . SER A 1 188 ? -0.841 11.879 22.926 1.00 74.81 188 SER A O 1
ATOM 1502 N N . ALA A 1 189 ? 1.052 12.306 21.809 1.00 67.06 189 ALA A N 1
ATOM 1503 C CA . ALA A 1 189 ? 1.902 12.372 23.004 1.00 67.06 189 ALA A CA 1
ATOM 1504 C C . ALA A 1 189 ? 1.465 13.459 24.014 1.00 67.06 189 ALA A C 1
ATOM 1506 O O . ALA A 1 189 ? 1.849 13.420 25.179 1.00 67.06 189 ALA A O 1
ATOM 1507 N N . SER A 1 190 ? 0.651 14.425 23.576 1.00 63.88 190 SER A N 1
ATOM 1508 C CA . SER A 1 190 ? 0.069 15.479 24.412 1.00 63.88 190 SER A CA 1
ATOM 1509 C C . SER A 1 190 ? -1.162 15.043 25.217 1.00 63.88 190 SER A C 1
ATOM 1511 O O . SER A 1 190 ? -1.574 15.769 26.121 1.00 63.88 190 SER A O 1
ATOM 1513 N N . MET A 1 191 ? -1.758 13.881 24.928 1.00 70.69 191 MET A N 1
ATOM 1514 C CA . MET A 1 191 ? -2.891 13.344 25.687 1.00 70.69 191 MET A CA 1
ATOM 1515 C C . MET A 1 191 ? -2.397 12.678 26.975 1.00 70.69 191 MET A C 1
ATOM 1517 O O . MET A 1 191 ? -2.201 11.466 27.042 1.00 70.69 191 MET A O 1
ATOM 1521 N N . GLN A 1 192 ? -2.168 13.489 28.012 1.00 62.91 192 GLN A N 1
ATOM 1522 C CA . GLN A 1 192 ? -1.719 13.000 29.316 1.00 62.91 192 GLN A CA 1
ATOM 1523 C C . GLN A 1 192 ? -2.705 11.978 29.904 1.00 62.91 192 GLN A C 1
ATOM 1525 O O . GLN A 1 192 ? -3.904 12.228 30.004 1.00 62.91 192 GLN A O 1
ATOM 1530 N N . GLY A 1 193 ? -2.176 10.825 30.319 1.00 68.81 193 GLY A N 1
ATOM 1531 C CA . GLY A 1 193 ? -2.916 9.789 31.042 1.00 68.81 193 GLY A CA 1
ATOM 1532 C C . GLY A 1 193 ? -3.730 8.819 30.180 1.00 68.81 193 GLY A C 1
ATOM 1533 O O . GLY A 1 193 ? -4.153 7.798 30.707 1.00 68.81 193 GLY A O 1
ATOM 1534 N N . ILE A 1 194 ? -3.918 9.066 28.877 1.00 81.62 194 ILE A N 1
ATOM 1535 C CA . ILE A 1 194 ? -4.611 8.132 27.975 1.00 81.62 194 ILE A CA 1
ATOM 1536 C C . ILE A 1 194 ? -3.571 7.352 27.169 1.00 81.62 194 ILE A C 1
ATOM 1538 O O . ILE A 1 194 ? -2.733 7.936 26.489 1.00 81.62 194 ILE A O 1
ATOM 1542 N N . THR A 1 195 ? -3.637 6.021 27.213 1.00 83.25 195 THR A N 1
ATOM 1543 C CA . THR A 1 195 ? -2.758 5.147 26.426 1.00 83.25 195 THR A CA 1
ATOM 1544 C C . THR A 1 195 ? -3.527 4.460 25.300 1.00 83.25 195 THR A C 1
ATOM 1546 O O . THR A 1 195 ? -4.728 4.187 25.404 1.00 83.25 195 THR A O 1
ATOM 1549 N N . ALA A 1 196 ? -2.821 4.138 24.210 1.00 85.31 196 ALA A N 1
ATOM 1550 C CA . ALA A 1 196 ? -3.410 3.426 23.074 1.00 85.31 196 ALA A CA 1
ATOM 1551 C C . ALA A 1 196 ? -3.904 2.030 23.470 1.00 85.31 196 ALA A C 1
ATOM 1553 O O . ALA A 1 196 ? -4.927 1.571 22.966 1.00 85.31 196 ALA A O 1
ATOM 1554 N N . SER A 1 197 ? -3.220 1.379 24.416 1.00 88.19 197 SER A N 1
ATOM 1555 C CA . SER A 1 197 ? -3.637 0.090 24.969 1.00 88.19 197 SER A CA 1
ATOM 1556 C C . SER A 1 197 ? -4.968 0.189 25.713 1.00 88.19 197 SER A C 1
ATOM 1558 O O . SER A 1 197 ? -5.837 -0.651 25.479 1.00 88.19 197 SER A O 1
ATOM 1560 N N . THR A 1 198 ? -5.169 1.223 26.538 1.00 91.31 198 THR A N 1
ATOM 1561 C CA . THR A 1 198 ? -6.436 1.425 27.253 1.00 91.31 198 THR A CA 1
ATOM 1562 C C . THR A 1 198 ? -7.575 1.707 26.279 1.00 91.31 198 THR A C 1
ATOM 1564 O O . THR A 1 198 ? -8.600 1.033 26.347 1.00 91.31 198 THR A O 1
ATOM 1567 N N . VAL A 1 199 ? -7.402 2.627 25.320 1.00 94.31 199 VAL A N 1
ATOM 1568 C CA . VAL A 1 199 ? -8.444 2.915 24.312 1.00 94.31 199 VAL A CA 1
ATOM 1569 C C . VAL A 1 199 ? -8.784 1.667 23.499 1.00 94.31 199 VAL A C 1
ATOM 1571 O O . VAL A 1 199 ? -9.958 1.326 23.378 1.00 94.31 199 VAL A O 1
ATOM 1574 N N . ARG A 1 200 ? -7.777 0.938 23.000 1.00 94.00 200 ARG A N 1
ATOM 1575 C CA . ARG A 1 200 ? -7.984 -0.321 22.268 1.00 94.00 200 ARG A CA 1
ATOM 1576 C C . ARG A 1 200 ? -8.768 -1.335 23.102 1.00 94.00 200 ARG A C 1
ATOM 1578 O O . ARG A 1 200 ? -9.706 -1.939 22.588 1.00 94.00 200 ARG A O 1
ATOM 1585 N N . GLY A 1 201 ? -8.400 -1.512 24.372 1.00 95.38 201 GLY A N 1
ATOM 1586 C CA . GLY A 1 201 ? -9.078 -2.425 25.292 1.00 95.38 201 GLY A CA 1
ATOM 1587 C C . GLY A 1 201 ? -10.553 -2.073 25.481 1.00 95.38 201 GLY A C 1
ATOM 1588 O O . GLY A 1 201 ? -11.409 -2.945 25.353 1.00 95.38 201 GLY A O 1
ATOM 1589 N N . GLN A 1 202 ? -10.856 -0.789 25.689 1.00 96.81 202 GLN A N 1
ATOM 1590 C CA . GLN A 1 202 ? -12.230 -0.305 25.849 1.00 96.81 202 GLN A CA 1
ATOM 1591 C C . GLN A 1 202 ? -13.053 -0.470 24.564 1.00 96.81 202 GLN A C 1
ATOM 1593 O O . GLN A 1 202 ? -14.155 -1.010 24.609 1.00 96.81 202 GLN A O 1
ATOM 1598 N N . VAL A 1 203 ? -12.512 -0.091 23.397 1.00 97.50 203 VAL A N 1
ATOM 1599 C CA . VAL A 1 203 ? -13.204 -0.288 22.108 1.00 97.50 203 VAL A CA 1
ATOM 1600 C C . VAL A 1 203 ? -13.516 -1.764 21.880 1.00 97.50 203 VAL A C 1
ATOM 1602 O O . VAL A 1 203 ? -14.641 -2.094 21.510 1.00 97.50 203 VAL A O 1
ATOM 1605 N N . LYS A 1 204 ? -12.552 -2.656 22.137 1.00 97.88 204 LYS A N 1
ATOM 1606 C CA . LYS A 1 204 ? -12.750 -4.104 22.015 1.00 97.88 204 LYS A CA 1
ATOM 1607 C C . LYS A 1 204 ? -13.864 -4.595 22.939 1.00 97.88 204 LYS A C 1
ATOM 1609 O O . LYS A 1 204 ? -14.784 -5.253 22.468 1.00 97.88 204 LYS A O 1
ATOM 1614 N N . GLN A 1 205 ? -13.808 -4.238 24.222 1.00 97.31 205 GLN A N 1
ATOM 1615 C CA . GLN A 1 205 ? -14.782 -4.669 25.227 1.00 97.31 205 GLN A CA 1
ATOM 1616 C C . GLN A 1 205 ? -16.210 -4.218 24.888 1.00 97.31 205 GLN A C 1
ATOM 1618 O O . GLN A 1 205 ? -17.167 -4.970 25.085 1.00 97.31 205 GLN A O 1
ATOM 1623 N N . ILE A 1 206 ? -16.368 -2.990 24.389 1.00 97.94 206 ILE A N 1
ATOM 1624 C CA . ILE A 1 206 ? -17.671 -2.472 23.960 1.00 97.94 206 ILE A CA 1
ATOM 1625 C C . ILE A 1 206 ? -18.123 -3.211 22.694 1.00 97.94 206 ILE A C 1
ATOM 1627 O O . ILE A 1 206 ? -19.261 -3.679 22.631 1.00 97.94 206 ILE A O 1
ATOM 1631 N N . ALA A 1 207 ? -17.234 -3.378 21.708 1.00 97.38 207 ALA A N 1
ATOM 1632 C CA . ALA A 1 207 ? -17.538 -4.063 20.453 1.00 97.38 207 ALA A CA 1
ATOM 1633 C C . ALA A 1 207 ? -17.942 -5.534 20.658 1.00 97.38 207 ALA A C 1
ATOM 1635 O O . ALA A 1 207 ? -18.872 -5.988 20.004 1.00 97.38 207 ALA A O 1
ATOM 1636 N N . GLU A 1 208 ? -17.326 -6.257 21.599 1.00 97.62 208 GLU A N 1
ATOM 1637 C CA . GLU A 1 208 ? -17.688 -7.644 21.952 1.00 97.62 208 GLU A CA 1
ATOM 1638 C C . GLU A 1 208 ? -19.139 -7.791 22.433 1.00 97.62 208 GLU A C 1
ATOM 1640 O O . GLU A 1 208 ? -19.747 -8.848 22.274 1.00 97.62 208 GLU A O 1
ATOM 1645 N N . LYS A 1 209 ? -19.703 -6.731 23.017 1.00 97.06 209 LYS A N 1
ATOM 1646 C CA . LYS A 1 209 ? -21.078 -6.699 23.536 1.00 97.06 209 LYS A CA 1
ATOM 1647 C C . LYS A 1 209 ? -22.074 -6.063 22.563 1.00 97.06 209 LYS A C 1
ATOM 1649 O O . LYS A 1 209 ? -23.265 -6.020 22.863 1.00 97.06 209 LYS A O 1
ATOM 1654 N N . SER A 1 210 ? -21.600 -5.553 21.429 1.00 96.62 210 SER A N 1
ATOM 1655 C CA . SER A 1 210 ? -22.391 -4.760 20.486 1.00 96.62 210 SER A CA 1
ATOM 1656 C C . SER A 1 210 ? -22.733 -5.570 19.243 1.00 96.62 210 SER A C 1
ATOM 1658 O O . SER A 1 210 ? -21.866 -6.233 18.683 1.00 96.62 210 SER A O 1
ATOM 1660 N N . LYS A 1 211 ? -23.980 -5.487 18.763 1.00 93.44 211 LYS A N 1
ATOM 1661 C CA . LYS A 1 211 ? -24.365 -6.082 17.467 1.00 93.44 211 LYS A CA 1
ATOM 1662 C C . LYS A 1 211 ? -24.351 -5.066 16.328 1.00 93.44 211 LYS A C 1
ATOM 1664 O O . LYS A 1 211 ? -24.320 -5.447 15.163 1.00 93.44 211 LYS A O 1
ATOM 1669 N N . ASN A 1 212 ? -24.419 -3.785 16.667 1.00 95.06 212 ASN A N 1
ATOM 1670 C CA . ASN A 1 212 ? -24.441 -2.659 15.746 1.00 95.06 212 ASN A CA 1
ATOM 1671 C C . ASN A 1 212 ? -23.898 -1.400 16.452 1.00 95.06 212 ASN A C 1
ATOM 1673 O O . ASN A 1 212 ? -23.587 -1.408 17.647 1.00 95.06 212 ASN A O 1
ATOM 1677 N N . TRP A 1 213 ? -23.800 -0.294 15.714 1.00 96.19 213 TRP A N 1
ATOM 1678 C CA . TRP A 1 213 ? -23.276 0.961 16.249 1.00 96.19 213 TRP A CA 1
ATOM 1679 C C . TRP A 1 213 ? -24.189 1.634 17.286 1.00 96.19 213 TRP A C 1
ATOM 1681 O O . TRP A 1 213 ? -23.687 2.372 18.135 1.00 96.19 213 TRP A O 1
ATOM 1691 N N . GLN A 1 214 ? -25.503 1.381 17.259 1.00 95.94 214 GLN A N 1
ATOM 1692 C CA . GLN A 1 214 ? -26.433 1.897 18.271 1.00 95.94 214 GLN A CA 1
ATOM 1693 C C . GLN A 1 214 ? -26.185 1.227 19.629 1.00 95.94 214 GLN A C 1
ATOM 1695 O O . GLN A 1 214 ? -26.084 1.924 20.640 1.00 95.94 214 GLN A O 1
ATOM 1700 N N . ASP A 1 215 ? -26.000 -0.097 19.643 1.00 96.62 215 ASP A N 1
ATOM 1701 C CA . ASP A 1 215 ? -25.604 -0.848 20.839 1.00 96.62 215 ASP A CA 1
ATOM 1702 C C . ASP A 1 215 ? -24.261 -0.339 21.373 1.00 96.62 215 ASP A C 1
ATOM 1704 O O . ASP A 1 215 ? -24.141 -0.042 22.562 1.00 96.62 215 ASP A O 1
ATOM 1708 N N . PHE A 1 216 ? -23.277 -0.159 20.482 1.00 97.94 216 PHE A N 1
ATOM 1709 C CA . PHE A 1 216 ? -21.955 0.357 20.842 1.00 97.94 216 PHE A CA 1
ATOM 1710 C C . PHE A 1 216 ? -22.050 1.723 21.521 1.00 97.94 216 PHE A C 1
ATOM 1712 O O . PHE A 1 216 ? -21.475 1.933 22.590 1.00 97.94 216 PHE A O 1
ATOM 1719 N N . LYS A 1 217 ? -22.814 2.648 20.927 1.00 97.69 217 LYS A N 1
ATOM 1720 C CA . LYS A 1 217 ? -23.035 3.989 21.475 1.00 97.69 217 LYS A CA 1
ATOM 1721 C C . LYS A 1 217 ? -23.697 3.929 22.852 1.00 97.69 217 LYS A C 1
ATOM 1723 O O . LYS A 1 217 ? -23.239 4.600 23.772 1.00 97.69 217 LYS A O 1
ATOM 1728 N N . LYS A 1 218 ? -24.738 3.109 23.009 1.00 97.56 218 LYS A N 1
ATOM 1729 C CA . LYS A 1 218 ? -25.457 2.967 24.279 1.00 97.56 218 LYS A CA 1
ATOM 1730 C C . LYS A 1 218 ? -24.552 2.423 25.387 1.00 97.56 218 LYS A C 1
ATOM 1732 O O . LYS A 1 218 ? -24.488 3.005 26.464 1.00 97.56 218 LYS A O 1
ATOM 1737 N N . ILE A 1 219 ? -23.816 1.347 25.112 1.00 97.81 219 ILE A N 1
ATOM 1738 C CA . ILE A 1 219 ? -22.899 0.735 26.083 1.00 97.81 219 ILE A CA 1
ATOM 1739 C C . ILE A 1 219 ? -21.792 1.721 26.473 1.00 97.81 219 ILE A C 1
ATOM 1741 O O . ILE A 1 219 ? -21.462 1.837 27.651 1.00 97.81 219 ILE A O 1
ATOM 1745 N N . LEU A 1 220 ? -21.253 2.467 25.505 1.00 97.75 220 LEU A N 1
ATOM 1746 C CA . LEU A 1 220 ? -20.270 3.518 25.756 1.00 97.75 220 LEU A CA 1
ATOM 1747 C C . LEU A 1 220 ? -20.814 4.606 26.698 1.00 97.75 220 LEU A C 1
ATOM 1749 O O . LEU A 1 220 ? -20.127 5.003 27.640 1.00 97.75 220 LEU A O 1
ATOM 1753 N N . GLU A 1 221 ? -22.040 5.079 26.465 1.00 97.12 221 GLU A N 1
ATOM 1754 C CA . GLU A 1 221 ? -22.699 6.081 27.311 1.00 97.12 221 GLU A CA 1
ATOM 1755 C C . GLU A 1 221 ? -22.969 5.564 28.730 1.00 97.12 221 GLU A C 1
ATOM 1757 O O . GLU A 1 221 ? -22.785 6.306 29.698 1.00 97.12 221 GLU A O 1
ATOM 1762 N N . ASP A 1 222 ? -23.370 4.300 28.869 1.00 96.62 222 ASP A N 1
ATOM 1763 C CA . ASP A 1 222 ? -23.601 3.668 30.169 1.00 96.62 222 ASP A CA 1
ATOM 1764 C C . ASP A 1 222 ? -22.286 3.511 30.950 1.00 96.62 222 ASP A C 1
ATOM 1766 O O . ASP A 1 222 ? -22.213 3.916 32.113 1.00 96.62 222 ASP A O 1
ATOM 1770 N N . MET A 1 223 ? -21.216 3.040 30.294 1.00 96.06 223 MET A N 1
ATOM 1771 C CA . MET A 1 223 ? -19.882 2.943 30.900 1.00 96.06 223 MET A CA 1
ATOM 1772 C C . MET A 1 223 ? -19.352 4.316 31.331 1.00 96.06 223 MET A C 1
ATOM 1774 O O . MET A 1 223 ? -18.814 4.448 32.426 1.00 96.06 223 MET A O 1
ATOM 1778 N N . LEU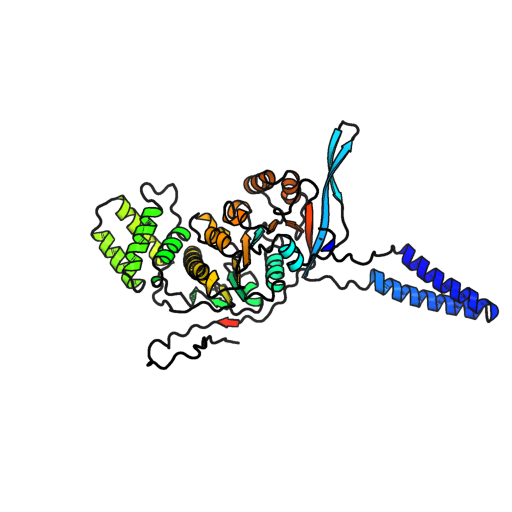 A 1 224 ? -19.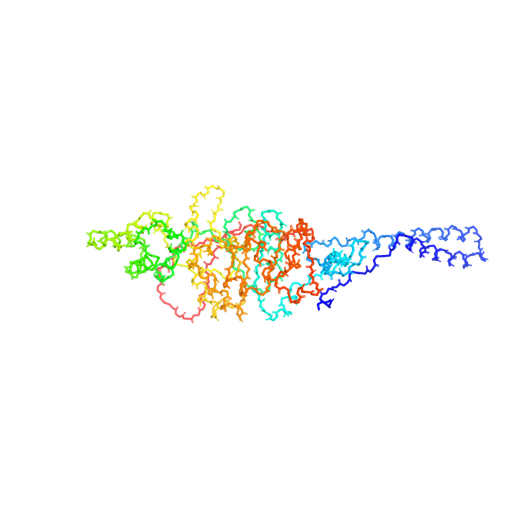559 5.366 30.530 1.00 94.62 224 LEU A N 1
ATOM 1779 C CA . LEU A 1 224 ? -19.158 6.739 30.871 1.00 94.62 224 LEU A CA 1
ATOM 1780 C C . LEU A 1 224 ? -19.834 7.287 32.132 1.00 94.62 224 LEU A C 1
ATOM 1782 O O . LEU A 1 224 ? -19.211 8.055 32.875 1.00 94.62 224 LEU A O 1
ATOM 1786 N N . LYS A 1 225 ? -21.103 6.928 32.359 1.00 94.12 225 LYS A N 1
ATOM 1787 C CA . LYS A 1 225 ? -21.868 7.353 33.539 1.00 94.12 225 LYS A CA 1
ATOM 1788 C C . LYS A 1 225 ? -21.389 6.646 34.803 1.00 94.12 225 LYS A C 1
ATOM 1790 O O . LYS A 1 225 ? -21.305 7.292 35.844 1.00 94.12 225 LYS A O 1
ATOM 1795 N N . SER A 1 226 ? -21.074 5.354 34.711 1.00 91.88 226 SER A N 1
ATOM 1796 C CA . SER A 1 226 ? -20.629 4.553 35.857 1.00 91.88 226 SER A CA 1
ATOM 1797 C C . SER A 1 226 ? -19.133 4.665 36.156 1.00 91.88 226 SER A C 1
ATOM 1799 O O . SER A 1 226 ? -18.725 4.363 37.273 1.00 91.88 226 SER A O 1
ATOM 1801 N N . GLU A 1 227 ? -18.309 5.078 35.187 1.00 93.88 227 GLU A N 1
ATOM 1802 C CA . GLU A 1 227 ? -16.855 5.095 35.351 1.00 93.88 227 GLU A CA 1
ATOM 1803 C C . GLU A 1 227 ? -16.375 6.243 36.250 1.00 93.88 227 GLU A C 1
ATOM 1805 O O . GLU A 1 227 ? -16.702 7.428 36.060 1.00 93.88 227 GLU A O 1
ATOM 1810 N N . SER A 1 228 ? -15.541 5.871 37.218 1.00 87.25 228 SER A N 1
ATOM 1811 C CA . SER A 1 228 ? -14.953 6.760 38.220 1.00 87.25 228 SER A CA 1
ATOM 1812 C C . SER A 1 228 ? -13.452 6.954 38.008 1.00 87.25 228 SER A C 1
ATOM 1814 O O . SER A 1 228 ? -12.927 8.021 38.329 1.00 87.25 228 SER A O 1
ATOM 1816 N N . GLU A 1 229 ? -12.767 5.978 37.405 1.00 89.00 229 GLU A N 1
ATOM 1817 C CA . GLU A 1 229 ? -11.333 6.034 37.156 1.00 89.00 229 GLU A CA 1
ATOM 1818 C C . GLU A 1 229 ? -11.006 7.066 36.067 1.00 89.00 229 GLU A C 1
ATOM 1820 O O . GLU A 1 229 ? -11.485 6.982 34.936 1.00 89.00 229 GLU A O 1
ATOM 1825 N N . SER A 1 230 ? -10.152 8.043 36.391 1.00 85.81 230 SER A N 1
ATOM 1826 C CA . SER A 1 230 ? -9.826 9.172 35.505 1.00 85.81 230 SER A CA 1
ATOM 1827 C C . SER A 1 230 ? -9.292 8.735 34.133 1.00 85.81 230 SER A C 1
ATOM 1829 O O . SER A 1 230 ? -9.722 9.261 33.104 1.00 85.81 230 SER A O 1
ATOM 1831 N N . ILE A 1 231 ? -8.403 7.735 34.106 1.00 86.19 231 ILE A N 1
ATOM 1832 C CA . ILE A 1 231 ? -7.766 7.231 32.880 1.00 86.19 231 ILE A CA 1
ATOM 1833 C C . ILE A 1 231 ? -8.796 6.545 31.980 1.00 86.19 231 ILE A C 1
ATOM 1835 O O . ILE A 1 231 ? -8.956 6.919 30.816 1.00 86.19 231 ILE A O 1
ATOM 1839 N N . THR A 1 232 ? -9.536 5.580 32.528 1.00 89.75 232 THR A N 1
ATOM 1840 C CA . THR A 1 232 ? -10.571 4.839 31.798 1.00 89.75 232 THR A CA 1
ATOM 1841 C C . THR A 1 232 ? -11.682 5.772 31.323 1.00 89.75 232 THR A C 1
ATOM 1843 O O . THR A 1 232 ? -12.066 5.741 30.153 1.00 89.75 232 THR A O 1
ATOM 1846 N N . LYS A 1 233 ? -12.120 6.712 32.167 1.00 91.56 233 LYS A N 1
ATOM 1847 C CA . LYS A 1 233 ? -13.090 7.747 31.789 1.00 91.56 233 LYS A CA 1
ATOM 1848 C C . LYS A 1 233 ? -12.572 8.649 30.669 1.00 91.56 233 LYS A C 1
ATOM 1850 O O . LYS A 1 233 ? -13.338 9.009 29.775 1.00 91.56 233 LYS A O 1
ATOM 1855 N N . GLY A 1 234 ? -11.288 9.007 30.691 1.00 91.31 234 GLY A N 1
ATOM 1856 C CA . GLY A 1 234 ? -10.623 9.753 29.622 1.00 91.31 234 GLY A CA 1
ATOM 1857 C C . GLY A 1 234 ? -10.630 8.993 28.294 1.00 91.31 234 GLY A C 1
ATOM 1858 O O . GLY A 1 234 ? -11.020 9.555 27.271 1.00 91.31 234 GLY A O 1
ATOM 1859 N N . ALA A 1 235 ? -10.289 7.702 28.319 1.00 92.69 235 ALA A N 1
ATOM 1860 C CA . ALA A 1 235 ? -10.340 6.830 27.147 1.00 92.69 235 ALA A CA 1
ATOM 1861 C C . ALA A 1 235 ? -11.764 6.711 26.577 1.00 92.69 235 ALA A C 1
ATOM 1863 O O . ALA A 1 235 ? -11.959 6.871 25.374 1.00 92.69 235 ALA A O 1
ATOM 1864 N N . LEU A 1 236 ? -12.775 6.507 27.427 1.00 95.25 236 LEU A N 1
ATOM 1865 C CA . LEU A 1 236 ? -14.172 6.438 26.990 1.00 95.25 236 LEU A CA 1
ATOM 1866 C C . LEU A 1 236 ? -14.658 7.768 26.388 1.00 95.25 236 LEU A C 1
ATOM 1868 O O . LEU A 1 236 ? -15.324 7.762 25.354 1.00 95.25 236 LEU A O 1
ATOM 1872 N N . LYS A 1 237 ? -14.278 8.919 26.963 1.00 94.31 237 LYS A N 1
ATOM 1873 C CA . LYS A 1 237 ? -14.575 10.240 26.374 1.00 94.31 237 LYS A CA 1
ATOM 1874 C C . LYS A 1 237 ? -13.913 10.419 25.011 1.00 94.31 237 LYS A C 1
ATOM 1876 O O . LYS A 1 237 ? -14.537 10.932 24.088 1.00 94.31 237 LYS A O 1
ATOM 1881 N N . PHE A 1 238 ? -12.663 9.980 24.869 1.00 94.50 238 PHE A N 1
ATOM 1882 C CA . PHE A 1 238 ? -11.969 10.001 23.584 1.00 94.50 238 PHE A CA 1
ATOM 1883 C C . PHE A 1 238 ? -12.708 9.158 22.537 1.00 94.50 238 PHE A C 1
ATOM 1885 O O . PHE A 1 238 ? -12.900 9.616 21.411 1.00 94.50 238 PHE A O 1
ATOM 1892 N N . ILE A 1 239 ? -13.188 7.969 22.913 1.00 96.50 239 ILE A N 1
ATOM 1893 C CA . ILE A 1 239 ? -13.999 7.125 22.027 1.00 96.50 239 ILE A CA 1
ATOM 1894 C C . ILE A 1 239 ? -15.299 7.843 21.645 1.00 96.50 239 ILE A C 1
ATOM 1896 O O . ILE A 1 239 ? -15.620 7.934 20.463 1.00 96.50 239 ILE A O 1
ATOM 1900 N N . GLN A 1 240 ? -16.011 8.413 22.622 1.00 96.75 240 GLN A N 1
ATOM 1901 C CA . GLN A 1 240 ? -17.277 9.119 22.404 1.00 96.75 240 GLN A CA 1
ATOM 1902 C C . GLN A 1 240 ? -17.133 10.300 21.441 1.00 96.75 240 GLN A C 1
ATOM 1904 O O . GLN A 1 240 ? -17.971 10.464 20.558 1.00 96.75 240 GLN A O 1
ATOM 1909 N N . ASN A 1 241 ? -16.065 11.087 21.574 1.00 95.00 241 ASN A N 1
ATOM 1910 C CA . ASN A 1 241 ? -15.834 12.264 20.736 1.00 95.00 241 ASN A CA 1
ATOM 1911 C C . ASN A 1 241 ? -15.541 11.907 19.271 1.00 95.00 241 ASN A C 1
ATOM 1913 O O . ASN A 1 241 ? -15.890 12.674 18.379 1.00 95.00 241 ASN A O 1
ATOM 1917 N N . ASN A 1 242 ? -14.908 10.758 19.020 1.00 95.69 242 ASN A N 1
ATOM 1918 C CA . ASN A 1 242 ? -14.521 10.330 17.671 1.00 95.69 242 ASN A CA 1
ATOM 1919 C C . ASN A 1 242 ? -15.545 9.387 17.014 1.00 95.69 242 ASN A C 1
ATOM 1921 O O . ASN A 1 242 ? -15.531 9.214 15.796 1.00 95.69 242 ASN A O 1
ATOM 1925 N N . LEU A 1 243 ? -16.460 8.796 17.792 1.00 96.00 243 LEU A N 1
ATOM 1926 C CA . LEU A 1 243 ? -17.490 7.880 17.297 1.00 96.00 243 LEU A CA 1
ATOM 1927 C C . LEU A 1 243 ? -18.329 8.445 16.129 1.00 96.00 243 LEU A C 1
ATOM 1929 O O . LEU A 1 243 ? -18.544 7.691 15.179 1.00 96.00 243 LEU A O 1
ATOM 1933 N N . PRO A 1 244 ? -18.771 9.725 16.121 1.00 94.81 244 PRO A N 1
ATOM 1934 C CA . PRO A 1 244 ? -19.594 10.263 15.032 1.00 94.81 244 PRO A CA 1
ATOM 1935 C C . PRO A 1 244 ? -18.955 10.152 13.642 1.00 94.81 244 PRO A C 1
ATOM 1937 O O . PRO A 1 244 ? -19.667 9.987 12.657 1.00 94.81 244 PRO A O 1
ATOM 1940 N N . ILE A 1 245 ? -17.622 10.184 13.564 1.00 93.75 245 ILE A N 1
ATOM 1941 C CA . ILE A 1 245 ? -16.884 10.131 12.297 1.00 93.75 245 ILE A CA 1
ATOM 1942 C C . ILE A 1 245 ? -17.057 8.758 11.622 1.00 93.75 245 ILE A C 1
ATOM 1944 O O . ILE A 1 245 ? -17.300 8.670 10.416 1.00 93.75 245 ILE A O 1
ATOM 1948 N N . ILE A 1 246 ? -16.994 7.677 12.406 1.00 94.31 246 ILE A N 1
ATOM 1949 C CA . ILE A 1 246 ? -17.043 6.287 11.912 1.00 94.31 246 ILE A CA 1
ATOM 1950 C C . ILE A 1 246 ? -18.435 5.646 11.988 1.00 94.31 246 ILE A C 1
ATOM 1952 O O . ILE A 1 246 ? -18.680 4.642 11.316 1.00 94.31 246 ILE A O 1
ATOM 1956 N N . TYR A 1 247 ? -19.341 6.214 12.786 1.00 93.94 247 TYR A N 1
ATOM 1957 C CA . TYR A 1 247 ? -20.688 5.699 13.017 1.00 93.94 247 TYR A CA 1
ATOM 1958 C C . TYR A 1 247 ? -21.511 5.674 11.727 1.00 93.94 247 TYR A C 1
ATOM 1960 O O . TYR A 1 247 ? -21.633 6.689 11.040 1.00 93.94 247 TYR A O 1
ATOM 1968 N N . ARG A 1 248 ? -22.134 4.535 11.418 1.00 90.88 248 ARG A N 1
ATOM 1969 C CA . ARG A 1 248 ? -23.084 4.391 10.304 1.00 90.88 248 ARG A CA 1
ATOM 1970 C C . ARG A 1 248 ? -24.247 3.512 10.748 1.00 90.88 248 ARG A C 1
ATOM 1972 O O . ARG A 1 248 ? -24.024 2.463 11.336 1.00 90.88 248 ARG A O 1
ATOM 1979 N N . GLU A 1 249 ? -25.483 3.937 10.496 1.00 86.50 249 GLU A N 1
ATOM 1980 C CA . GLU A 1 249 ? -26.664 3.177 10.945 1.00 86.50 249 GLU A CA 1
ATOM 1981 C C . GLU A 1 249 ? -26.793 1.845 10.213 1.00 86.50 249 GLU A C 1
ATOM 1983 O O . GLU A 1 249 ? -27.007 0.803 10.829 1.00 86.50 249 GLU A O 1
ATOM 1988 N N . ASN A 1 250 ? -26.603 1.890 8.898 1.00 85.00 250 ASN A N 1
ATOM 1989 C CA . ASN A 1 250 ? -26.698 0.727 8.039 1.00 85.00 250 ASN A CA 1
ATOM 1990 C C . ASN A 1 250 ? -25.300 0.159 7.815 1.00 85.00 250 ASN A C 1
ATOM 1992 O O . ASN A 1 250 ? -24.473 0.770 7.138 1.00 85.00 250 ASN A O 1
ATOM 1996 N N . VAL A 1 251 ? -25.058 -1.015 8.389 1.00 90.44 251 VAL A N 1
ATOM 1997 C CA . VAL A 1 251 ? -23.883 -1.840 8.106 1.00 90.44 251 VAL A CA 1
ATOM 1998 C C . VAL A 1 251 ? -24.322 -3.120 7.407 1.00 90.44 251 VAL A C 1
ATOM 2000 O O . VAL A 1 251 ? -25.400 -3.649 7.680 1.00 90.44 251 VAL A O 1
ATOM 2003 N N . LEU A 1 252 ? -23.490 -3.615 6.501 1.00 91.25 252 LEU A N 1
ATOM 2004 C CA . LEU A 1 252 ? -23.799 -4.736 5.624 1.00 91.25 252 LEU A CA 1
ATOM 2005 C C . LEU A 1 252 ? -22.907 -5.932 5.951 1.00 91.25 252 LEU A C 1
ATOM 2007 O O . LEU A 1 252 ? -21.702 -5.794 6.159 1.00 91.25 252 LEU A O 1
ATOM 2011 N N . ASN A 1 253 ? -23.497 -7.124 5.957 1.00 90.38 253 ASN A N 1
ATOM 2012 C CA . ASN A 1 253 ? -22.741 -8.369 6.022 1.00 90.38 253 ASN A CA 1
ATOM 2013 C C . ASN A 1 253 ? -22.421 -8.812 4.598 1.00 90.38 253 ASN A C 1
ATOM 2015 O O . ASN A 1 253 ? -23.297 -9.313 3.900 1.00 90.38 253 ASN A O 1
ATOM 2019 N N . TYR A 1 254 ? -21.177 -8.624 4.178 1.00 90.12 254 TYR A N 1
ATOM 2020 C CA . TYR A 1 254 ? -20.697 -9.096 2.889 1.00 90.12 254 TYR A CA 1
ATOM 2021 C C . TYR A 1 254 ? -19.230 -9.489 2.983 1.00 90.12 254 TYR A C 1
ATOM 2023 O O . TYR A 1 254 ? -18.493 -9.038 3.862 1.00 90.12 254 TYR A O 1
ATOM 2031 N N . GLU A 1 255 ? -18.807 -10.319 2.042 1.00 88.06 255 GLU A N 1
ATOM 2032 C CA . GLU A 1 255 ? -17.405 -10.641 1.838 1.00 88.06 255 GLU A CA 1
ATOM 2033 C C . GLU A 1 255 ? -16.888 -9.846 0.640 1.00 88.06 255 GLU A C 1
ATOM 2035 O O . GLU A 1 255 ? -17.598 -9.662 -0.349 1.00 88.06 255 GLU A O 1
ATOM 2040 N N . LEU A 1 256 ? -15.650 -9.351 0.715 1.00 91.62 256 LEU A N 1
ATOM 2041 C CA . LEU A 1 256 ? -15.068 -8.645 -0.424 1.00 91.62 256 LEU A CA 1
ATOM 2042 C C . LEU A 1 256 ? -14.926 -9.595 -1.626 1.00 91.62 256 LEU A C 1
ATOM 2044 O O . LEU A 1 256 ? -14.463 -10.726 -1.447 1.00 91.62 256 LEU A O 1
ATOM 2048 N N . PRO A 1 257 ? -15.230 -9.160 -2.857 1.00 91.25 257 PRO A N 1
ATOM 2049 C CA . PRO A 1 257 ? -14.992 -9.979 -4.038 1.00 91.25 257 PRO A CA 1
ATOM 2050 C C . PRO A 1 257 ? -13.509 -10.321 -4.200 1.00 91.25 257 PRO A C 1
ATOM 2052 O O . PRO A 1 257 ? -12.624 -9.590 -3.752 1.00 91.25 257 PRO A O 1
ATOM 2055 N N . ASN A 1 258 ? -13.215 -11.425 -4.890 1.00 89.81 258 ASN A N 1
ATOM 2056 C CA . ASN A 1 258 ? -11.834 -11.830 -5.186 1.00 89.81 258 ASN A CA 1
ATOM 2057 C C . ASN A 1 258 ? -11.063 -10.803 -6.012 1.00 89.81 258 ASN A C 1
ATOM 2059 O O . ASN A 1 258 ? -9.836 -10.799 -5.998 1.00 89.81 258 ASN A O 1
ATOM 2063 N N . THR A 1 259 ? -11.753 -9.962 -6.774 1.00 94.12 259 THR A N 1
ATOM 2064 C CA . THR A 1 259 ? -11.116 -8.901 -7.539 1.00 94.12 259 THR A CA 1
ATOM 2065 C C . THR A 1 259 ? -11.984 -7.660 -7.520 1.00 94.12 259 THR A C 1
ATOM 2067 O O . THR A 1 259 ? -13.120 -7.703 -7.985 1.00 94.12 259 THR A O 1
ATOM 2070 N N . CYS A 1 260 ? -11.461 -6.576 -6.953 1.00 96.19 260 CYS A N 1
ATOM 2071 C CA . CYS A 1 260 ? -12.154 -5.301 -6.861 1.00 96.19 260 CYS A CA 1
ATOM 2072 C C . CYS A 1 260 ? -11.203 -4.130 -6.571 1.00 96.19 260 CYS A C 1
ATOM 2074 O O . CYS A 1 260 ? -10.099 -4.300 -6.044 1.00 96.19 260 CYS A O 1
ATOM 2076 N N . VAL A 1 261 ? -11.674 -2.927 -6.889 1.00 96.69 261 VAL A N 1
ATOM 2077 C CA . VAL A 1 261 ? -11.177 -1.676 -6.312 1.00 96.69 261 VAL A CA 1
ATOM 2078 C C . VAL A 1 261 ? -12.071 -1.335 -5.130 1.00 96.69 261 VAL A C 1
ATOM 2080 O O . VAL A 1 261 ? -13.284 -1.246 -5.275 1.00 96.69 261 VAL A O 1
ATOM 2083 N N . VAL A 1 262 ? -11.480 -1.158 -3.960 1.00 95.69 262 VAL A N 1
ATOM 2084 C CA . VAL A 1 262 ? -12.140 -0.643 -2.768 1.00 95.69 262 VAL A CA 1
ATOM 2085 C C . VAL A 1 262 ? -11.890 0.859 -2.734 1.00 95.69 262 VAL A C 1
ATOM 2087 O O . VAL A 1 262 ? -10.782 1.307 -2.432 1.00 95.69 262 VAL A O 1
ATOM 2090 N N . ASP A 1 263 ? -12.915 1.618 -3.107 1.00 92.94 263 ASP A N 1
ATOM 2091 C CA . ASP A 1 263 ? -12.877 3.073 -3.173 1.00 92.94 263 ASP A CA 1
ATOM 2092 C C . ASP A 1 263 ? -13.376 3.665 -1.855 1.00 92.94 263 ASP A C 1
ATOM 2094 O O . ASP A 1 263 ? -14.536 3.479 -1.458 1.00 92.94 263 ASP A O 1
ATOM 2098 N N . PHE A 1 264 ? -12.469 4.357 -1.169 1.00 88.88 264 PHE A N 1
ATOM 2099 C CA . PHE A 1 264 ? -12.781 5.051 0.067 1.00 88.88 264 PHE A CA 1
ATOM 2100 C C . PHE A 1 264 ? -13.292 6.468 -0.194 1.00 88.88 264 PHE A C 1
ATOM 2102 O O . PHE A 1 264 ? -14.313 6.815 0.388 1.00 88.88 264 PHE A O 1
ATOM 2109 N N . GLU A 1 265 ? -12.663 7.245 -1.083 1.00 81.69 265 GLU A N 1
ATOM 2110 C CA . GLU A 1 265 ? -12.999 8.664 -1.295 1.00 81.69 265 GLU A CA 1
ATOM 2111 C C . GLU A 1 265 ? -14.398 8.858 -1.896 1.00 81.69 265 GLU A C 1
ATOM 2113 O O . GLU A 1 265 ? -15.119 9.771 -1.503 1.00 81.69 265 GLU A O 1
ATOM 2118 N N . GLY A 1 266 ? -14.836 7.946 -2.768 1.00 69.00 266 GLY A N 1
ATOM 2119 C CA . GLY A 1 266 ? -16.113 8.065 -3.464 1.00 69.00 266 GLY A CA 1
ATOM 2120 C C . GLY A 1 266 ? -16.037 8.959 -4.702 1.00 69.00 266 GLY A C 1
ATOM 2121 O O . GLY A 1 266 ? -15.009 9.045 -5.366 1.00 69.00 266 GLY A O 1
ATOM 2122 N N . SER A 1 267 ? -17.158 9.588 -5.066 1.00 58.47 267 SER A N 1
ATOM 2123 C CA . SER A 1 267 ? -17.182 10.581 -6.151 1.00 58.47 267 SER A CA 1
ATOM 2124 C C . SER A 1 267 ? -16.804 11.969 -5.625 1.00 58.47 267 SER A C 1
ATOM 2126 O O . SER A 1 267 ? -16.972 12.231 -4.436 1.00 58.47 267 SER A O 1
ATOM 2128 N N . GLU A 1 268 ? -16.383 12.882 -6.511 1.00 55.22 268 GLU A N 1
ATOM 2129 C CA . GLU A 1 268 ? -15.971 14.267 -6.180 1.00 55.22 268 GLU A CA 1
ATOM 2130 C C . GLU A 1 268 ? -16.977 15.056 -5.310 1.00 55.22 268 GLU A C 1
ATOM 2132 O O . GLU A 1 268 ? -16.615 16.059 -4.707 1.00 55.22 268 GLU A O 1
ATOM 2137 N N . ASN A 1 269 ? -18.231 14.599 -5.215 1.00 54.47 269 ASN A N 1
ATOM 2138 C CA . ASN A 1 269 ? -19.308 15.248 -4.465 1.00 54.47 269 ASN A CA 1
ATOM 2139 C C . ASN A 1 269 ? -19.578 14.629 -3.080 1.00 54.47 269 ASN A C 1
ATOM 2141 O O . ASN A 1 269 ? -20.562 14.996 -2.438 1.00 54.47 269 ASN A O 1
ATOM 2145 N N . THR A 1 270 ? -18.767 13.668 -2.627 1.00 59.72 270 THR A N 1
ATOM 2146 C CA . THR A 1 270 ? -18.970 12.981 -1.343 1.00 59.72 270 THR A CA 1
ATOM 2147 C C . THR A 1 270 ? -17.840 13.343 -0.383 1.00 59.72 270 THR A C 1
ATOM 2149 O O . THR A 1 270 ? -16.790 12.712 -0.382 1.00 59.72 270 THR A O 1
ATOM 2152 N N . GLU A 1 271 ? -18.035 14.365 0.451 1.00 58.97 271 GLU A N 1
ATOM 2153 C CA . GLU A 1 271 ? -17.083 14.656 1.528 1.00 58.97 271 GLU A CA 1
ATOM 2154 C C . GLU A 1 271 ? -17.236 13.609 2.633 1.00 58.97 271 GLU A C 1
ATOM 2156 O O . GLU A 1 271 ? -18.239 13.563 3.348 1.00 58.97 271 GLU A O 1
ATOM 2161 N N . VAL A 1 272 ? -16.240 12.740 2.770 1.00 70.81 272 VAL A N 1
ATOM 2162 C CA . VAL A 1 272 ? -16.159 11.794 3.879 1.00 70.81 272 VAL A CA 1
ATOM 2163 C C . VAL A 1 272 ? -14.811 11.975 4.569 1.00 70.81 272 VAL A C 1
ATOM 2165 O O . VAL A 1 272 ? -13.773 12.114 3.924 1.00 70.81 272 VAL A O 1
ATOM 2168 N N . ASP A 1 273 ? -14.833 12.005 5.901 1.00 84.69 273 ASP A N 1
ATOM 2169 C CA . ASP A 1 273 ? -13.640 12.243 6.709 1.00 84.69 273 ASP A CA 1
ATOM 2170 C C . ASP A 1 273 ? -12.534 11.217 6.438 1.00 84.69 273 ASP A C 1
ATOM 2172 O O . ASP A 1 273 ? -12.751 10.004 6.414 1.00 84.69 273 ASP A O 1
ATOM 2176 N N . MET A 1 274 ? -11.292 11.691 6.366 1.00 87.62 274 MET A N 1
ATOM 2177 C CA . MET A 1 274 ? -10.112 10.839 6.188 1.00 87.62 274 MET A CA 1
ATOM 2178 C C . MET A 1 274 ? -10.016 9.738 7.262 1.00 87.62 274 MET A C 1
ATOM 2180 O O . MET A 1 274 ? -9.571 8.623 6.996 1.00 87.62 274 MET A O 1
ATOM 2184 N N . GLN A 1 275 ? -10.436 10.027 8.494 1.00 92.00 275 GLN A N 1
ATOM 2185 C CA . GLN A 1 275 ? -10.444 9.061 9.591 1.00 92.00 275 GLN A CA 1
ATOM 2186 C C . GLN A 1 275 ? -11.474 7.947 9.370 1.00 92.00 275 GLN A C 1
ATOM 2188 O O . GLN A 1 275 ? -11.201 6.803 9.733 1.00 92.00 275 GLN A O 1
ATOM 2193 N N . PHE A 1 276 ? -12.607 8.236 8.720 1.00 92.56 276 PHE A N 1
ATOM 2194 C CA . PHE A 1 276 ? -13.549 7.203 8.294 1.00 92.56 276 PHE A CA 1
ATOM 2195 C C . PHE A 1 276 ? -12.870 6.245 7.305 1.00 92.56 276 PHE A C 1
ATOM 2197 O O . PHE A 1 276 ? -12.914 5.031 7.508 1.00 92.56 276 PHE A O 1
ATOM 2204 N N . PHE A 1 277 ? -12.158 6.768 6.300 1.00 91.50 277 PHE A N 1
ATOM 2205 C CA . PHE A 1 277 ? -11.430 5.931 5.337 1.00 91.50 277 PHE A CA 1
ATOM 2206 C C . PHE A 1 277 ? -10.385 5.057 6.012 1.00 91.50 277 PHE A C 1
ATOM 2208 O O . PHE A 1 277 ? -10.349 3.850 5.786 1.00 91.50 277 PHE A O 1
ATOM 2215 N N . LYS A 1 278 ? -9.569 5.648 6.890 1.00 94.12 278 LYS A N 1
ATOM 2216 C CA . LYS A 1 278 ? -8.539 4.916 7.633 1.00 94.12 278 LYS A CA 1
ATOM 2217 C C . LYS A 1 278 ? -9.132 3.790 8.471 1.00 94.12 278 LYS A C 1
ATOM 2219 O O . LYS A 1 278 ? -8.592 2.687 8.467 1.00 94.12 278 LYS A O 1
ATOM 2224 N N . PHE A 1 279 ? -10.242 4.057 9.157 1.00 96.06 279 PHE A N 1
ATOM 2225 C CA . PHE A 1 279 ? -10.913 3.076 10.002 1.00 96.06 279 PHE A CA 1
ATOM 2226 C C . PHE A 1 279 ? -11.400 1.874 9.185 1.00 96.06 279 PHE A C 1
ATOM 2228 O O . PHE A 1 279 ? -11.029 0.735 9.474 1.00 96.06 279 PHE A O 1
ATOM 2235 N N . TYR A 1 280 ? -12.190 2.108 8.135 1.00 95.75 280 TYR A N 1
ATOM 2236 C CA . TYR A 1 280 ? -12.755 1.011 7.349 1.00 95.75 280 TYR A CA 1
ATOM 2237 C C . TYR A 1 280 ? -11.701 0.294 6.496 1.00 95.75 280 TYR A C 1
ATOM 2239 O O . TYR A 1 280 ? -11.780 -0.925 6.345 1.00 95.75 280 TYR A O 1
ATOM 2247 N N . ALA A 1 281 ? -10.676 0.997 6.006 1.00 96.06 281 ALA A N 1
ATOM 2248 C CA . ALA A 1 281 ? -9.560 0.369 5.304 1.00 96.06 281 ALA A CA 1
ATOM 2249 C C . ALA A 1 281 ? -8.774 -0.576 6.216 1.00 96.06 281 ALA A C 1
ATOM 2251 O O . ALA A 1 281 ? -8.551 -1.732 5.860 1.00 96.06 281 ALA A O 1
ATOM 2252 N N . GLU A 1 282 ? -8.405 -0.117 7.412 1.00 96.50 282 GLU A N 1
ATOM 2253 C CA . GLU A 1 282 ? -7.689 -0.934 8.390 1.00 96.50 282 GLU A CA 1
ATOM 2254 C C . GLU A 1 282 ? -8.526 -2.139 8.846 1.00 96.50 282 GLU A C 1
ATOM 2256 O O . GLU A 1 282 ? -8.008 -3.252 8.948 1.00 96.50 282 GLU A O 1
ATOM 2261 N N . PHE A 1 283 ? -9.832 -1.948 9.067 1.00 96.69 283 PHE A N 1
ATOM 2262 C CA . PHE A 1 283 ? -10.740 -3.044 9.403 1.00 96.69 283 PHE A CA 1
ATOM 2263 C C . PHE A 1 283 ? -10.757 -4.123 8.308 1.00 96.69 283 PHE A C 1
ATOM 2265 O O . PHE A 1 283 ? -10.577 -5.307 8.609 1.00 96.69 283 PHE A O 1
ATOM 2272 N N . LEU A 1 284 ? -10.933 -3.720 7.044 1.00 96.31 284 LEU A N 1
ATOM 2273 C CA . LEU A 1 284 ? -10.969 -4.638 5.905 1.00 96.31 284 LEU A CA 1
ATOM 2274 C C . LEU A 1 284 ? -9.626 -5.345 5.705 1.00 96.31 284 LEU A C 1
ATOM 2276 O O . LEU A 1 284 ? -9.608 -6.561 5.536 1.00 96.31 284 LEU A O 1
ATOM 2280 N N . LEU A 1 285 ? -8.501 -4.630 5.792 1.00 95.38 285 LEU A N 1
ATOM 2281 C CA . LEU A 1 285 ? -7.168 -5.237 5.709 1.00 95.38 285 LEU A CA 1
ATOM 2282 C C . LEU A 1 285 ? -6.940 -6.276 6.815 1.00 95.38 285 LEU A C 1
ATOM 2284 O O . LEU A 1 285 ? -6.335 -7.313 6.559 1.00 95.38 285 LEU A O 1
ATOM 2288 N N . ASN A 1 286 ? -7.460 -6.045 8.023 1.00 94.19 286 ASN A N 1
ATOM 2289 C CA . ASN A 1 286 ? -7.378 -7.006 9.125 1.00 94.19 286 ASN A CA 1
ATOM 2290 C C . ASN A 1 286 ? -8.223 -8.267 8.876 1.00 94.19 286 ASN A C 1
ATOM 2292 O O . ASN A 1 286 ? -7.798 -9.367 9.222 1.00 94.19 286 ASN A O 1
ATOM 2296 N N . GLN A 1 287 ? -9.395 -8.144 8.245 1.00 92.31 287 GLN A N 1
ATOM 2297 C CA . GLN A 1 287 ? -10.144 -9.330 7.810 1.00 92.31 287 GLN A CA 1
ATOM 2298 C C . GLN A 1 287 ? -9.381 -10.084 6.717 1.00 92.31 287 GLN A C 1
ATOM 2300 O O . GLN A 1 287 ? -9.131 -11.282 6.838 1.00 92.31 287 GLN A O 1
ATOM 2305 N N . LEU A 1 288 ? -8.935 -9.365 5.686 1.00 92.38 288 LEU A N 1
ATOM 2306 C CA . LEU A 1 288 ? -8.252 -9.951 4.537 1.00 92.38 288 LEU A CA 1
ATOM 2307 C C . LEU A 1 288 ? -6.940 -10.636 4.924 1.00 92.38 288 LEU A C 1
ATOM 2309 O O . LEU A 1 288 ? -6.652 -11.704 4.390 1.00 92.38 288 LEU A O 1
ATOM 2313 N N . SER A 1 289 ? -6.171 -10.084 5.867 1.00 90.12 289 SER A N 1
ATOM 2314 C CA . SER A 1 289 ? -4.903 -10.676 6.316 1.00 90.12 289 SER A CA 1
ATOM 2315 C C . SER A 1 289 ? -5.083 -12.085 6.895 1.00 90.12 289 SER A C 1
ATOM 2317 O O . SER A 1 289 ? -4.232 -12.949 6.683 1.00 90.12 289 SER A O 1
ATOM 2319 N N . LYS A 1 290 ? -6.220 -12.355 7.548 1.00 88.50 290 LYS A N 1
ATOM 2320 C CA . LYS A 1 290 ? -6.582 -13.686 8.063 1.00 88.50 290 LYS A CA 1
ATOM 2321 C C . LYS A 1 290 ? -7.013 -14.644 6.950 1.00 88.50 290 LYS A C 1
ATOM 2323 O O . LYS A 1 290 ? -6.858 -15.855 7.084 1.00 88.50 290 LYS A O 1
ATOM 2328 N N . GLU A 1 291 ? -7.523 -14.117 5.839 1.00 89.25 291 GLU A N 1
ATOM 2329 C CA . GLU A 1 291 ? -7.999 -14.900 4.695 1.00 89.25 291 GLU A CA 1
ATOM 2330 C C . GLU A 1 291 ? -6.893 -15.281 3.693 1.00 89.25 291 GLU A C 1
ATOM 2332 O O . GLU A 1 291 ? -7.095 -16.211 2.903 1.00 89.25 291 GLU A O 1
ATOM 2337 N N . VAL A 1 292 ? -5.735 -14.601 3.717 1.00 84.50 292 VAL A N 1
ATOM 2338 C CA . VAL A 1 292 ? -4.608 -14.795 2.772 1.00 84.50 292 VAL A CA 1
ATOM 2339 C C . VAL A 1 292 ? -4.215 -16.265 2.613 1.00 84.50 292 VAL A C 1
ATOM 2341 O O . VAL A 1 292 ? -3.989 -16.731 1.496 1.00 84.50 292 VAL A O 1
ATOM 2344 N N . TRP A 1 293 ? -4.173 -17.016 3.712 1.00 79.00 293 TRP A N 1
ATOM 2345 C CA . TRP A 1 293 ? -3.682 -18.395 3.713 1.00 79.00 293 TRP A CA 1
ATOM 2346 C C . TRP A 1 293 ? -4.668 -19.406 3.124 1.00 79.00 293 TRP A C 1
ATOM 2348 O O . TRP A 1 293 ? -4.244 -20.361 2.470 1.00 79.00 293 TRP A O 1
ATOM 2358 N N . ASN A 1 294 ? -5.969 -19.187 3.316 1.00 82.94 294 ASN A N 1
ATOM 2359 C CA . ASN A 1 294 ? -6.989 -20.207 3.054 1.00 82.94 294 ASN A CA 1
ATOM 2360 C C . ASN A 1 294 ? -7.889 -19.861 1.865 1.00 82.94 294 ASN A C 1
ATOM 2362 O O . ASN A 1 294 ? -8.231 -20.739 1.081 1.00 82.94 294 ASN A O 1
ATOM 2366 N N . LYS A 1 295 ? -8.261 -18.586 1.715 1.00 86.31 295 LYS A N 1
ATOM 2367 C CA . LYS A 1 295 ? -9.283 -18.142 0.754 1.00 86.31 295 LYS A CA 1
ATOM 2368 C C . LYS A 1 295 ? -8.717 -17.236 -0.339 1.00 86.31 295 LYS A C 1
ATOM 2370 O O . LYS A 1 295 ? -9.161 -17.291 -1.485 1.00 86.31 295 LYS A O 1
ATOM 2375 N N . ARG A 1 296 ? -7.711 -16.418 -0.009 1.00 84.50 296 ARG A N 1
ATOM 2376 C CA . ARG A 1 296 ? -7.154 -15.379 -0.898 1.00 84.50 296 ARG A CA 1
ATOM 2377 C C . ARG A 1 296 ? -5.766 -15.719 -1.438 1.00 84.50 296 ARG A C 1
ATOM 2379 O O . ARG A 1 296 ? -4.968 -14.819 -1.691 1.00 84.50 296 ARG A O 1
ATOM 2386 N N . GLN A 1 297 ? -5.483 -17.000 -1.664 1.00 87.12 297 GLN A N 1
ATOM 2387 C CA . GLN A 1 297 ? -4.240 -17.404 -2.323 1.00 87.12 297 GLN A CA 1
ATOM 2388 C C . GLN A 1 297 ? -4.135 -16.774 -3.723 1.00 87.12 297 GLN A C 1
ATOM 2390 O O . GLN A 1 297 ? -5.144 -16.609 -4.415 1.00 87.12 297 GLN A O 1
ATOM 2395 N N . ASN A 1 298 ? -2.909 -16.438 -4.126 1.00 89.94 298 ASN A N 1
ATOM 2396 C CA . ASN A 1 298 ? -2.580 -15.779 -5.389 1.00 89.94 298 ASN A CA 1
ATOM 2397 C C . ASN A 1 298 ? -3.323 -14.438 -5.592 1.00 89.94 298 ASN A C 1
ATOM 2399 O O . ASN A 1 298 ? -3.832 -14.145 -6.676 1.00 89.94 298 ASN A O 1
ATOM 2403 N N . THR A 1 299 ? -3.421 -13.640 -4.523 1.00 93.25 299 THR A N 1
ATOM 2404 C CA . THR A 1 299 ? -4.012 -12.291 -4.551 1.00 93.25 299 THR A CA 1
ATOM 2405 C C . THR A 1 299 ? -2.932 -11.227 -4.389 1.00 93.25 299 THR A C 1
ATOM 2407 O O . THR A 1 299 ? -2.096 -11.321 -3.490 1.00 93.25 299 THR A O 1
ATOM 2410 N N . LEU A 1 300 ? -2.987 -10.201 -5.238 1.00 94.31 300 LEU A N 1
ATOM 2411 C CA . LEU A 1 300 ? -2.258 -8.949 -5.103 1.00 94.31 300 LEU A CA 1
ATOM 2412 C C . LEU A 1 300 ? -3.099 -7.944 -4.326 1.00 94.31 300 LEU A C 1
ATOM 2414 O O . LEU A 1 300 ? -4.154 -7.514 -4.802 1.00 94.31 300 LEU A O 1
ATOM 2418 N N . PHE A 1 301 ? -2.583 -7.515 -3.182 1.00 95.69 301 PHE A N 1
ATOM 2419 C CA . PHE A 1 301 ? -3.126 -6.378 -2.450 1.00 95.69 301 PHE A CA 1
ATOM 2420 C C . PHE A 1 301 ? -2.360 -5.123 -2.841 1.00 95.69 301 PHE A C 1
ATOM 2422 O O . PHE A 1 301 ? -1.145 -5.055 -2.676 1.00 95.69 301 PHE A O 1
ATOM 2429 N N . VAL A 1 302 ? -3.055 -4.125 -3.367 1.00 96.44 302 VAL A N 1
ATOM 2430 C CA . VAL A 1 302 ? -2.461 -2.822 -3.673 1.00 96.44 302 VAL A CA 1
ATOM 2431 C C . VAL A 1 302 ? -2.983 -1.829 -2.657 1.00 96.44 302 VAL A C 1
ATOM 2433 O O . VAL A 1 302 ? -4.192 -1.669 -2.537 1.00 96.44 302 VAL A O 1
ATOM 2436 N N . ILE A 1 303 ? -2.086 -1.172 -1.934 1.00 95.31 303 ILE A N 1
ATOM 2437 C CA . ILE A 1 303 ? -2.430 -0.135 -0.966 1.00 95.31 303 ILE A CA 1
ATOM 2438 C C . ILE A 1 303 ? -1.752 1.147 -1.431 1.00 95.31 303 ILE A C 1
ATOM 2440 O O . ILE A 1 303 ? -0.547 1.330 -1.224 1.00 95.31 303 ILE A O 1
ATOM 2444 N N . ASP A 1 304 ? -2.518 2.009 -2.103 1.00 90.50 304 ASP A N 1
ATOM 2445 C CA . ASP A 1 304 ? -2.028 3.346 -2.423 1.00 90.50 304 ASP A CA 1
ATOM 2446 C C . ASP A 1 304 ? -2.102 4.255 -1.202 1.00 90.50 304 ASP A C 1
ATOM 2448 O O . ASP A 1 304 ? -2.886 4.030 -0.285 1.00 90.50 304 ASP A O 1
ATOM 2452 N N . GLU A 1 305 ? -1.232 5.256 -1.166 1.00 89.69 305 GLU A N 1
ATOM 2453 C CA . GLU A 1 305 ? -1.046 6.152 -0.032 1.00 89.69 305 GLU A CA 1
ATOM 2454 C C . GLU A 1 305 ? -1.000 5.411 1.315 1.00 89.69 305 GLU A C 1
ATOM 2456 O O . GLU A 1 305 ? -1.549 5.860 2.321 1.00 89.69 305 GLU A O 1
ATOM 2461 N N . ALA A 1 306 ? -0.278 4.285 1.353 1.00 90.69 306 ALA A N 1
ATOM 2462 C CA . ALA A 1 306 ? -0.175 3.396 2.512 1.00 90.69 306 ALA A CA 1
ATOM 2463 C C . ALA A 1 306 ? 0.281 4.120 3.796 1.00 90.69 306 ALA A C 1
ATOM 2465 O O . ALA A 1 306 ? -0.074 3.714 4.905 1.00 90.69 306 ALA A O 1
ATOM 2466 N N . HIS A 1 307 ? 0.976 5.254 3.650 1.00 88.25 307 HIS A N 1
ATOM 2467 C CA . HIS A 1 307 ? 1.330 6.158 4.744 1.00 88.25 307 HIS A CA 1
ATOM 2468 C C . HIS A 1 307 ? 0.139 6.635 5.590 1.00 88.25 307 HIS A C 1
ATOM 2470 O O . HIS A 1 307 ? 0.314 7.001 6.754 1.00 88.25 307 HIS A O 1
ATOM 2476 N N . LEU A 1 308 ? -1.070 6.668 5.021 1.00 89.06 308 LEU A N 1
ATOM 2477 C CA . LEU A 1 308 ? -2.291 7.038 5.731 1.00 89.06 308 LEU A CA 1
ATOM 2478 C C . LEU A 1 308 ? -2.591 6.073 6.883 1.00 89.06 308 LEU A C 1
ATOM 2480 O O . LEU A 1 308 ? -3.135 6.512 7.900 1.00 89.06 308 LEU A O 1
ATOM 2484 N N . LEU A 1 309 ? -2.202 4.804 6.734 1.00 90.25 309 LEU A N 1
ATOM 2485 C CA . LEU A 1 309 ? -2.420 3.737 7.707 1.00 90.25 309 LEU A CA 1
ATOM 2486 C C . LEU A 1 309 ? -1.172 3.482 8.562 1.00 90.25 309 LEU A C 1
ATOM 2488 O O . LEU A 1 309 ? -1.278 3.368 9.784 1.00 90.25 309 LEU A O 1
ATOM 2492 N N . THR A 1 310 ? 0.022 3.456 7.958 1.00 86.31 310 THR A N 1
ATOM 2493 C CA . THR A 1 310 ? 1.265 3.075 8.657 1.00 86.31 310 THR A CA 1
ATOM 2494 C C . THR A 1 310 ? 1.745 4.107 9.679 1.00 86.31 310 THR A C 1
ATOM 2496 O O . THR A 1 310 ? 2.332 3.721 10.688 1.00 86.31 310 THR A O 1
ATOM 2499 N N . LYS A 1 311 ? 1.450 5.404 9.491 1.00 80.44 311 LYS A N 1
ATOM 2500 C CA . LYS A 1 311 ? 1.902 6.489 10.391 1.00 80.44 311 LYS A CA 1
ATOM 2501 C C . LYS A 1 311 ? 1.467 6.339 11.849 1.00 80.44 311 LYS A C 1
ATOM 2503 O O . LYS A 1 311 ? 2.118 6.893 12.728 1.00 80.44 311 LYS A O 1
ATOM 2508 N N . SER A 1 312 ? 0.372 5.628 12.112 1.00 80.06 312 SER A N 1
ATOM 2509 C CA . SER A 1 312 ? -0.122 5.411 13.477 1.00 80.06 312 SER A CA 1
ATOM 2510 C C . SER A 1 312 ? 0.742 4.430 14.280 1.00 80.06 312 SER A C 1
ATOM 2512 O O . SER A 1 312 ? 0.673 4.431 15.504 1.00 80.06 312 SER A O 1
ATOM 2514 N N . GLY A 1 313 ? 1.519 3.573 13.605 1.00 82.06 313 GLY A N 1
ATOM 2515 C CA . GLY A 1 313 ? 2.237 2.453 14.222 1.00 82.06 313 GLY A CA 1
ATOM 2516 C C . GLY A 1 313 ? 1.350 1.266 14.627 1.00 82.06 313 GLY A C 1
ATOM 2517 O O . GLY A 1 313 ? 1.872 0.265 15.109 1.00 82.06 313 GLY A O 1
ATOM 2518 N N . PHE A 1 314 ? 0.030 1.340 14.419 1.00 86.44 314 PHE A N 1
ATOM 2519 C CA . PHE A 1 314 ? -0.928 0.298 14.820 1.00 86.44 314 PHE A CA 1
ATOM 2520 C C . PHE A 1 314 ? -1.543 -0.477 13.651 1.00 86.44 314 PHE A C 1
ATOM 2522 O O . PHE A 1 314 ? -2.363 -1.370 13.874 1.00 86.44 314 PHE A O 1
ATOM 2529 N N . SER A 1 315 ? -1.158 -0.148 12.416 1.00 91.50 315 SER A N 1
ATOM 2530 C CA . SER A 1 315 ? -1.691 -0.808 11.226 1.00 91.50 315 SER A CA 1
ATOM 2531 C C . SER A 1 315 ? -1.300 -2.287 11.151 1.00 91.50 315 SER A C 1
ATOM 2533 O O . SER A 1 315 ? -0.221 -2.686 11.580 1.00 91.50 315 SER A O 1
ATOM 2535 N N . ILE A 1 316 ? -2.170 -3.093 10.547 1.00 92.88 316 ILE A N 1
ATOM 2536 C CA . ILE A 1 316 ? -1.962 -4.495 10.177 1.00 92.88 316 ILE A CA 1
ATOM 2537 C C . ILE A 1 316 ? -0.930 -4.663 9.054 1.00 92.88 316 ILE A C 1
ATOM 2539 O O . ILE A 1 316 ? -0.403 -5.759 8.892 1.00 92.88 316 ILE A O 1
ATOM 2543 N N . ILE A 1 317 ? -0.619 -3.616 8.277 1.00 92.31 317 ILE A N 1
ATOM 2544 C CA . ILE A 1 317 ? 0.254 -3.713 7.091 1.00 92.31 317 ILE A CA 1
ATOM 2545 C C . ILE A 1 317 ? 1.599 -4.411 7.379 1.00 92.31 317 ILE A C 1
ATOM 2547 O O . ILE A 1 317 ? 1.932 -5.329 6.628 1.00 92.31 317 ILE A O 1
ATOM 2551 N N . PRO A 1 318 ? 2.360 -4.075 8.444 1.00 89.62 318 PRO A N 1
ATOM 2552 C CA . PRO A 1 318 ? 3.597 -4.783 8.769 1.00 89.62 318 PRO A CA 1
ATOM 2553 C C . PRO A 1 318 ? 3.382 -6.287 8.995 1.00 89.62 318 PRO A C 1
ATOM 2555 O O . PRO A 1 318 ? 4.056 -7.101 8.367 1.00 89.62 318 PRO A O 1
ATOM 2558 N N . GLU A 1 319 ? 2.391 -6.669 9.806 1.00 89.44 319 GLU A N 1
ATOM 2559 C CA . GLU A 1 319 ? 2.053 -8.077 10.069 1.00 89.44 319 GLU A CA 1
ATOM 2560 C C . GLU A 1 319 ? 1.614 -8.800 8.784 1.00 89.44 319 GLU A C 1
ATOM 2562 O O . GLU A 1 319 ? 2.052 -9.915 8.505 1.00 89.44 319 GLU A O 1
ATOM 2567 N N . MET A 1 320 ? 0.785 -8.153 7.961 1.00 89.25 320 MET A N 1
ATOM 2568 C CA . MET A 1 320 ? 0.310 -8.714 6.697 1.00 89.25 320 MET A CA 1
ATOM 2569 C C . MET A 1 320 ? 1.452 -8.884 5.691 1.00 89.25 320 MET A C 1
ATOM 2571 O O . MET A 1 320 ? 1.523 -9.917 5.030 1.00 89.25 320 MET A O 1
ATOM 2575 N N . SER A 1 321 ? 2.368 -7.914 5.602 1.00 88.25 321 SER A N 1
ATOM 2576 C CA . SER A 1 321 ? 3.550 -7.994 4.737 1.00 88.25 321 SER A CA 1
ATOM 2577 C C . SER A 1 321 ? 4.478 -9.142 5.151 1.00 88.25 321 SER A C 1
ATOM 2579 O O . SER A 1 321 ? 4.958 -9.873 4.294 1.00 88.25 321 SER A O 1
ATOM 2581 N N . ALA A 1 322 ? 4.649 -9.400 6.450 1.00 84.25 322 ALA A N 1
ATOM 2582 C CA . ALA A 1 322 ? 5.448 -10.533 6.916 1.00 84.25 322 ALA A CA 1
ATOM 2583 C C . ALA A 1 322 ? 4.831 -11.891 6.525 1.00 84.25 322 ALA A C 1
ATOM 2585 O O . ALA A 1 322 ? 5.550 -12.849 6.246 1.00 84.25 322 ALA A O 1
ATOM 2586 N N . LEU A 1 323 ? 3.497 -11.983 6.496 1.00 83.56 323 LEU A N 1
ATOM 2587 C CA . LEU A 1 323 ? 2.779 -13.241 6.271 1.00 83.56 323 LEU A CA 1
ATOM 2588 C C . LEU A 1 323 ? 2.483 -13.526 4.793 1.00 83.56 323 LEU A C 1
ATOM 2590 O O . LEU A 1 323 ? 2.403 -14.687 4.397 1.00 83.56 323 LEU A O 1
ATOM 2594 N N . ILE A 1 324 ? 2.307 -12.500 3.961 1.00 84.75 324 ILE A N 1
ATOM 2595 C CA . ILE A 1 324 ? 1.768 -12.689 2.609 1.00 84.75 324 ILE A CA 1
ATOM 2596 C C . ILE A 1 324 ? 2.747 -13.346 1.628 1.00 84.75 324 ILE A C 1
ATOM 2598 O O . ILE A 1 324 ? 2.307 -14.013 0.691 1.00 84.75 324 ILE A O 1
ATOM 2602 N N . GLY A 1 325 ? 4.058 -13.216 1.855 1.00 72.12 325 GLY A N 1
ATOM 2603 C CA . GLY A 1 325 ? 5.095 -13.539 0.868 1.00 72.12 325 GLY A CA 1
ATOM 2604 C C . GLY A 1 325 ? 5.103 -14.977 0.327 1.00 72.12 325 GLY A C 1
ATOM 2605 O O . GLY A 1 325 ? 5.670 -15.208 -0.735 1.00 72.12 325 GLY A O 1
ATOM 2606 N N . ALA A 1 326 ? 4.469 -15.940 1.007 1.00 74.00 326 ALA A N 1
ATOM 2607 C CA . ALA A 1 326 ? 4.379 -17.329 0.542 1.00 74.00 326 ALA A CA 1
ATOM 2608 C C . ALA A 1 326 ? 3.122 -17.644 -0.293 1.00 74.00 326 ALA A C 1
ATOM 2610 O O . ALA A 1 326 ? 3.077 -18.676 -0.965 1.00 74.00 326 ALA A O 1
ATOM 2611 N N . LYS A 1 327 ? 2.067 -16.822 -0.203 1.00 82.00 327 LYS A N 1
ATOM 2612 C CA . LYS A 1 327 ? 0.731 -17.141 -0.747 1.00 82.00 327 LYS A CA 1
ATOM 2613 C C . LYS A 1 327 ? 0.083 -16.010 -1.536 1.00 82.00 327 LYS A C 1
ATOM 2615 O O . LYS A 1 327 ? -0.952 -16.244 -2.156 1.00 82.00 327 LYS A O 1
ATOM 2620 N N . GLY A 1 328 ? 0.667 -14.820 -1.547 1.00 87.38 328 GLY A N 1
ATOM 2621 C CA . GLY A 1 328 ? 0.170 -13.681 -2.302 1.00 87.38 328 GLY A CA 1
ATOM 2622 C C . GLY A 1 328 ? 1.246 -12.630 -2.526 1.00 87.38 328 GLY A C 1
ATOM 2623 O O . GLY A 1 328 ? 2.430 -12.850 -2.269 1.00 87.38 328 GLY A O 1
ATOM 2624 N N . SER A 1 329 ? 0.793 -11.472 -2.983 1.00 91.19 329 SER A N 1
ATOM 2625 C CA . SER A 1 329 ? 1.638 -10.358 -3.396 1.00 91.19 329 SER A CA 1
ATOM 2626 C C . SER A 1 329 ? 1.097 -9.061 -2.804 1.00 91.19 329 SER A C 1
ATOM 2628 O O . SER A 1 329 ? -0.096 -8.947 -2.505 1.00 91.19 329 SER A O 1
ATOM 2630 N N . MET A 1 330 ? 1.955 -8.058 -2.641 1.00 94.00 330 MET A N 1
ATOM 2631 C CA . MET A 1 330 ? 1.539 -6.760 -2.116 1.00 94.00 330 MET A CA 1
ATOM 2632 C C . MET A 1 330 ? 2.294 -5.619 -2.793 1.00 94.00 330 MET A C 1
ATOM 2634 O O . MET A 1 330 ? 3.501 -5.701 -2.988 1.00 94.00 330 MET A O 1
ATOM 2638 N N . ILE A 1 331 ? 1.592 -4.539 -3.129 1.00 95.44 331 ILE A N 1
ATOM 2639 C CA . ILE A 1 331 ? 2.195 -3.270 -3.541 1.00 95.44 331 ILE A CA 1
ATOM 2640 C C . ILE A 1 331 ? 1.834 -2.211 -2.505 1.00 95.44 331 ILE A C 1
ATOM 2642 O O . ILE A 1 331 ? 0.656 -1.929 -2.290 1.00 95.44 331 ILE A O 1
ATOM 2646 N N . LEU A 1 332 ? 2.851 -1.608 -1.896 1.00 95.19 332 LEU A N 1
ATOM 2647 C CA . LEU A 1 332 ? 2.719 -0.479 -0.981 1.00 95.19 332 LEU A CA 1
ATOM 2648 C C . LEU A 1 332 ? 3.213 0.782 -1.684 1.00 95.19 332 LEU A C 1
ATOM 2650 O O . LEU A 1 332 ? 4.406 0.906 -1.966 1.00 95.19 332 LEU A O 1
ATOM 2654 N N . ALA A 1 333 ? 2.316 1.723 -1.968 1.00 94.19 333 ALA A N 1
ATOM 2655 C CA . ALA A 1 333 ? 2.686 2.988 -2.590 1.00 94.19 333 ALA A CA 1
ATOM 2656 C C . ALA A 1 333 ? 2.630 4.142 -1.579 1.00 94.19 333 ALA A C 1
ATOM 2658 O O . ALA A 1 333 ? 1.672 4.301 -0.826 1.00 94.19 333 ALA A O 1
ATOM 2659 N N . SER A 1 334 ? 3.689 4.953 -1.538 1.00 92.06 334 SER A N 1
ATOM 2660 C CA . SER A 1 334 ? 3.797 6.104 -0.632 1.00 92.06 334 SER A CA 1
ATOM 2661 C C . SER A 1 334 ? 4.581 7.248 -1.271 1.00 92.06 334 SER A C 1
ATOM 2663 O O . SER A 1 334 ? 5.261 7.092 -2.287 1.00 92.06 334 SER A O 1
ATOM 2665 N N . GLN A 1 335 ? 4.452 8.458 -0.732 1.00 88.88 335 GLN A N 1
ATOM 2666 C CA . GLN A 1 335 ? 5.221 9.610 -1.204 1.00 88.88 335 GLN A CA 1
ATOM 2667 C C . GLN A 1 335 ? 6.649 9.619 -0.658 1.00 88.88 335 GLN A C 1
ATOM 2669 O O . GLN A 1 335 ? 7.597 9.892 -1.396 1.00 88.88 335 GLN A O 1
ATOM 2674 N N . ARG A 1 336 ? 6.796 9.285 0.623 1.00 85.81 336 ARG A N 1
ATOM 2675 C CA . ARG A 1 336 ? 8.055 9.357 1.361 1.00 85.81 336 ARG A CA 1
ATOM 2676 C C . ARG A 1 336 ? 8.492 7.958 1.769 1.00 85.81 336 ARG A C 1
ATOM 2678 O O . ARG A 1 336 ? 7.667 7.178 2.240 1.00 85.81 336 ARG A O 1
ATOM 2685 N N . ILE A 1 337 ? 9.789 7.683 1.652 1.00 84.19 337 ILE A N 1
ATOM 2686 C CA . ILE A 1 337 ? 10.400 6.461 2.203 1.00 84.19 337 ILE A CA 1
ATOM 2687 C C . ILE A 1 337 ? 10.180 6.428 3.716 1.00 84.19 337 ILE A C 1
ATOM 2689 O O . ILE A 1 337 ? 9.792 5.401 4.266 1.00 84.19 337 ILE A O 1
ATOM 2693 N N . ALA A 1 338 ? 10.324 7.590 4.364 1.00 81.88 338 ALA A N 1
ATOM 2694 C CA . ALA A 1 338 ? 10.175 7.719 5.805 1.00 81.88 338 ALA A CA 1
ATOM 2695 C C . ALA A 1 338 ? 8.822 7.239 6.348 1.00 81.88 338 ALA A C 1
ATOM 2697 O O . ALA A 1 338 ? 8.729 6.754 7.471 1.00 81.88 338 ALA A O 1
ATOM 2698 N N . ASP A 1 339 ? 7.784 7.328 5.520 1.00 81.19 339 ASP A N 1
ATOM 2699 C CA . ASP A 1 339 ? 6.422 6.992 5.906 1.00 81.19 339 ASP A CA 1
ATOM 2700 C C . ASP A 1 339 ? 6.138 5.471 5.893 1.00 81.19 339 ASP A C 1
ATOM 2702 O O . ASP A 1 339 ? 5.139 5.034 6.466 1.00 81.19 339 ASP A O 1
ATOM 2706 N N . LEU A 1 340 ? 6.986 4.663 5.241 1.00 79.88 340 LEU A N 1
ATOM 2707 C CA . LEU A 1 340 ? 6.867 3.195 5.186 1.00 79.88 340 LEU A CA 1
ATOM 2708 C C . LEU A 1 340 ? 7.898 2.460 6.059 1.00 79.88 340 LEU A C 1
ATOM 2710 O O . LEU A 1 340 ? 7.908 1.233 6.057 1.00 79.88 340 LEU A O 1
ATOM 2714 N N . ARG A 1 341 ? 8.755 3.192 6.786 1.00 71.94 341 ARG A N 1
ATOM 2715 C CA . ARG A 1 341 ? 9.888 2.658 7.565 1.00 71.94 341 ARG A CA 1
ATOM 2716 C C . ARG A 1 341 ? 9.540 1.508 8.511 1.00 71.94 341 ARG A C 1
ATOM 2718 O O . ARG A 1 341 ? 8.408 1.354 8.972 1.00 71.94 341 ARG A O 1
ATOM 2725 N N . GLY A 1 342 ? 10.588 0.773 8.881 1.00 75.00 342 GLY A N 1
ATOM 2726 C CA . GLY A 1 342 ? 10.529 -0.367 9.785 1.00 75.00 342 GLY A CA 1
ATOM 2727 C C . GLY A 1 342 ? 10.028 -1.616 9.071 1.00 75.00 342 GLY A C 1
ATOM 2728 O O . GLY A 1 342 ? 10.188 -1.760 7.861 1.00 75.00 342 GLY A O 1
ATOM 2729 N N . GLN A 1 343 ? 9.355 -2.492 9.819 1.00 71.94 343 GLN A N 1
ATOM 2730 C CA . GLN A 1 343 ? 8.987 -3.834 9.354 1.00 71.94 343 GLN A CA 1
ATOM 2731 C C . GLN A 1 343 ? 8.219 -3.855 8.020 1.00 71.94 343 GLN A C 1
ATOM 2733 O O . GLN A 1 343 ? 8.389 -4.788 7.245 1.00 71.94 343 GLN A O 1
ATOM 2738 N N . ALA A 1 344 ? 7.397 -2.841 7.718 1.00 77.75 344 ALA A N 1
ATOM 2739 C CA . ALA A 1 344 ? 6.679 -2.783 6.442 1.00 77.75 344 ALA A CA 1
ATOM 2740 C C . ALA A 1 344 ? 7.630 -2.649 5.238 1.00 77.75 344 ALA A C 1
ATOM 2742 O O . ALA A 1 344 ? 7.469 -3.375 4.257 1.00 77.75 344 ALA A O 1
ATOM 2743 N N . LEU A 1 345 ? 8.625 -1.758 5.311 1.00 83.00 345 LEU A N 1
ATOM 2744 C CA . LEU A 1 345 ? 9.628 -1.596 4.257 1.00 83.00 345 LEU A CA 1
ATOM 2745 C C . LEU A 1 345 ? 10.647 -2.741 4.261 1.00 83.00 345 LEU A C 1
ATOM 2747 O O . LEU A 1 345 ? 10.992 -3.231 3.190 1.00 83.00 345 LEU A O 1
ATOM 2751 N N . ASP A 1 346 ? 11.063 -3.220 5.436 1.00 83.44 346 ASP A N 1
ATOM 2752 C CA . ASP A 1 346 ? 12.047 -4.307 5.566 1.00 83.44 346 ASP A CA 1
ATOM 2753 C C . ASP A 1 346 ? 11.552 -5.621 4.934 1.00 83.44 346 ASP A C 1
ATOM 2755 O O . ASP A 1 346 ? 12.329 -6.390 4.366 1.00 83.44 346 ASP A O 1
ATOM 2759 N N . ASN A 1 347 ? 10.238 -5.863 4.970 1.00 86.25 347 ASN A N 1
ATOM 2760 C CA . ASN A 1 347 ? 9.615 -7.019 4.321 1.00 86.25 347 ASN A CA 1
ATOM 2761 C C . ASN A 1 347 ? 9.518 -6.878 2.787 1.00 86.25 347 ASN A C 1
ATOM 2763 O O . ASN A 1 347 ? 9.307 -7.876 2.085 1.00 86.25 347 ASN A O 1
ATOM 2767 N N . CYS A 1 348 ? 9.688 -5.665 2.248 1.00 88.94 348 CYS A N 1
ATOM 2768 C CA . CYS A 1 348 ? 9.697 -5.398 0.813 1.00 88.94 348 CYS A CA 1
ATOM 2769 C C . CYS A 1 348 ? 11.101 -5.637 0.250 1.00 88.94 348 CYS A C 1
ATOM 2771 O O . CYS A 1 348 ? 11.974 -4.776 0.350 1.00 88.94 348 CYS A O 1
ATOM 2773 N N . LYS A 1 349 ? 11.328 -6.774 -0.419 1.00 88.19 349 LYS A N 1
ATOM 2774 C CA . LYS A 1 349 ? 12.608 -6.978 -1.121 1.00 88.19 349 LYS A CA 1
ATOM 2775 C C . LYS A 1 349 ? 12.759 -6.043 -2.313 1.00 88.19 349 LYS A C 1
ATOM 2777 O O . LYS A 1 349 ? 13.874 -5.649 -2.626 1.00 88.19 349 LYS A O 1
ATOM 2782 N N . THR A 1 350 ? 11.670 -5.720 -3.006 1.00 93.00 350 THR A N 1
ATOM 2783 C CA . THR A 1 350 ? 11.693 -4.798 -4.149 1.00 93.00 350 THR A CA 1
ATOM 2784 C C . THR A 1 350 ? 11.217 -3.431 -3.685 1.00 93.00 350 THR A C 1
ATOM 2786 O O . THR A 1 350 ? 10.093 -3.299 -3.207 1.00 93.00 350 THR A O 1
ATOM 2789 N N . GLN A 1 351 ? 12.063 -2.415 -3.816 1.00 94.44 351 GLN A N 1
ATOM 2790 C CA . GLN A 1 351 ? 11.814 -1.075 -3.297 1.00 94.44 351 GLN A CA 1
ATOM 2791 C C . GLN A 1 351 ? 12.099 -0.044 -4.389 1.00 94.44 351 GLN A C 1
ATOM 2793 O O . GLN A 1 351 ? 13.178 0.541 -4.467 1.00 94.44 351 GLN A O 1
ATOM 2798 N N . PHE A 1 352 ? 11.121 0.192 -5.260 1.00 95.56 352 PHE A N 1
ATOM 2799 C CA . PHE A 1 352 ? 11.254 1.184 -6.319 1.00 95.56 352 PHE A CA 1
ATOM 2800 C C . PHE A 1 352 ? 11.153 2.594 -5.745 1.00 95.56 352 PHE A C 1
ATOM 2802 O O . PHE A 1 352 ? 10.092 3.030 -5.296 1.00 95.56 352 PHE A O 1
ATOM 2809 N N . SER A 1 353 ? 12.260 3.324 -5.799 1.00 95.38 353 SER A N 1
ATOM 2810 C CA . SER A 1 353 ? 12.362 4.704 -5.352 1.00 95.38 353 SER A CA 1
ATOM 2811 C C . SER A 1 353 ? 12.577 5.631 -6.542 1.00 95.38 353 SER A C 1
ATOM 2813 O O . SER A 1 353 ? 13.564 5.528 -7.274 1.00 95.38 353 SER A O 1
ATOM 2815 N N . PHE A 1 354 ? 11.635 6.548 -6.737 1.00 95.38 354 PHE A N 1
ATOM 2816 C CA . PHE A 1 354 ? 11.824 7.738 -7.561 1.00 95.38 354 PHE A CA 1
ATOM 2817 C C . PHE A 1 354 ? 12.641 8.772 -6.787 1.00 95.38 354 PHE A C 1
ATOM 2819 O O . PHE A 1 354 ? 12.937 8.597 -5.607 1.00 95.38 354 PHE A O 1
ATOM 2826 N N . LYS A 1 355 ? 12.945 9.901 -7.433 1.00 92.62 355 LYS A N 1
ATOM 2827 C CA . LYS A 1 355 ? 13.613 11.026 -6.778 1.00 92.62 355 LYS A CA 1
ATOM 2828 C C . LYS A 1 355 ? 12.969 11.372 -5.425 1.00 92.62 355 LYS A C 1
ATOM 2830 O O . LYS A 1 355 ? 11.758 11.607 -5.352 1.00 92.62 355 LYS A O 1
ATOM 2835 N N . GLN A 1 356 ? 13.793 11.435 -4.380 1.00 91.19 356 GLN A N 1
ATOM 2836 C CA . GLN A 1 356 ? 13.394 11.857 -3.035 1.00 91.19 356 GLN A CA 1
ATOM 2837 C C . GLN A 1 356 ? 14.096 13.152 -2.643 1.00 91.19 356 GLN A C 1
ATOM 2839 O O . GLN A 1 356 ? 15.172 13.491 -3.130 1.00 91.19 356 GLN A O 1
ATOM 2844 N N . SER A 1 357 ? 13.470 13.866 -1.717 1.00 85.75 357 SER A N 1
ATOM 2845 C CA . SER A 1 357 ? 14.010 15.069 -1.097 1.00 85.75 357 SER A CA 1
ATOM 2846 C C . SER A 1 357 ? 13.707 15.070 0.397 1.00 85.75 357 SER A C 1
ATOM 2848 O O . SER A 1 357 ? 12.811 14.359 0.863 1.00 85.75 357 SER A O 1
ATOM 2850 N N . GLY A 1 358 ? 14.413 15.921 1.137 1.00 86.81 358 GLY A N 1
ATOM 2851 C CA . GLY A 1 358 ? 14.260 16.058 2.582 1.00 86.81 358 GLY A CA 1
ATOM 2852 C C . GLY A 1 358 ? 15.193 15.126 3.347 1.00 86.81 358 GLY A C 1
ATOM 2853 O O . GLY A 1 358 ? 15.322 13.950 3.012 1.00 86.81 358 GLY A O 1
ATOM 2854 N N . LYS A 1 359 ? 15.827 15.681 4.384 1.00 88.25 359 LYS A N 1
ATOM 2855 C CA . LYS A 1 359 ? 16.890 15.034 5.159 1.00 88.25 359 LYS A CA 1
ATOM 2856 C C . LYS A 1 359 ? 16.503 13.633 5.632 1.00 88.25 359 LYS A C 1
ATOM 2858 O O . LYS A 1 359 ? 17.192 12.683 5.311 1.00 88.25 359 LYS A O 1
ATOM 2863 N N . GLU A 1 360 ? 15.336 13.498 6.257 1.00 87.25 360 GLU A N 1
ATOM 2864 C CA . GLU A 1 360 ? 14.831 12.210 6.747 1.00 87.25 360 GLU A CA 1
ATOM 2865 C C . GLU A 1 360 ? 14.848 11.107 5.677 1.00 87.25 360 GLU A C 1
ATOM 2867 O O . GLU A 1 360 ? 15.336 10.012 5.919 1.00 87.25 360 GLU A O 1
ATOM 2872 N N . ASN A 1 361 ? 14.315 11.381 4.483 1.00 86.81 361 ASN A N 1
ATOM 2873 C CA . ASN A 1 361 ? 14.239 10.371 3.428 1.00 86.81 361 ASN A CA 1
ATOM 2874 C C . ASN A 1 361 ? 15.633 9.982 2.932 1.00 86.81 361 ASN A C 1
ATOM 2876 O O . ASN A 1 361 ? 15.873 8.818 2.634 1.00 86.81 361 ASN A O 1
ATOM 2880 N N . LEU A 1 362 ? 16.526 10.964 2.813 1.00 89.19 362 LEU A N 1
ATOM 2881 C CA . LEU A 1 362 ? 17.876 10.752 2.309 1.00 89.19 362 LEU A CA 1
ATOM 2882 C C . LEU A 1 362 ? 18.767 10.048 3.333 1.00 89.19 362 LEU A C 1
ATOM 2884 O O . LEU A 1 362 ? 19.573 9.217 2.931 1.00 89.19 362 LEU A O 1
ATOM 2888 N N . ASP A 1 363 ? 18.578 10.314 4.626 1.00 89.06 363 ASP A N 1
ATOM 2889 C CA . ASP A 1 363 ? 19.296 9.645 5.713 1.00 89.06 363 ASP A CA 1
ATOM 2890 C C . ASP A 1 363 ? 19.013 8.128 5.704 1.00 89.06 363 ASP A C 1
ATOM 2892 O O . ASP A 1 363 ? 19.941 7.333 5.824 1.00 89.06 363 ASP A O 1
ATOM 2896 N N . GLU A 1 364 ? 17.767 7.709 5.445 1.00 86.06 364 GLU A N 1
ATOM 2897 C CA . GLU A 1 364 ? 17.416 6.280 5.306 1.00 86.06 364 GLU A CA 1
ATOM 2898 C C . GLU A 1 364 ? 18.083 5.624 4.110 1.00 86.06 364 GLU A C 1
ATOM 2900 O O . GLU A 1 364 ? 18.607 4.521 4.203 1.00 86.06 364 GLU A O 1
ATOM 2905 N N . VAL A 1 365 ? 18.070 6.304 2.963 1.00 88.06 365 VAL A N 1
ATOM 2906 C CA . VAL A 1 365 ? 18.709 5.774 1.759 1.00 88.06 365 VAL A CA 1
ATOM 2907 C C . VAL A 1 365 ? 20.225 5.706 1.960 1.00 88.06 365 VAL A C 1
ATOM 2909 O O . VAL A 1 365 ? 20.856 4.748 1.520 1.00 88.06 365 VAL A O 1
ATOM 2912 N N . SER A 1 366 ? 20.804 6.679 2.672 1.00 87.38 366 SER A N 1
ATOM 2913 C CA . SER A 1 366 ? 22.222 6.683 3.049 1.00 87.38 366 SER A CA 1
ATOM 2914 C C . SER A 1 366 ? 22.583 5.507 3.945 1.00 87.38 366 SER A C 1
ATOM 2916 O O . SER A 1 366 ? 23.652 4.932 3.774 1.00 87.38 366 SER A O 1
ATOM 2918 N N . ALA A 1 367 ? 21.692 5.123 4.865 1.00 86.62 367 ALA A N 1
ATOM 2919 C CA . ALA A 1 367 ? 21.897 3.961 5.723 1.00 86.62 367 ALA A CA 1
ATOM 2920 C C . ALA A 1 367 ? 21.984 2.647 4.922 1.00 86.62 367 ALA A C 1
ATOM 2922 O O . ALA A 1 367 ? 22.596 1.691 5.392 1.00 86.62 367 ALA A O 1
ATOM 2923 N N . ILE A 1 368 ? 21.413 2.610 3.710 1.00 87.00 368 ILE A N 1
ATOM 2924 C CA . ILE A 1 368 ? 21.547 1.488 2.773 1.00 87.00 368 ILE A CA 1
ATOM 2925 C C . ILE A 1 368 ? 22.840 1.622 1.956 1.00 87.00 368 ILE A C 1
ATOM 2927 O O . ILE A 1 368 ? 23.620 0.674 1.874 1.00 87.00 368 ILE A O 1
ATOM 2931 N N . SER A 1 369 ? 23.060 2.771 1.303 1.00 88.56 369 SER A N 1
ATOM 2932 C CA . SER A 1 369 ? 24.268 3.024 0.506 1.00 88.56 369 SER A CA 1
ATOM 2933 C C . SER A 1 369 ? 24.480 4.502 0.147 1.00 88.56 369 SER A C 1
ATOM 2935 O O . SER A 1 369 ? 23.594 5.156 -0.413 1.00 88.56 369 SER A O 1
ATOM 2937 N N . ASP A 1 370 ? 25.738 4.936 0.295 1.00 86.56 370 ASP A N 1
ATOM 2938 C CA . ASP A 1 370 ? 26.431 6.015 -0.433 1.00 86.56 370 ASP A CA 1
ATOM 2939 C C . ASP A 1 370 ? 25.870 6.330 -1.823 1.00 86.56 370 ASP A C 1
ATOM 2941 O O . ASP A 1 370 ? 25.495 7.458 -2.174 1.00 86.56 370 ASP A O 1
ATOM 2945 N N . LEU A 1 371 ? 25.859 5.288 -2.652 1.00 87.50 371 LEU A N 1
ATOM 2946 C CA . LEU A 1 371 ? 25.537 5.413 -4.061 1.00 87.50 371 LEU A CA 1
ATOM 2947 C C . LEU A 1 371 ? 24.034 5.600 -4.269 1.00 87.50 371 LEU A C 1
ATOM 2949 O O . LEU A 1 371 ? 23.629 6.471 -5.042 1.00 87.50 371 LEU A O 1
ATOM 2953 N N . PHE A 1 372 ? 23.199 4.862 -3.532 1.00 91.19 372 PHE A N 1
ATOM 2954 C CA . PHE A 1 372 ? 21.750 5.048 -3.596 1.00 91.19 372 PHE A CA 1
ATOM 2955 C C . PHE A 1 372 ? 21.327 6.442 -3.161 1.00 91.19 372 PHE A C 1
ATOM 2957 O O . PHE A 1 372 ? 20.475 7.031 -3.828 1.00 91.19 372 PHE A O 1
ATOM 2964 N N . HIS A 1 373 ? 21.928 6.987 -2.096 1.00 90.00 373 HIS A N 1
ATOM 2965 C CA . HIS A 1 373 ? 21.616 8.336 -1.624 1.00 90.00 373 HIS A CA 1
ATOM 2966 C C . HIS A 1 373 ? 21.727 9.322 -2.783 1.00 90.00 373 HIS A C 1
ATOM 2968 O O . HIS A 1 373 ? 20.812 10.096 -3.055 1.00 90.00 373 HIS A O 1
ATOM 2974 N N . GLN A 1 374 ? 22.841 9.272 -3.507 1.00 87.50 374 GLN A N 1
ATOM 2975 C CA . GLN A 1 374 ? 23.119 10.210 -4.585 1.00 87.50 374 GLN A CA 1
ATOM 2976 C C . GLN A 1 374 ? 22.234 9.985 -5.802 1.00 87.50 374 GLN A C 1
ATOM 2978 O O . GLN A 1 374 ? 21.726 10.955 -6.372 1.00 87.50 374 GLN A O 1
ATOM 2983 N N . VAL A 1 375 ? 22.016 8.722 -6.180 1.00 90.25 375 VAL A N 1
ATOM 2984 C CA . VAL A 1 375 ? 21.114 8.379 -7.281 1.00 90.25 375 VAL A CA 1
ATOM 2985 C C . VAL A 1 375 ? 19.728 8.955 -7.001 1.00 90.25 375 VAL A C 1
ATOM 2987 O O . VAL A 1 375 ? 19.217 9.752 -7.790 1.00 90.25 375 VAL A O 1
ATOM 2990 N N . VAL A 1 376 ? 19.166 8.635 -5.834 1.00 91.31 376 VAL A N 1
ATOM 2991 C CA . VAL A 1 376 ? 17.817 9.037 -5.426 1.00 91.31 376 VAL A CA 1
ATOM 2992 C C . VAL A 1 376 ? 17.699 10.547 -5.188 1.00 91.31 376 VAL A C 1
ATOM 2994 O O . VAL A 1 376 ? 16.663 11.127 -5.513 1.00 91.31 376 VAL A O 1
ATOM 2997 N N . ALA A 1 377 ? 18.726 11.212 -4.654 1.00 89.31 377 ALA A N 1
ATOM 2998 C CA . ALA A 1 377 ? 18.682 12.647 -4.372 1.00 89.31 377 ALA A CA 1
ATOM 2999 C C . ALA A 1 377 ? 18.892 13.517 -5.622 1.00 89.31 377 ALA A C 1
ATOM 3001 O O . ALA A 1 377 ? 18.253 14.564 -5.771 1.00 89.31 377 ALA A O 1
ATOM 3002 N N . GLN A 1 378 ? 19.811 13.125 -6.510 1.00 85.75 378 GLN A N 1
ATOM 3003 C CA . GLN A 1 378 ? 20.383 14.040 -7.505 1.00 85.75 378 GLN A CA 1
ATOM 3004 C C . GLN A 1 378 ? 20.332 13.524 -8.945 1.00 85.75 378 GLN A C 1
ATOM 3006 O O . GLN A 1 378 ? 20.152 14.340 -9.847 1.00 85.75 378 GLN A O 1
ATOM 3011 N N . MET A 1 379 ? 20.458 12.214 -9.184 1.00 87.50 379 MET A N 1
ATOM 3012 C CA . MET A 1 379 ? 20.647 11.691 -10.548 1.00 87.50 379 MET A CA 1
ATOM 3013 C C . MET A 1 379 ? 19.350 11.296 -11.257 1.00 87.50 379 MET A C 1
ATOM 3015 O O . MET A 1 379 ? 19.300 11.335 -12.488 1.00 87.50 379 MET A O 1
ATOM 3019 N N . LEU A 1 380 ? 18.309 10.920 -10.507 1.00 90.19 380 LEU A N 1
ATOM 3020 C CA . LEU A 1 380 ? 17.015 10.561 -11.085 1.00 90.19 380 LEU A CA 1
ATOM 3021 C C . LEU A 1 380 ? 16.281 11.793 -11.633 1.00 90.19 380 LEU A C 1
ATOM 3023 O O . LEU A 1 380 ? 16.080 12.797 -10.940 1.00 90.19 380 LEU A O 1
ATOM 3027 N N . SER A 1 381 ? 15.825 11.678 -12.878 1.00 85.56 381 SER A N 1
ATOM 3028 C CA . SER A 1 381 ? 14.912 12.622 -13.529 1.00 85.56 381 SER A CA 1
ATOM 3029 C C . SER A 1 381 ? 13.447 12.224 -13.307 1.00 85.56 381 SER A C 1
ATOM 3031 O O . SER A 1 381 ? 13.135 11.200 -12.699 1.00 85.56 381 SER A O 1
ATOM 3033 N N . THR A 1 382 ? 12.504 13.024 -13.810 1.00 79.25 382 THR A N 1
ATOM 3034 C CA . THR A 1 382 ? 11.077 12.666 -13.781 1.00 79.25 382 THR A CA 1
ATOM 3035 C C . THR A 1 382 ? 10.835 11.336 -14.504 1.00 79.25 382 THR A C 1
ATOM 3037 O O . THR A 1 382 ? 11.396 11.111 -15.576 1.00 79.25 382 THR A O 1
ATOM 3040 N N . TYR A 1 383 ? 9.986 10.471 -13.941 1.00 83.69 383 TYR A N 1
ATOM 3041 C CA . TYR A 1 383 ? 9.702 9.111 -14.425 1.00 83.69 383 TYR A CA 1
ATOM 3042 C C . TYR A 1 383 ? 10.885 8.127 -14.388 1.00 83.69 383 TYR A C 1
ATOM 3044 O O . TYR A 1 383 ? 10.733 6.990 -14.845 1.00 83.69 383 TYR A O 1
ATOM 3052 N N . GLU A 1 384 ? 12.032 8.532 -13.834 1.00 91.62 384 GLU A N 1
ATOM 3053 C CA . GLU A 1 384 ? 13.154 7.642 -13.541 1.00 91.62 384 GLU A CA 1
ATOM 3054 C C . GLU A 1 384 ? 13.099 7.174 -12.085 1.00 91.62 384 GLU A C 1
ATOM 3056 O O . GLU A 1 384 ? 12.752 7.933 -11.174 1.00 91.62 384 GLU A O 1
ATOM 3061 N N . PHE A 1 385 ? 13.450 5.913 -11.869 1.00 95.50 385 PHE A N 1
ATOM 3062 C CA . PHE A 1 385 ? 13.466 5.281 -10.556 1.00 95.50 385 PHE A CA 1
ATOM 3063 C C . PHE A 1 385 ? 14.581 4.240 -10.472 1.00 95.50 385 PHE A C 1
ATOM 3065 O O . PHE A 1 385 ? 15.108 3.794 -11.486 1.00 95.50 385 PHE A O 1
ATOM 3072 N N . THR A 1 386 ? 14.936 3.844 -9.258 1.00 95.00 386 THR A N 1
ATOM 3073 C CA . THR A 1 386 ? 15.872 2.748 -8.980 1.00 95.00 386 THR A CA 1
ATOM 3074 C C . THR A 1 386 ? 15.240 1.781 -7.989 1.00 95.00 386 THR A C 1
ATOM 3076 O O . THR A 1 386 ? 14.367 2.181 -7.222 1.00 95.00 386 THR A O 1
ATOM 3079 N N . ASP A 1 387 ? 15.672 0.524 -7.974 1.00 94.56 387 ASP A N 1
ATOM 3080 C CA . ASP A 1 387 ? 15.362 -0.384 -6.867 1.00 94.56 387 ASP A CA 1
ATOM 3081 C C . ASP A 1 387 ? 16.414 -0.202 -5.763 1.00 94.56 387 ASP A C 1
ATOM 3083 O O . ASP A 1 387 ? 17.563 -0.598 -5.944 1.00 94.56 387 ASP A O 1
ATOM 3087 N N . ILE A 1 388 ? 16.047 0.415 -4.635 1.00 92.94 388 ILE A N 1
ATOM 3088 C CA . ILE A 1 388 ? 16.959 0.574 -3.485 1.00 92.94 388 ILE A CA 1
ATOM 3089 C C . ILE A 1 388 ? 17.123 -0.721 -2.676 1.00 92.94 388 ILE A C 1
ATOM 3091 O O . ILE A 1 388 ? 17.994 -0.802 -1.819 1.00 92.94 388 ILE A O 1
ATOM 3095 N N . GLY A 1 389 ? 16.322 -1.749 -2.971 1.00 89.94 389 GLY A N 1
ATOM 3096 C CA . GLY A 1 389 ? 16.512 -3.102 -2.458 1.00 89.94 389 GLY A CA 1
ATOM 3097 C C . GLY A 1 389 ? 17.410 -3.964 -3.351 1.00 89.94 389 GLY A C 1
ATOM 3098 O O . GLY A 1 389 ? 17.440 -5.180 -3.170 1.00 89.94 389 GLY A O 1
ATOM 3099 N N . GLN A 1 390 ? 18.055 -3.406 -4.385 1.00 89.38 390 GLN A N 1
ATOM 3100 C CA . GLN A 1 390 ? 18.948 -4.161 -5.273 1.00 89.38 390 GLN A CA 1
ATOM 3101 C C . GLN A 1 390 ? 20.141 -4.736 -4.494 1.00 89.38 390 GLN A C 1
ATOM 3103 O O . GLN A 1 390 ? 20.760 -4.047 -3.685 1.00 89.38 390 GLN A O 1
ATOM 3108 N N . ASP A 1 391 ? 20.511 -5.981 -4.798 1.00 82.06 391 ASP A N 1
ATOM 3109 C CA . ASP A 1 391 ? 21.718 -6.594 -4.248 1.00 82.06 391 ASP A CA 1
ATOM 3110 C C . ASP A 1 391 ? 22.987 -5.890 -4.760 1.00 82.06 391 ASP A C 1
ATOM 3112 O O . ASP A 1 391 ? 23.070 -5.491 -5.926 1.00 82.06 391 ASP A O 1
ATOM 3116 N N . ARG A 1 392 ? 24.004 -5.809 -3.892 1.00 80.50 392 ARG A N 1
ATOM 3117 C CA . ARG A 1 392 ? 25.344 -5.258 -4.182 1.00 80.50 392 ARG A CA 1
ATOM 3118 C C . ARG A 1 392 ? 25.339 -3.841 -4.786 1.00 80.50 392 ARG A C 1
ATOM 3120 O O . ARG A 1 392 ? 25.901 -3.627 -5.867 1.00 80.50 392 ARG A O 1
ATOM 3127 N N . PRO A 1 393 ? 24.728 -2.856 -4.102 1.00 81.88 393 PRO A N 1
ATOM 3128 C CA . PRO A 1 393 ? 24.711 -1.470 -4.569 1.00 81.88 393 PRO A CA 1
ATOM 3129 C C . PRO A 1 393 ? 26.092 -0.805 -4.555 1.00 81.88 393 PRO A C 1
ATOM 3131 O O . PRO A 1 393 ? 26.270 0.247 -5.156 1.00 81.88 393 PRO A O 1
ATOM 3134 N N . ASP A 1 394 ? 27.075 -1.416 -3.895 1.00 76.25 394 ASP A N 1
ATOM 3135 C CA . ASP A 1 394 ? 28.484 -1.030 -3.920 1.00 76.25 394 ASP A CA 1
ATOM 3136 C C . ASP A 1 394 ? 29.125 -1.190 -5.309 1.00 76.25 394 ASP A C 1
ATOM 3138 O O . ASP A 1 394 ? 30.060 -0.464 -5.640 1.00 76.25 394 ASP A O 1
ATOM 3142 N N . GLN A 1 395 ? 28.619 -2.114 -6.136 1.00 79.19 395 GLN A N 1
ATOM 3143 C CA . GLN A 1 395 ? 29.182 -2.386 -7.461 1.00 79.19 395 GLN A CA 1
ATOM 3144 C C . GLN A 1 395 ? 28.589 -1.481 -8.538 1.00 79.19 395 GLN A C 1
ATOM 3146 O O . GLN A 1 395 ? 29.322 -0.921 -9.353 1.00 79.19 395 GLN A O 1
ATOM 3151 N N . TYR A 1 396 ? 27.260 -1.397 -8.585 1.00 84.81 396 TYR A N 1
ATOM 3152 C CA . TYR A 1 396 ? 26.518 -0.536 -9.499 1.00 84.81 396 TYR A CA 1
ATOM 3153 C C . TYR A 1 396 ? 25.062 -0.399 -9.056 1.00 84.81 396 TYR A C 1
ATOM 3155 O O . TYR A 1 396 ? 24.510 -1.278 -8.396 1.00 84.81 396 TYR A O 1
ATOM 3163 N N . VAL A 1 397 ? 24.415 0.676 -9.495 1.00 89.62 397 VAL A N 1
ATOM 3164 C CA . VAL A 1 397 ? 22.979 0.916 -9.326 1.00 89.62 397 VAL A CA 1
ATOM 3165 C C . VAL A 1 397 ? 22.336 1.092 -10.695 1.00 89.62 397 VAL A C 1
ATOM 3167 O O . VAL A 1 397 ? 22.791 1.922 -11.481 1.00 89.62 397 VAL A O 1
ATOM 3170 N N . ILE A 1 398 ? 21.274 0.337 -10.984 1.00 90.44 398 ILE A N 1
ATOM 3171 C CA . ILE A 1 398 ? 20.535 0.476 -12.244 1.00 90.44 398 ILE A CA 1
ATOM 3172 C C . ILE A 1 398 ? 19.472 1.569 -12.117 1.00 90.44 398 ILE A C 1
ATOM 3174 O O . ILE A 1 398 ? 18.606 1.518 -11.244 1.00 90.44 398 ILE A O 1
ATOM 3178 N N . ILE A 1 399 ? 19.475 2.516 -13.054 1.00 92.31 399 ILE A N 1
ATOM 3179 C CA . ILE A 1 399 ? 18.374 3.462 -13.243 1.00 92.31 399 ILE A CA 1
ATOM 3180 C C . ILE A 1 399 ? 17.400 2.904 -14.279 1.00 92.31 399 ILE A C 1
ATOM 3182 O O . ILE A 1 399 ? 17.770 2.592 -15.415 1.00 92.31 399 ILE A O 1
ATOM 3186 N N . TYR A 1 400 ? 16.130 2.867 -13.896 1.00 93.31 400 TYR A N 1
ATOM 3187 C CA . TYR A 1 400 ? 15.004 2.502 -14.737 1.00 93.31 400 TYR A CA 1
ATOM 3188 C C . TYR A 1 400 ? 14.191 3.729 -15.144 1.00 93.31 400 TYR A C 1
ATOM 3190 O O . TYR A 1 400 ? 14.174 4.752 -14.459 1.00 93.31 400 TYR A O 1
ATOM 3198 N N . ARG A 1 401 ? 13.458 3.609 -16.249 1.00 91.56 401 ARG A N 1
ATOM 3199 C CA . ARG A 1 401 ? 12.470 4.585 -16.709 1.00 91.56 401 ARG A CA 1
ATOM 3200 C C . ARG A 1 401 ? 11.211 3.874 -17.176 1.00 91.56 401 ARG A C 1
ATOM 3202 O O . ARG A 1 401 ? 11.285 2.903 -17.926 1.00 91.56 401 ARG A O 1
ATOM 3209 N N . LEU A 1 402 ? 10.051 4.406 -16.795 1.00 89.25 402 LEU A N 1
ATOM 3210 C CA . LEU A 1 402 ? 8.782 4.005 -17.398 1.00 89.25 402 LEU A CA 1
ATOM 3211 C C . LEU A 1 402 ? 8.573 4.784 -18.703 1.00 89.25 402 LEU A C 1
ATOM 3213 O O . LEU A 1 402 ? 8.257 5.975 -18.693 1.00 89.25 402 LEU A O 1
ATOM 3217 N N . GLN A 1 403 ? 8.784 4.124 -19.840 1.00 85.88 403 GLN A N 1
ATOM 3218 C CA . GLN A 1 403 ? 8.768 4.782 -21.142 1.00 85.88 403 GLN A CA 1
ATOM 3219 C C . GLN A 1 403 ? 7.333 4.941 -21.662 1.00 85.88 403 GLN A C 1
ATOM 3221 O O . GLN A 1 403 ? 6.634 3.954 -21.896 1.00 85.88 403 GLN A O 1
ATOM 3226 N N . ASN A 1 404 ? 6.917 6.192 -21.902 1.00 82.75 404 ASN A N 1
ATOM 3227 C CA . ASN A 1 404 ? 5.593 6.555 -22.428 1.00 82.75 404 ASN A CA 1
ATOM 3228 C C . ASN A 1 404 ? 4.445 5.821 -21.699 1.00 82.75 404 ASN A C 1
ATOM 3230 O O . ASN A 1 404 ? 3.778 4.986 -22.324 1.00 82.75 404 ASN A O 1
ATOM 3234 N N . PRO A 1 405 ? 4.232 6.084 -20.396 1.00 82.94 405 PRO A N 1
ATOM 3235 C CA . PRO A 1 405 ? 3.199 5.410 -19.621 1.00 82.94 405 PRO A CA 1
ATOM 3236 C C . PRO A 1 405 ? 1.826 5.639 -20.250 1.00 82.94 405 PRO A C 1
ATOM 3238 O O . PRO A 1 405 ? 1.373 6.772 -20.409 1.00 82.94 405 PRO A O 1
ATOM 3241 N N . LYS A 1 406 ? 1.192 4.540 -20.655 1.00 85.44 406 LYS A N 1
ATOM 3242 C CA . LYS A 1 406 ? -0.156 4.508 -21.224 1.00 85.44 406 LYS A CA 1
ATOM 3243 C C . LYS A 1 406 ? -0.861 3.268 -20.684 1.00 85.44 406 LYS A C 1
ATOM 3245 O O . LYS A 1 406 ? -0.842 2.230 -21.354 1.00 85.44 406 LYS A O 1
ATOM 3250 N N . PRO A 1 407 ? -1.397 3.332 -19.454 1.00 86.94 407 PRO A N 1
ATOM 3251 C CA . PRO A 1 407 ? -2.139 2.215 -18.893 1.00 86.94 407 PRO A CA 1
ATOM 3252 C C . PRO A 1 407 ? -3.349 1.912 -19.778 1.00 86.94 407 PRO A C 1
ATOM 3254 O O . PRO A 1 407 ? -3.959 2.811 -20.360 1.00 86.94 407 PRO A O 1
ATOM 3257 N N . LYS A 1 408 ? -3.707 0.631 -19.889 1.00 89.31 408 LYS A N 1
ATOM 3258 C CA . LYS A 1 408 ? -4.990 0.249 -20.493 1.00 89.31 408 LYS A CA 1
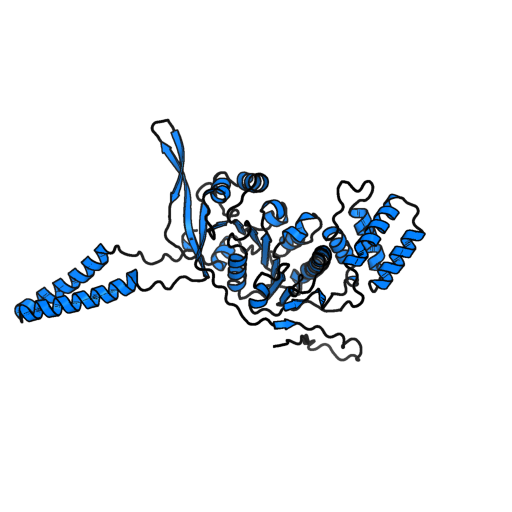ATOM 3259 C C . LYS A 1 408 ? -6.121 0.675 -19.558 1.00 89.31 408 LYS A C 1
ATOM 3261 O O . LYS A 1 408 ? -6.170 0.186 -18.432 1.00 89.31 408 LYS A O 1
ATOM 3266 N N . LEU A 1 409 ? -6.982 1.577 -20.023 1.00 91.75 409 LEU A N 1
ATOM 3267 C CA . LEU A 1 409 ? -8.128 2.081 -19.270 1.00 91.75 409 LEU A CA 1
ATOM 3268 C C . LEU A 1 409 ? -9.437 1.556 -19.871 1.00 91.75 409 LEU A C 1
ATOM 3270 O O . LEU A 1 409 ? -9.562 1.438 -21.090 1.00 91.75 409 LEU A O 1
ATOM 3274 N N . TYR A 1 410 ? -10.404 1.274 -19.009 1.00 93.31 410 TYR A N 1
ATOM 3275 C CA . TYR A 1 410 ? -11.711 0.701 -19.312 1.00 93.31 410 TYR A CA 1
ATOM 3276 C C . TYR A 1 410 ? -12.821 1.563 -18.695 1.00 93.31 410 TYR A C 1
ATOM 3278 O O . TYR A 1 410 ? -12.549 2.510 -17.949 1.00 93.31 410 TYR A O 1
ATOM 3286 N N . SER A 1 411 ? -14.076 1.249 -19.020 1.00 91.56 411 SER A N 1
ATOM 3287 C CA . SER A 1 411 ? -15.224 1.833 -18.326 1.00 91.56 411 SER A CA 1
ATOM 3288 C C . SER A 1 411 ? -15.256 1.375 -16.866 1.00 91.56 411 SER A C 1
ATOM 3290 O O . SER A 1 411 ? -14.886 0.240 -16.552 1.00 91.56 411 SER A O 1
ATOM 3292 N N . VAL A 1 412 ? -15.695 2.272 -15.984 1.00 91.12 412 VAL A N 1
ATOM 3293 C CA . VAL A 1 412 ? -15.905 1.964 -14.566 1.00 91.12 412 VAL A CA 1
ATOM 3294 C C . VAL A 1 412 ? -17.076 0.991 -14.449 1.00 91.12 412 VAL A C 1
ATOM 3296 O O . VAL A 1 412 ? -18.076 1.151 -15.142 1.00 91.12 412 VAL A O 1
ATOM 3299 N N . LYS A 1 413 ? -16.942 -0.018 -13.586 1.00 92.88 413 LYS A N 1
ATOM 3300 C CA . LYS A 1 413 ? -18.016 -0.956 -13.234 1.00 92.88 413 LYS A CA 1
ATOM 3301 C C . LYS A 1 413 ? -18.244 -0.873 -11.736 1.00 92.88 413 LYS A C 1
ATOM 3303 O O . LYS A 1 413 ? -17.290 -1.071 -10.992 1.00 92.88 413 LYS A O 1
ATOM 3308 N N . GLU A 1 414 ? -19.462 -0.597 -11.295 1.00 92.75 414 GLU A N 1
ATOM 3309 C CA . GLU A 1 414 ? -19.786 -0.487 -9.868 1.00 92.75 414 GLU A CA 1
ATOM 3310 C C . GLU A 1 414 ? -20.310 -1.821 -9.315 1.00 92.75 414 GLU A C 1
ATOM 3312 O O . GLU A 1 414 ? -21.076 -2.527 -9.973 1.00 92.75 414 GLU A O 1
ATOM 3317 N N . ILE A 1 415 ? -19.882 -2.160 -8.098 1.00 92.69 415 ILE A N 1
ATOM 3318 C CA . ILE A 1 415 ? -20.405 -3.264 -7.291 1.00 92.69 415 ILE A CA 1
ATOM 3319 C C . ILE A 1 415 ? -21.535 -2.721 -6.425 1.00 92.69 415 ILE A C 1
ATOM 3321 O O . ILE A 1 415 ? -21.310 -1.824 -5.611 1.00 92.69 415 ILE A O 1
ATOM 3325 N N . THR A 1 416 ? -22.723 -3.315 -6.543 1.00 88.06 416 THR A N 1
ATOM 3326 C CA . THR A 1 416 ? -23.851 -3.019 -5.651 1.00 88.06 416 THR A CA 1
ATOM 3327 C C . THR A 1 416 ? -24.068 -4.179 -4.683 1.00 88.06 416 THR A C 1
ATOM 3329 O O . THR A 1 416 ? -24.128 -5.333 -5.101 1.00 88.06 416 THR A O 1
ATOM 3332 N N . ILE A 1 417 ? -24.193 -3.881 -3.387 1.00 85.94 417 ILE A N 1
ATOM 3333 C CA . ILE A 1 417 ? -24.488 -4.881 -2.351 1.00 85.94 417 ILE A CA 1
ATOM 3334 C C . ILE A 1 417 ? -25.931 -4.692 -1.885 1.00 85.94 417 ILE A C 1
ATOM 3336 O O . ILE A 1 417 ? -26.261 -3.672 -1.281 1.00 85.94 417 ILE A O 1
ATOM 3340 N N . ASN A 1 418 ? -26.790 -5.676 -2.162 1.00 74.88 418 ASN A N 1
ATOM 3341 C CA . ASN A 1 418 ? -28.202 -5.659 -1.779 1.00 74.88 418 ASN A CA 1
ATOM 3342 C C . ASN A 1 418 ? -28.433 -6.406 -0.454 1.00 74.88 418 ASN A C 1
ATOM 3344 O O . ASN A 1 418 ? -27.826 -7.436 -0.186 1.00 74.88 418 ASN A O 1
ATOM 3348 N N . ASN A 1 419 ? -29.354 -5.905 0.374 1.00 54.16 419 ASN A N 1
ATOM 3349 C CA . ASN A 1 419 ? -29.568 -6.365 1.756 1.00 54.16 419 ASN A CA 1
ATOM 3350 C C . ASN A 1 419 ? -30.543 -7.565 1.900 1.00 54.16 419 ASN A C 1
ATOM 3352 O O . ASN A 1 419 ? -30.994 -7.863 3.007 1.00 54.16 419 ASN A O 1
ATOM 3356 N N . ASN A 1 420 ? -30.935 -8.226 0.803 1.00 41.78 420 ASN A N 1
ATOM 3357 C CA . ASN A 1 420 ? -32.169 -9.029 0.765 1.00 41.78 420 ASN A CA 1
ATOM 3358 C C . ASN A 1 420 ? -32.086 -10.497 1.237 1.00 41.78 420 ASN A C 1
ATOM 3360 O O . ASN A 1 420 ? -33.141 -11.098 1.421 1.00 41.78 420 ASN A O 1
ATOM 3364 N N . ASP A 1 421 ? -30.921 -11.063 1.562 1.00 40.28 421 ASP A N 1
ATOM 3365 C CA . ASP A 1 421 ? -30.821 -12.521 1.805 1.00 40.28 421 ASP A CA 1
ATOM 3366 C C . ASP A 1 421 ? -30.791 -12.970 3.275 1.00 40.28 421 ASP A C 1
ATOM 3368 O O . ASP A 1 421 ? -30.331 -14.060 3.608 1.00 40.28 421 ASP A O 1
ATOM 3372 N N . SER A 1 422 ? -31.356 -12.183 4.195 1.00 34.31 422 SER A N 1
ATOM 3373 C CA . SER A 1 422 ? -31.527 -12.619 5.596 1.00 34.31 422 SER A CA 1
ATOM 3374 C C . SER A 1 422 ? -32.900 -13.237 5.914 1.00 34.31 422 SER A C 1
ATOM 3376 O O . SER A 1 422 ? -33.236 -13.433 7.084 1.00 34.31 422 SER A O 1
ATOM 3378 N N . LYS A 1 423 ? -33.698 -13.613 4.901 1.00 30.95 423 LYS A N 1
ATOM 3379 C CA . LYS A 1 423 ? -34.944 -14.382 5.089 1.00 30.95 423 LYS A CA 1
ATOM 3380 C C . LYS A 1 423 ? -35.132 -15.467 4.023 1.00 30.95 423 LYS A C 1
ATOM 3382 O O . LYS A 1 423 ? -35.782 -15.228 3.014 1.00 30.95 423 LYS A O 1
ATOM 3387 N N . GLY A 1 424 ? -34.693 -16.697 4.301 1.00 28.78 424 GLY A N 1
ATOM 3388 C CA . GLY A 1 424 ? -35.127 -17.848 3.500 1.00 28.78 424 GLY A CA 1
ATOM 3389 C C . GLY A 1 424 ? -34.383 -19.157 3.745 1.00 28.78 424 GLY A C 1
ATOM 3390 O O . GLY A 1 424 ? -33.332 -19.374 3.174 1.00 28.78 424 GLY A O 1
ATOM 3391 N N . LYS A 1 425 ? -34.977 -20.003 4.598 1.00 26.62 425 LYS A N 1
ATOM 3392 C CA . LYS A 1 425 ? -34.993 -21.484 4.630 1.00 26.62 425 LYS A CA 1
ATOM 3393 C C . LYS A 1 425 ? -33.845 -22.272 3.974 1.00 26.62 425 LYS A C 1
ATOM 3395 O O . LYS A 1 425 ? -33.597 -22.186 2.783 1.00 26.62 425 LYS A O 1
ATOM 3400 N N . GLY A 1 426 ? -33.267 -23.162 4.782 1.00 37.12 426 GLY A N 1
ATOM 3401 C CA . GLY A 1 426 ? -32.183 -24.050 4.393 1.00 37.12 426 GLY A CA 1
ATOM 3402 C C . GLY A 1 426 ? -32.480 -24.993 3.227 1.00 37.12 426 GLY A C 1
ATOM 3403 O O . GLY A 1 426 ? -33.581 -25.519 3.083 1.00 37.12 426 GLY A O 1
ATOM 3404 N N . SER A 1 427 ? -31.415 -25.255 2.479 1.00 25.44 427 SER A N 1
ATOM 3405 C CA . SER A 1 427 ? -31.201 -26.439 1.654 1.00 25.44 427 SER A CA 1
ATOM 3406 C C . SER A 1 427 ? -29.704 -26.526 1.337 1.00 25.44 427 SER A C 1
ATOM 3408 O O . SER A 1 427 ? -29.129 -25.541 0.890 1.00 25.44 427 SER A O 1
ATOM 3410 N N . SER A 1 428 ? -29.124 -27.685 1.666 1.00 27.86 428 SER A N 1
ATOM 3411 C CA . SER A 1 428 ? -27.932 -28.355 1.110 1.00 27.86 428 SER A CA 1
ATOM 3412 C C . SER A 1 428 ? -26.723 -27.541 0.622 1.00 27.86 428 SER A C 1
ATOM 3414 O O . SER A 1 428 ? -26.808 -26.688 -0.253 1.00 27.86 428 SER A O 1
ATOM 3416 N N . GLU A 1 429 ? -25.563 -27.943 1.144 1.00 32.81 429 GLU A N 1
ATOM 3417 C CA . GLU A 1 429 ? -24.214 -27.658 0.655 1.00 32.81 429 GLU A CA 1
ATOM 3418 C C . GLU A 1 429 ? -24.052 -28.044 -0.824 1.00 32.81 429 GLU A C 1
ATOM 3420 O O . GLU A 1 429 ? -23.715 -29.178 -1.124 1.00 32.81 429 GLU A O 1
ATOM 3425 N N . GLU A 1 430 ? -24.289 -27.115 -1.747 1.00 30.45 430 GLU A N 1
ATOM 3426 C CA . GLU A 1 430 ? -23.689 -27.095 -3.087 1.00 30.45 430 GLU A CA 1
ATOM 3427 C C . GLU A 1 430 ? -23.960 -25.714 -3.718 1.00 30.45 430 GLU A C 1
ATOM 3429 O O . GLU A 1 430 ? -25.093 -25.250 -3.768 1.00 30.45 430 GLU A O 1
ATOM 3434 N N . GLU A 1 431 ? -22.889 -25.027 -4.130 1.00 33.62 431 GLU A N 1
ATOM 3435 C CA . GLU A 1 431 ? -22.873 -23.727 -4.831 1.00 33.62 431 GLU A CA 1
ATOM 3436 C C . GLU A 1 431 ? -23.554 -22.516 -4.144 1.00 33.62 431 GLU A C 1
ATOM 3438 O O . GLU A 1 431 ? -24.591 -22.019 -4.579 1.00 33.62 431 GLU A O 1
ATOM 3443 N N . ARG A 1 432 ? -22.877 -21.887 -3.166 1.00 28.20 432 ARG A N 1
ATOM 3444 C CA . ARG A 1 432 ? -23.058 -20.435 -2.950 1.00 28.20 432 ARG A CA 1
ATOM 3445 C C . ARG A 1 432 ? -22.404 -19.684 -4.112 1.00 28.20 432 ARG A C 1
ATOM 3447 O O . ARG A 1 432 ? -21.199 -19.434 -4.080 1.00 28.20 432 ARG A O 1
ATOM 3454 N N . LYS A 1 433 ? -23.178 -19.340 -5.141 1.00 32.59 433 LYS A N 1
ATOM 3455 C CA . LYS A 1 433 ? -22.791 -18.291 -6.092 1.00 32.59 433 LYS A CA 1
ATOM 3456 C C . LYS A 1 433 ? -22.904 -16.943 -5.379 1.00 32.59 433 LYS A C 1
ATOM 3458 O O . LYS A 1 433 ? -23.925 -16.641 -4.774 1.00 32.59 433 LYS A O 1
ATOM 3463 N N . GLU A 1 434 ? -21.814 -16.181 -5.388 1.00 38.06 434 GLU A N 1
ATOM 3464 C CA . GLU A 1 434 ? -21.798 -14.778 -4.976 1.00 38.06 434 GLU A CA 1
ATOM 3465 C C . GLU A 1 434 ? -22.684 -13.993 -5.961 1.00 38.06 434 GLU A C 1
ATOM 3467 O O . GLU A 1 434 ? -22.252 -13.707 -7.077 1.00 38.06 434 GLU A O 1
ATOM 3472 N N . ASP A 1 435 ? -23.920 -13.666 -5.577 1.00 41.19 435 ASP A N 1
ATOM 3473 C CA . ASP A 1 435 ? -24.788 -12.774 -6.356 1.00 41.19 435 ASP A CA 1
ATOM 3474 C C . ASP A 1 435 ? -24.319 -11.318 -6.174 1.00 41.19 435 ASP A C 1
ATOM 3476 O O . ASP A 1 435 ? -24.889 -10.518 -5.433 1.00 41.19 435 ASP A O 1
ATOM 3480 N N . ILE A 1 436 ? -23.204 -10.989 -6.830 1.00 46.62 436 ILE A N 1
ATOM 3481 C CA . ILE A 1 436 ? -22.709 -9.622 -7.002 1.00 46.62 436 ILE A CA 1
ATOM 3482 C C . ILE A 1 436 ? -23.315 -9.074 -8.295 1.00 46.62 436 ILE A C 1
ATOM 3484 O O . ILE A 1 436 ? -22.966 -9.532 -9.385 1.00 46.62 436 ILE A O 1
ATOM 3488 N N . ASP A 1 437 ? -24.209 -8.089 -8.184 1.00 45.56 437 ASP A N 1
ATOM 3489 C CA . ASP A 1 437 ? -24.759 -7.407 -9.357 1.00 45.56 437 ASP A CA 1
ATOM 3490 C C . ASP A 1 437 ? -23.779 -6.333 -9.853 1.00 45.56 437 ASP A C 1
ATOM 3492 O O . ASP A 1 437 ? -23.326 -5.465 -9.094 1.00 45.56 437 ASP A O 1
ATOM 3496 N N . TYR A 1 438 ? -23.436 -6.414 -11.137 1.00 43.78 438 TYR A N 1
ATOM 3497 C CA . TYR A 1 438 ? -22.535 -5.488 -11.814 1.00 43.78 438 TYR A CA 1
ATOM 3498 C C . TYR A 1 438 ? -23.367 -4.554 -12.691 1.00 43.78 438 TYR A C 1
ATOM 3500 O O . TYR A 1 438 ? -23.822 -4.950 -13.768 1.00 43.78 438 TYR A O 1
ATOM 3508 N N . GLN A 1 439 ? -23.522 -3.294 -12.280 1.00 42.16 439 GLN A N 1
ATOM 3509 C CA . GLN A 1 439 ? -24.114 -2.289 -13.163 1.00 42.16 439 GLN A CA 1
ATOM 3510 C C . GLN A 1 439 ? -23.118 -1.930 -14.281 1.00 42.16 439 GLN A C 1
ATOM 3512 O O . GLN A 1 439 ? -21.920 -1.760 -14.030 1.00 42.16 439 GLN A O 1
ATOM 3517 N N . LYS A 1 440 ? -23.613 -1.906 -15.528 1.00 33.31 440 LYS A N 1
ATOM 3518 C CA . LYS A 1 440 ? -22.832 -1.651 -16.752 1.00 33.31 440 LYS A CA 1
ATOM 3519 C C . LYS A 1 440 ? -22.546 -0.180 -16.993 1.00 33.31 440 LYS A C 1
ATOM 3521 O O . LYS A 1 440 ? -23.487 0.621 -16.810 1.00 33.31 440 LYS A O 1
#

Radius of gyration: 29.44 Å; chains: 1; bounding box: 80×47×109 Å

Foldseek 3Di:
DVVQFDADDDQDDPVVLLVVLLVQLVVQLVVCVVPDNVCSNVVSVVSSVVSSVVSCCVRPVDDPQPAQFKWFFWKKAFDWDADPVGTDTDIDTGGDHTTTGQPVVVCVVLVQQQAAEFAAAPQLCRLLVVLSSVVSLVQFQEEEEDADPVRQPLFLPFAAEECVQAPAQLLVDLLLLLLLLCLLPPDDPPLPLEDSVLLSVLSSVLSPQDRALVSSLVVLVVCLVPDDDPNNNSSSVSCNVCSVLQHDRDHAHDDDDSHYYYYHCPDPPDDHDLSNSSSRVQSNVVVVLVCQPPNNFRHEYEYAQCLSRPVSVSGCQLVSLVPNSVGYHYYYYHHAPLSCDDSNVVSHLWYKAAADDDPSRLVVLVVLHPQSSCCNHPVGDRQKIWGSSDPPVNGITTIMGRRNRDRNTHDRKYWDDDRPPPDDDDDDPDDPDPPTDIDD

pLDDT: mean 82.4, std 16.41, range [25.44, 97.94]